Protein 2COV (pdb70)

Nearest PDB structures (foldseek):
  2cov-assembly1_I  TM=1.006E+00  e=1.781E-15  Alcaligenes sp. XY-234
  7m1b-assembly1_AAA  TM=5.038E-01  e=2.545E-01  Bacteroides thetaiotaomicron VPI-5482
  8cka-assembly1_A  TM=5.748E-01  e=7.001E-01  Deinococcus radiodurans R1 = ATCC 13939 = DSM 20539
  2w1n-assembly1_A  TM=5.435E-01  e=9.137E-01  Clostridium perfringens
  2cov-assembly1_I  TM=1.008E+00  e=4.386E-16  Alcaligenes sp. XY-234

Sequence (534 aa):
PPENCQDDFNFNYVSDQEIEVYHVDKGWSAGWNYVCLNDYCLPGNKSNGAFRKTFNAVLGQDYKLTFKVEDRYGQGQQILDRNITFTTQVCNPPENCQDDFNFNYVSDQEIEVYHVDKGWSAGWNYVCLNDYCLPGNKSNGAFRKTFNAVLGQDYKLTFKVEDRYGQGQQILDRNITFTTQVCNCQDDFNFNYVSDQEIEVYHVDKGWSAGWNYVCLNDYCLPGNKSNGAFRKTFNAVLGQDYKLTFKVEDRYGQGQQILDRNITFTTQVCNCQDDFNFNYVSDQEIEVYHVDKGWSAGWNYVCLNDYCLPGNKSNGAFRKTFNAVLGQDYKLTFKVEDRYGQGQQILDRNITFTTQVCCQDDFNFNYVSDQEIEVYHVDKGWSAGWNYVCLNDYCLPGNKSNGAFRKTFNAVLGQDYKLTFKVEDRYGQGQQILDRNITFTTQVCCQDDFNFNYVSDQEIEVYHVDKGWSAGWNYVCLNDYCLPGNKSNGAFRKTFNAVLGQDYKLTFKVEDRYGQGQQILDRNITFTTQVCN

Structure (mmCIF, N/CA/C/O backbone):
data_2COV
#
_entry.id   2COV
#
_cell.length_a   66.551
_cell.length_b   78.290
_cell.length_c   111.420
_cell.angle_alpha   90.00
_cell.angle_beta   90.00
_cell.angle_gamma   90.00
#
_symmetry.space_group_name_H-M   'P 21 21 21'
#
loop_
_entity.id
_entity.type
_entity.pdbx_description
1 polymer beta-1,3-xylanase
2 water water
#
loop_
_atom_site.group_PDB
_atom_site.id
_atom_site.type_symbol
_atom_site.label_atom_id
_atom_site.label_alt_id
_atom_site.label_comp_id
_atom_site.label_asym_id
_atom_site.label_entity_id
_atom_site.label_seq_id
_atom_site.pdbx_PDB_ins_code
_atom_site.Cartn_x
_atom_site.Cartn_y
_atom_site.Cartn_z
_atom_site.occupancy
_atom_site.B_iso_or_equiv
_atom_site.auth_seq_id
_atom_site.auth_comp_id
_atom_site.auth_asym_id
_atom_site.auth_atom_id
_atom_site.pdbx_PDB_model_num
ATOM 1 N N . PRO A 1 5 ? 14.928 43.805 0.612 1.00 37.64 378 PRO D N 1
ATOM 2 C CA . PRO A 1 5 ? 14.800 42.613 1.493 1.00 36.22 378 PRO D CA 1
ATOM 3 C C . PRO A 1 5 ? 16.152 41.957 1.829 1.00 34.74 378 PRO D C 1
ATOM 4 O O . PRO A 1 5 ? 16.861 41.477 0.930 1.00 36.28 378 PRO D O 1
ATOM 8 N N . PRO A 1 6 ? 16.544 41.989 3.100 1.00 31.83 379 PRO D N 1
ATOM 9 C CA . PRO A 1 6 ? 17.937 41.630 3.355 1.00 30.41 379 PRO D CA 1
ATOM 10 C C . PRO A 1 6 ? 18.168 40.120 3.349 1.00 27.85 379 PRO D C 1
ATOM 11 O O . PRO A 1 6 ? 17.247 39.339 3.446 1.00 27.59 379 PRO D O 1
ATOM 15 N N . GLU A 1 7 ? 19.423 39.727 3.252 1.00 26.34 380 GLU D N 1
ATOM 16 C CA . GLU A 1 7 ? 19.805 38.344 3.050 1.00 25.25 380 GLU D CA 1
ATOM 17 C C . GLU A 1 7 ? 19.107 37.376 3.984 1.00 24.40 380 GLU D C 1
ATOM 18 O O . GLU A 1 7 ? 18.590 36.350 3.558 1.00 22.21 380 GLU D O 1
ATOM 24 N N . ASN A 1 8 ? 19.057 37.705 5.245 1.00 23.78 381 ASN D N 1
ATOM 25 C CA . ASN A 1 8 ? 18.484 36.792 6.231 1.00 22.36 381 ASN D CA 1
ATOM 26 C C . ASN A 1 8 ? 16.971 36.591 6.071 1.00 22.26 381 ASN D C 1
ATOM 27 O O . ASN A 1 8 ? 16.478 35.631 6.654 1.00 23.47 381 ASN D O 1
ATOM 32 N N . CYS A 1 9 ? 16.300 37.470 5.309 1.00 22.13 382 CYS D N 1
ATOM 33 C CA . CYS A 1 9 ? 14.863 37.391 5.021 1.00 22.52 382 CYS D CA 1
ATOM 34 C C . CYS A 1 9 ? 14.507 36.851 3.665 1.00 21.65 382 CYS D C 1
ATOM 35 O O . CYS A 1 9 ? 13.349 36.756 3.324 1.00 22.00 382 CYS D O 1
ATOM 38 N N . GLN A 1 10 ? 15.466 36.489 2.826 1.00 21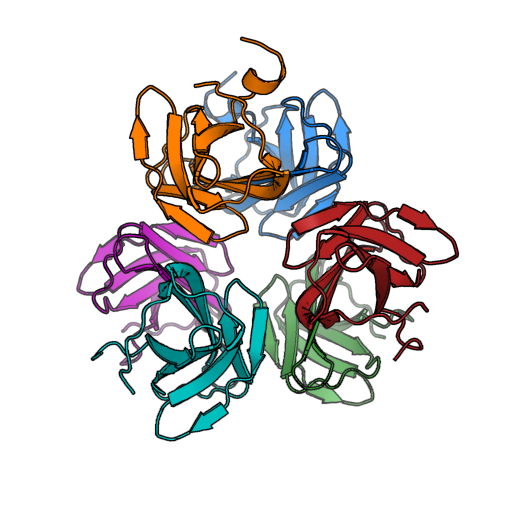.74 383 GLN D N 1
ATOM 39 C CA . GLN A 1 10 ? 15.187 36.048 1.478 1.00 22.66 383 GLN D CA 1
ATOM 40 C C . GLN A 1 10 ? 14.537 34.670 1.349 1.00 20.97 383 GLN D C 1
ATOM 41 O O . GLN A 1 10 ? 13.735 34.399 0.433 1.00 23.32 383 GLN D O 1
A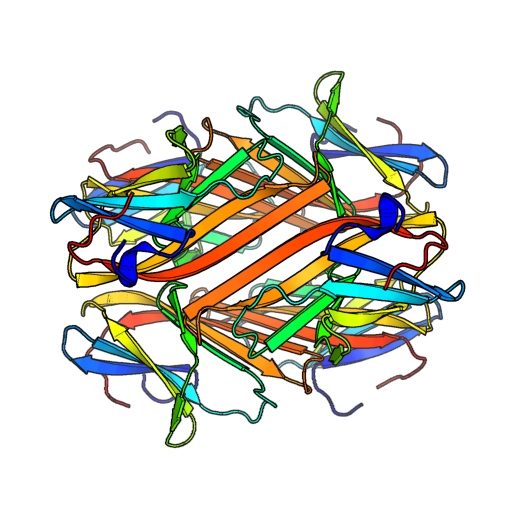TOM 47 N N . ASP A 1 11 ? 14.963 33.763 2.179 1.00 21.08 384 ASP D N 1
ATOM 48 C CA . ASP A 1 11 ? 14.561 32.389 2.043 1.00 19.02 384 ASP D CA 1
ATOM 49 C C . ASP A 1 11 ? 13.093 32.209 2.342 1.00 16.38 384 ASP D C 1
ATOM 50 O O . ASP A 1 11 ? 12.529 32.848 3.203 1.00 16.27 384 ASP D O 1
ATOM 55 N N . ASP A 1 12 ? 12.515 31.350 1.542 1.00 15.23 385 ASP D N 1
ATOM 56 C CA . ASP A 1 12 ? 11.105 30.983 1.688 1.00 14.83 385 ASP D CA 1
ATOM 57 C C . ASP A 1 12 ? 10.775 30.257 2.978 1.00 12.86 385 ASP D C 1
ATOM 58 O O . ASP A 1 12 ? 9.638 30.335 3.413 1.00 12.93 385 ASP D O 1
ATOM 63 N N . PHE A 1 13 ? 11.726 29.588 3.584 1.00 12.36 386 PHE D N 1
ATOM 64 C CA . PHE A 1 13 ? 11.588 28.870 4.838 1.00 11.89 386 PHE D CA 1
ATOM 65 C C . PHE A 1 13 ? 12.309 29.692 5.882 1.00 11.85 386 PHE D C 1
ATOM 66 O O . PHE A 1 13 ? 13.536 29.817 5.819 1.00 12.27 386 PHE D O 1
ATOM 74 N N . ASN A 1 14 ? 11.589 30.345 6.782 1.00 12.11 387 ASN D N 1
ATOM 75 C CA . ASN A 1 14 ? 12.246 31.336 7.619 1.00 12.60 387 ASN D CA 1
ATOM 76 C C . ASN A 1 14 ? 11.410 31.605 8.877 1.00 11.56 387 ASN D C 1
ATOM 77 O O . ASN A 1 14 ? 10.494 30.876 9.221 1.00 12.38 387 ASN D O 1
ATOM 82 N N . PHE A 1 15 ? 11.825 32.637 9.600 1.00 13.51 388 PHE D N 1
ATOM 83 C CA . PHE A 1 15 ? 11.131 33.057 10.823 1.00 13.64 388 PHE D CA 1
ATOM 84 C C . PHE A 1 15 ? 11.105 34.546 10.969 1.00 14.97 388 PHE D C 1
ATOM 85 O O . PHE A 1 15 ? 11.926 35.266 10.411 1.00 14.09 388 PHE D O 1
ATOM 93 N N . ASN A 1 16 ? 10.093 35.015 11.726 1.00 15.19 389 ASN D N 1
ATOM 94 C CA . ASN A 1 16 ? 9.996 36.355 12.201 1.00 15.45 389 ASN D CA 1
ATOM 95 C C . ASN A 1 16 ? 10.085 36.427 13.703 1.00 14.61 389 ASN D C 1
ATOM 96 O O . ASN A 1 16 ? 9.503 35.610 14.431 1.00 15.30 389 ASN D O 1
ATOM 101 N N . TYR A 1 17 ? 10.807 37.425 14.200 1.00 15.83 390 TYR D N 1
ATOM 102 C CA . TYR A 1 17 ? 10.656 37.841 15.572 1.00 16.28 390 TYR D CA 1
ATOM 103 C C . TYR A 1 17 ? 9.241 38.457 15.790 1.00 15.99 390 TYR D C 1
ATOM 104 O O . TYR A 1 17 ? 8.839 39.298 15.026 1.00 18.59 390 TYR D O 1
ATOM 113 N N . VAL A 1 18 ? 8.578 37.997 16.818 1.00 16.31 391 VAL D N 1
ATOM 114 C CA . VAL A 1 18 ? 7.249 38.547 17.212 1.00 16.26 391 VAL D CA 1
ATOM 115 C C . VAL A 1 18 ? 7.443 39.380 18.464 1.00 17.78 391 VAL D C 1
ATOM 116 O O . VAL A 1 18 ? 7.015 40.542 18.507 1.00 18.06 391 VAL D O 1
ATOM 120 N N . SER A 1 19 ? 8.062 38.765 19.473 1.00 17.79 392 SER D N 1
ATOM 121 C CA . SER A 1 19 ? 8.446 39.506 20.685 1.00 19.05 392 SER D CA 1
ATOM 122 C C . SER A 1 19 ? 9.599 38.758 21.278 1.00 19.55 392 SER D C 1
ATOM 123 O O . SER A 1 19 ? 9.992 37.721 20.768 1.00 19.35 392 SER D O 1
ATOM 126 N N . ASP A 1 20 ? 10.128 39.237 22.391 1.00 20.46 393 ASP D N 1
ATOM 127 C CA . ASP A 1 20 ? 11.277 38.602 22.969 1.00 21.62 393 ASP D CA 1
ATOM 128 C C . ASP A 1 20 ? 10.987 37.157 23.383 1.00 20.71 393 ASP D C 1
ATOM 129 O O . ASP A 1 20 ? 11.962 36.400 23.480 1.00 23.25 393 ASP D O 1
ATOM 134 N N . GLN A 1 21 ? 9.746 36.720 23.549 1.00 20.95 394 GLN D N 1
ATOM 135 C CA . GLN A 1 21 ? 9.575 35.305 23.877 1.00 21.43 394 GLN D CA 1
ATOM 136 C C . GLN A 1 21 ? 8.731 34.566 22.834 1.00 17.94 394 GLN D C 1
ATOM 137 O O . GLN A 1 21 ? 8.253 33.519 23.131 1.00 17.74 394 GLN D O 1
ATOM 143 N N . GLU A 1 22 ? 8.564 35.122 21.641 1.00 18.40 395 GLU D N 1
ATOM 144 C CA . GLU A 1 22 ? 7.759 34.464 20.599 1.00 16.28 395 GLU D CA 1
ATOM 145 C C . GLU A 1 22 ? 8.419 34.605 19.213 1.00 15.95 395 GLU D C 1
ATOM 146 O O . GLU A 1 22 ? 8.807 35.690 18.774 1.00 15.30 395 GLU D O 1
ATOM 152 N N . ILE A 1 23 ? 8.471 33.476 18.520 1.00 14.24 396 ILE D N 1
ATOM 153 C CA . ILE A 1 23 ? 8.993 33.348 17.155 1.00 13.66 396 ILE D CA 1
ATOM 154 C C . ILE A 1 23 ? 7.851 32.863 16.268 1.00 12.62 396 ILE D C 1
ATOM 155 O O . ILE A 1 23 ? 7.099 32.020 16.693 1.00 14.45 396 ILE D O 1
ATOM 160 N N . GLU A 1 24 ? 7.724 33.441 15.064 1.00 13.17 397 GLU D N 1
ATOM 161 C CA . GLU A 1 24 ? 6.790 32.905 14.073 1.00 13.94 397 GLU D CA 1
ATOM 162 C C . GLU A 1 24 ? 7.664 32.183 13.054 1.00 13.79 397 GLU D C 1
ATOM 163 O O . GLU A 1 24 ? 8.518 32.777 12.430 1.00 14.31 397 GLU D O 1
ATOM 169 N N . VAL A 1 25 ? 7.344 30.945 12.829 1.00 12.41 398 VAL D N 1
ATOM 170 C CA . VAL A 1 25 ? 8.016 30.100 11.826 1.00 11.53 398 VAL D CA 1
ATOM 171 C C . VAL A 1 25 ? 7.117 30.049 10.629 1.00 11.07 398 VAL D C 1
ATOM 172 O O . VAL A 1 25 ? 5.898 29.932 10.755 1.00 11.75 398 VAL D O 1
ATOM 176 N N . TYR A 1 26 ? 7.651 30.192 9.439 1.00 11.75 399 TYR D N 1
ATOM 177 C CA . TYR A 1 26 ? 6.826 30.151 8.242 1.00 11.47 399 TYR D CA 1
ATOM 178 C C . TYR A 1 26 ? 7.551 29.551 7.053 1.00 11.63 399 TYR D C 1
ATOM 179 O O . TYR A 1 26 ? 8.751 29.456 6.971 1.00 11.93 399 TYR D O 1
ATOM 188 N N . HIS A 1 27 ? 6.723 29.092 6.103 1.00 11.44 400 HIS D N 1
ATOM 189 C CA . HIS A 1 27 ? 7.173 28.696 4.804 1.00 11.76 400 HIS D CA 1
ATOM 190 C C . HIS A 1 27 ? 6.251 29.347 3.754 1.00 11.10 400 HIS D C 1
ATOM 191 O O . HIS A 1 27 ? 5.047 29.127 3.753 1.00 11.61 400 HIS D O 1
ATOM 198 N N . VAL A 1 28 ? 6.826 30.132 2.860 1.00 11.67 401 VAL D N 1
ATOM 199 C CA . VAL A 1 28 ? 6.104 30.695 1.734 1.00 12.32 401 VAL D CA 1
ATOM 200 C C . VAL A 1 28 ? 5.489 29.563 0.896 1.00 11.43 401 VAL D C 1
ATOM 201 O O . VAL A 1 28 ? 6.068 28.507 0.699 1.00 12.22 401 VAL D O 1
ATOM 205 N N . ASP A 1 29 ? 4.269 29.791 0.406 1.00 12.16 402 ASP D N 1
ATOM 206 C CA . ASP A 1 29 ? 3.580 28.785 -0.453 1.00 13.78 402 ASP D CA 1
ATOM 207 C C . ASP A 1 29 ? 4.372 28.517 -1.717 1.00 14.33 402 ASP D C 1
ATOM 208 O O . ASP A 1 29 ? 4.612 29.447 -2.487 1.00 17.25 402 ASP D O 1
ATOM 213 N N . LYS A 1 30 ? 4.705 27.270 -1.993 1.00 13.62 403 LYS D N 1
ATOM 214 C CA . LYS A 1 30 ? 5.397 26.840 -3.235 1.00 14.47 403 LYS D CA 1
ATOM 215 C C . LYS A 1 30 ? 4.506 25.956 -4.091 1.00 16.06 403 LYS D C 1
ATOM 216 O O . LYS A 1 30 ? 4.965 25.329 -5.050 1.00 19.34 403 LYS D O 1
ATOM 222 N N . GLY A 1 31 ? 3.219 25.893 -3.768 1.00 13.92 404 GLY D N 1
ATOM 223 C CA . GLY A 1 31 ? 2.268 25.300 -4.714 1.00 15.14 404 GLY D CA 1
ATOM 224 C C . GLY A 1 31 ? 1.751 23.943 -4.394 1.00 14.09 404 GLY D C 1
ATOM 225 O O . GLY A 1 31 ? 0.962 23.382 -5.143 1.00 16.37 404 GLY D O 1
ATOM 226 N N . TRP A 1 32 ? 2.137 23.381 -3.267 1.00 13.13 405 TRP D N 1
ATOM 227 C CA . TRP A 1 32 ? 1.704 22.037 -2.851 1.00 12.71 405 TRP D CA 1
ATOM 228 C C . TRP A 1 32 ? 0.198 21.947 -2.750 1.00 12.91 405 TRP D C 1
ATOM 229 O O . TRP A 1 32 ? -0.443 22.944 -2.408 1.00 13.38 405 TRP D O 1
ATOM 240 N N . SER A 1 33 ? -0.379 20.772 -2.895 1.00 12.36 406 SER D N 1
ATOM 241 C CA . SER A 1 33 ? -1.808 20.649 -2.648 1.00 12.15 406 SER D CA 1
ATOM 242 C C . SER A 1 33 ? -2.152 21.020 -1.200 1.00 12.18 406 SER D C 1
ATOM 243 O O . SER A 1 33 ? -3.162 21.623 -0.965 1.00 12.41 406 SER D O 1
ATOM 246 N N . ALA A 1 34 ? -1.328 20.649 -0.241 1.00 10.97 407 ALA D N 1
ATOM 247 C CA . ALA A 1 34 ? -1.390 21.203 1.083 1.00 11.93 407 ALA D CA 1
ATOM 248 C C . ALA A 1 34 ? -2.739 21.000 1.749 1.00 12.22 407 ALA D C 1
ATOM 249 O O . ALA A 1 34 ? -3.264 21.869 2.436 1.00 12.33 407 ALA D O 1
ATOM 251 N N . GLY A 1 35 ? -3.293 19.775 1.659 1.00 11.87 408 GLY D N 1
ATOM 252 C CA . GLY A 1 35 ? -4.495 19.450 2.438 1.00 12.35 408 GLY D CA 1
ATOM 253 C C . GLY A 1 35 ? -4.305 19.515 3.919 1.00 12.93 408 GLY D C 1
ATOM 254 O O . GLY A 1 35 ? -5.244 19.721 4.666 1.00 14.42 408 GLY D O 1
ATOM 255 N N . TRP A 1 36 ? -3.090 19.237 4.353 1.00 11.29 409 TRP D N 1
ATOM 256 C CA . TRP A 1 36 ? -2.632 19.468 5.729 1.00 11.39 409 TRP D CA 1
ATOM 257 C C . TRP A 1 36 ? -1.226 20.063 5.677 1.00 11.14 409 TRP D C 1
ATOM 258 O O . TRP A 1 36 ? -0.529 19.968 4.641 1.00 10.78 409 TRP D O 1
ATOM 269 N N . ASN A 1 37 ? -0.833 20.710 6.794 1.00 10.92 410 ASN D N 1
ATOM 270 C CA . ASN A 1 37 ? 0.536 21.219 6.956 1.00 10.77 410 ASN D CA 1
ATOM 271 C C . ASN A 1 37 ? 0.850 21.359 8.414 1.00 10.74 410 ASN D C 1
ATOM 272 O O . ASN A 1 37 ? -0.037 21.671 9.214 1.00 12.00 410 ASN D O 1
ATOM 277 N N . TYR A 1 38 ? 2.113 21.175 8.758 1.00 10.44 411 TYR D N 1
ATOM 278 C CA . TYR A 1 38 ? 2.599 21.424 10.114 1.00 10.94 411 TYR D CA 1
ATOM 279 C C . TYR A 1 38 ? 3.822 22.309 10.065 1.00 10.85 411 TYR D C 1
ATOM 280 O O . TYR A 1 38 ? 4.688 22.112 9.236 1.00 10.92 411 TYR D O 1
ATOM 289 N N . VAL A 1 39 ? 3.850 23.234 11.013 1.00 11.04 412 VAL D N 1
ATOM 290 C CA . VAL A 1 39 ? 5.015 24.034 11.292 1.00 11.82 412 VAL D CA 1
ATOM 291 C C . VAL A 1 39 ? 5.506 23.604 12.666 1.00 11.22 412 VAL D C 1
ATOM 292 O O . VAL A 1 39 ? 4.729 23.482 13.578 1.00 11.85 412 VAL D O 1
ATOM 296 N N . CYS A 1 40 ? 6.821 23.444 12.811 1.00 11.52 413 CYS D N 1
ATOM 297 C CA . CYS A 1 40 ? 7.379 22.920 14.069 1.00 11.62 413 CYS D CA 1
ATOM 298 C C . CYS A 1 40 ? 8.617 23.689 14.477 1.00 12.43 413 CYS D C 1
ATOM 299 O O . CYS A 1 40 ? 9.398 24.184 13.637 1.00 11.56 413 CYS D O 1
ATOM 302 N N . LEU A 1 41 ? 8.800 23.729 15.793 1.00 11.14 414 LEU D N 1
ATOM 303 C CA . LEU A 1 41 ? 10.019 24.291 16.399 1.00 11.67 414 LEU D CA 1
ATOM 304 C C . LEU A 1 41 ? 10.541 23.211 17.336 1.00 12.25 414 LEU D C 1
ATOM 305 O O . LEU A 1 41 ? 9.843 22.792 18.265 1.00 12.71 414 LEU D O 1
ATOM 310 N N . ASN A 1 42 ? 11.757 22.762 17.090 1.00 12.18 415 ASN D N 1
ATOM 311 C CA . ASN A 1 42 ? 12.313 21.679 17.855 1.00 12.65 415 ASN D CA 1
ATOM 312 C C . ASN A 1 42 ? 11.392 20.471 17.956 1.00 12.77 415 ASN D C 1
ATOM 313 O O . ASN A 1 42 ? 11.294 19.773 19.006 1.00 14.46 415 ASN D O 1
ATOM 318 N N . ASP A 1 43 ? 10.746 20.141 16.835 1.00 12.52 416 ASP D N 1
ATOM 319 C CA . ASP A 1 43 ? 9.884 18.972 16.725 1.00 13.45 416 ASP D CA 1
ATOM 320 C C . ASP A 1 43 ? 8.590 19.035 17.546 1.00 13.27 416 ASP D C 1
ATOM 321 O O . ASP A 1 43 ? 7.905 18.037 17.729 1.00 15.32 416 ASP D O 1
ATOM 326 N N . TYR A 1 44 ? 8.248 20.231 18.036 1.00 13.14 417 TYR D N 1
ATOM 327 C CA . TYR A 1 44 ? 6.916 20.529 18.601 1.00 12.03 417 TYR D CA 1
ATOM 328 C C . TYR A 1 44 ? 6.122 21.128 17.438 1.00 11.76 417 TYR D C 1
ATOM 329 O O . TYR A 1 44 ? 6.512 22.174 16.946 1.00 12.59 417 TYR D O 1
ATOM 338 N N . CYS A 1 45 ? 5.129 20.380 16.994 1.00 12.17 418 CYS D N 1
ATOM 339 C CA . CYS A 1 45 ? 4.443 20.688 15.717 1.00 12.34 418 CYS D CA 1
ATOM 340 C C . CYS A 1 45 ? 3.026 21.123 15.917 1.00 11.34 418 CYS D C 1
ATOM 341 O O . CYS A 1 45 ? 2.298 20.541 16.708 1.00 14.49 418 CYS D O 1
ATOM 344 N N . LEU A 1 46 ? 2.631 22.129 15.116 1.00 12.40 419 LEU D N 1
ATOM 345 C CA . LEU A 1 46 ? 1.261 22.662 15.069 1.00 14.16 419 LEU D CA 1
ATOM 346 C C . LEU A 1 46 ? 0.824 22.813 13.684 1.00 13.05 419 LEU D C 1
ATOM 347 O O . LEU A 1 46 ? 1.588 23.118 12.827 1.00 12.40 419 LEU D O 1
ATOM 352 N N . PRO A 1 47 ? -0.481 22.659 13.446 1.00 12.89 420 PRO D N 1
ATOM 353 C CA . PRO A 1 47 ? -0.981 22.927 12.076 1.00 13.48 420 PRO D CA 1
ATOM 354 C C . PRO A 1 47 ? -0.753 24.339 11.716 1.00 12.86 420 PRO D C 1
ATOM 355 O O . PRO A 1 47 ? -1.045 25.253 12.522 1.00 14.43 420 PRO D O 1
ATOM 359 N N . GLY A 1 48 ? -0.209 24.629 10.534 1.00 13.64 421 GLY D N 1
ATOM 360 C CA . GLY A 1 48 ? 0.057 25.980 10.146 1.00 13.51 421 GLY D CA 1
ATOM 361 C C . GLY A 1 48 ? -1.211 26.668 9.674 1.00 13.51 421 GLY D C 1
ATOM 362 O O . GLY A 1 48 ? -2.031 26.070 9.054 1.00 15.01 421 GLY D O 1
ATOM 363 N N . ASN A 1 49 ? -1.258 27.964 9.880 1.00 13.46 422 ASN D N 1
ATOM 364 C CA . ASN A 1 49 ? -2.273 28.789 9.282 1.00 15.30 422 ASN D CA 1
ATOM 365 C C . ASN A 1 49 ? -1.723 29.432 8.013 1.00 13.74 422 ASN D C 1
ATOM 366 O O . ASN A 1 49 ? -0.639 29.926 7.986 1.00 17.50 422 ASN D O 1
ATOM 371 N N . LYS A 1 50 ? -2.450 29.380 6.917 1.00 15.07 423 LYS D N 1
ATOM 372 C CA . LYS A 1 50 ? -2.050 29.980 5.676 1.00 15.33 423 LYS D CA 1
ATOM 373 C C . LYS A 1 50 ? -2.601 31.389 5.627 1.00 15.36 423 LYS D C 1
ATOM 374 O O . LYS A 1 50 ? -3.819 31.598 5.634 1.00 17.99 423 LYS D O 1
ATOM 380 N N . SER A 1 51 ? -1.700 32.377 5.553 1.00 14.81 424 SER D N 1
ATOM 381 C CA . SER A 1 51 ? -2.088 33.786 5.461 1.00 16.27 424 SER D CA 1
ATOM 382 C C . SER A 1 51 ? -1.094 34.563 4.740 1.00 15.77 424 SER D C 1
ATOM 383 O O . SER A 1 51 ? 0.112 34.387 4.961 1.00 14.56 424 SER D O 1
ATOM 386 N N . ASN A 1 52 ? -1.532 35.427 3.852 1.00 16.49 425 ASN D N 1
ATOM 387 C CA . ASN A 1 52 ? -0.624 36.286 3.118 1.00 16.80 425 ASN D CA 1
ATOM 388 C C . ASN A 1 52 ? 0.507 35.577 2.444 1.00 16.19 425 ASN D C 1
ATOM 389 O O . ASN A 1 52 ? 1.651 36.046 2.435 1.00 18.25 425 ASN D O 1
ATOM 394 N N . GLY A 1 53 ? 0.176 34.416 1.876 1.00 14.60 426 GLY D N 1
ATOM 395 C CA . GLY A 1 53 ? 1.124 33.751 1.027 1.00 14.29 426 GLY D CA 1
ATOM 396 C C . GLY A 1 53 ? 2.077 32.765 1.706 1.00 13.60 426 GLY D C 1
ATOM 397 O O . GLY A 1 53 ? 2.903 32.210 0.998 1.00 14.26 426 GLY D O 1
ATOM 398 N N . ALA A 1 54 ? 1.913 32.514 3.002 1.00 12.16 427 ALA D N 1
ATOM 399 C CA . ALA A 1 54 ? 2.800 31.635 3.726 1.00 11.76 427 ALA D CA 1
ATOM 400 C C . ALA A 1 54 ? 1.996 30.856 4.747 1.00 11.46 427 ALA D C 1
ATOM 401 O O . ALA A 1 54 ? 1.010 31.354 5.325 1.00 13.56 427 ALA D O 1
ATOM 403 N N . PHE A 1 55 ? 2.507 29.683 5.045 1.00 11.69 428 PHE D N 1
ATOM 404 C CA . PHE A 1 55 ? 2.049 28.853 6.134 1.00 11.45 428 PHE D CA 1
ATOM 405 C C . PHE A 1 55 ? 2.792 29.242 7.372 1.00 11.81 428 PHE D C 1
ATOM 406 O O . PHE A 1 55 ? 4.017 29.263 7.308 1.00 12.90 428 PHE D O 1
ATOM 414 N N . ARG A 1 56 ? 2.134 29.502 8.506 1.00 12.12 429 ARG D N 1
ATOM 415 C CA . ARG A 1 56 ? 2.797 30.153 9.601 1.00 12.95 429 ARG D CA 1
ATOM 416 C C . ARG A 1 56 ? 2.227 29.762 10.949 1.00 12.35 429 ARG D C 1
ATOM 417 O O . ARG A 1 56 ? 1.021 29.468 11.038 1.00 13.27 429 ARG D O 1
ATOM 425 N N . LYS A 1 57 ? 3.077 29.716 11.988 1.00 12.79 430 LYS D N 1
ATOM 426 C CA . LYS A 1 57 ? 2.633 29.493 13.331 1.00 12.92 430 LYS D CA 1
ATOM 427 C C . LYS A 1 57 ? 3.646 30.098 14.297 1.00 12.59 430 LYS D C 1
ATOM 428 O O . LYS A 1 57 ? 4.820 30.181 13.975 1.00 12.92 430 LYS D O 1
ATOM 434 N N . THR A 1 58 ? 3.176 30.523 15.470 1.00 13.43 431 THR D N 1
ATOM 435 C CA . THR A 1 58 ? 4.022 31.102 16.504 1.00 13.95 431 THR D CA 1
ATOM 436 C C . THR A 1 58 ? 4.232 30.151 17.676 1.00 13.26 431 THR D C 1
ATOM 437 O O . THR A 1 58 ? 3.368 29.328 18.036 1.00 15.14 431 THR D O 1
ATOM 441 N N . PHE A 1 59 ? 5.412 30.285 18.302 1.00 13.20 432 PHE D N 1
ATOM 442 C CA . PHE A 1 59 ? 5.888 29.420 19.371 1.00 13.16 432 PHE D CA 1
ATOM 443 C C . PHE A 1 59 ? 6.620 30.251 20.403 1.00 13.50 432 PHE D C 1
ATOM 444 O O . PHE A 1 59 ? 7.122 31.320 20.107 1.00 14.07 432 PHE D O 1
ATOM 452 N N . ASN A 1 60 ? 6.708 29.715 21.610 1.00 14.33 433 ASN D N 1
ATOM 453 C CA . ASN A 1 60 ? 7.597 30.282 22.622 1.00 15.14 433 ASN D CA 1
ATOM 454 C C . ASN A 1 60 ? 9.041 30.093 22.174 1.00 14.90 433 ASN D C 1
ATOM 455 O O . ASN A 1 60 ? 9.374 29.020 21.647 1.00 16.13 433 ASN D O 1
ATOM 460 N N . ALA A 1 61 ? 9.896 31.047 22.422 1.00 14.66 434 ALA D N 1
ATOM 461 C CA . ALA A 1 61 ? 11.325 30.925 22.119 1.00 15.71 434 ALA D CA 1
ATOM 462 C C . ALA A 1 61 ? 12.123 31.881 22.976 1.00 16.36 434 ALA D C 1
ATOM 463 O O . ALA A 1 61 ? 11.581 32.780 23.627 1.00 17.37 434 ALA D O 1
ATOM 465 N N . VAL A 1 62 ? 13.439 31.743 22.920 1.00 16.44 435 VAL D N 1
ATOM 466 C CA . VAL A 1 62 ? 14.361 32.588 23.704 1.00 17.56 435 VAL D CA 1
ATOM 467 C C . VAL A 1 62 ? 15.389 33.153 22.743 1.00 16.27 435 VAL D C 1
ATOM 468 O O . VAL A 1 62 ? 16.041 32.409 22.031 1.00 17.22 435 VAL D O 1
ATOM 472 N N . LEU A 1 63 ? 15.516 34.459 22.688 1.00 17.08 436 LEU D N 1
ATOM 473 C CA . LEU A 1 63 ? 16.499 35.102 21.838 1.00 17.93 436 LEU D CA 1
ATOM 474 C C . LEU A 1 63 ? 17.901 34.550 22.078 1.00 18.38 436 LEU D C 1
ATOM 475 O O . LEU A 1 63 ? 18.323 34.427 23.233 1.00 20.01 436 LEU D O 1
ATOM 480 N N . GLY A 1 64 ? 18.618 34.239 20.972 1.00 17.60 437 GLY D N 1
ATOM 481 C CA . GLY A 1 64 ? 19.971 33.723 21.023 1.00 18.16 437 GLY D CA 1
ATOM 482 C C . GLY A 1 64 ? 20.079 32.248 21.131 1.00 18.96 437 GLY D C 1
ATOM 483 O O . GLY A 1 64 ? 21.201 31.740 21.031 1.00 20.60 437 GLY D O 1
ATOM 484 N N . GLN A 1 65 ? 18.969 31.537 21.317 1.00 17.40 438 GLN D N 1
ATOM 485 C CA . GLN A 1 65 ? 18.982 30.096 21.317 1.00 17.33 438 GLN D CA 1
ATOM 486 C C . GLN A 1 65 ? 18.794 29.555 19.893 1.00 16.38 438 GLN D C 1
ATOM 487 O O . GLN A 1 65 ? 18.339 30.264 19.009 1.00 16.54 438 GLN D O 1
ATOM 493 N N . ASP A 1 66 ? 19.338 28.361 19.696 1.00 17.08 439 ASP D N 1
ATOM 494 C CA . ASP A 1 66 ? 19.311 27.690 18.400 1.00 15.93 439 ASP D CA 1
ATOM 495 C C . ASP A 1 66 ? 18.140 26.731 18.373 1.00 15.37 439 ASP D C 1
ATOM 496 O O . ASP A 1 66 ? 17.886 26.036 19.349 1.00 16.68 439 ASP D O 1
ATOM 501 N N . TYR A 1 67 ? 17.440 26.649 17.241 1.00 13.87 440 TYR D N 1
ATOM 502 C CA . TYR A 1 67 ? 16.255 25.845 17.079 1.00 13.82 440 TYR D CA 1
ATOM 503 C C . TYR A 1 67 ? 16.290 25.129 15.733 1.00 12.98 440 TYR D C 1
ATOM 504 O O . TYR A 1 67 ? 16.767 25.678 14.741 1.00 13.18 440 TYR D O 1
ATOM 513 N N . LYS A 1 68 ? 15.648 23.977 15.706 1.00 11.61 441 LYS D N 1
ATOM 514 C CA . LYS A 1 68 ? 15.351 23.300 14.432 1.00 11.60 441 LYS D CA 1
ATOM 515 C C . LYS A 1 68 ? 13.959 23.739 13.978 1.00 11.59 441 LYS D C 1
ATOM 516 O O . LYS A 1 68 ? 12.953 23.564 14.719 1.00 12.46 441 LYS D O 1
ATOM 522 N N . LEU A 1 69 ? 13.892 24.297 12.784 1.00 10.95 442 LEU D N 1
ATOM 523 C CA . LEU A 1 69 ? 12.570 24.543 12.156 1.00 10.50 442 LEU D CA 1
ATOM 524 C C . LEU A 1 69 ? 12.197 23.361 11.319 1.00 11.06 442 LEU D C 1
ATOM 525 O O . LEU A 1 69 ? 13.051 22.812 10.598 1.00 11.51 442 LEU D O 1
ATOM 530 N N . THR A 1 70 ? 10.921 23.007 11.292 1.00 11.61 443 THR D N 1
ATOM 531 C CA . THR A 1 70 ? 10.448 21.990 10.344 1.00 10.37 443 THR D CA 1
ATOM 532 C C . THR A 1 70 ? 9.128 22.458 9.754 1.00 10.75 443 THR D C 1
ATOM 533 O O . THR A 1 70 ? 8.294 23.062 10.401 1.00 11.15 443 THR D O 1
ATOM 537 N N . PHE A 1 71 ? 9.014 22.160 8.451 1.00 10.62 444 PHE D N 1
ATOM 538 C CA . PHE A 1 71 ? 7.761 22.352 7.744 1.00 9.81 444 PHE D CA 1
ATOM 539 C C . PHE A 1 71 ? 7.423 21.051 7.073 1.00 10.37 444 PHE D C 1
ATOM 540 O O . PHE A 1 71 ? 8.256 20.456 6.366 1.00 11.26 444 PHE D O 1
ATOM 548 N N . LYS A 1 72 ? 6.234 20.558 7.378 1.00 10.67 445 LYS D N 1
ATOM 549 C CA . LYS A 1 72 ? 5.690 19.344 6.797 1.00 10.02 445 LYS D CA 1
ATOM 550 C C . LYS A 1 72 ? 4.436 19.668 6.017 1.00 10.28 445 LYS D C 1
ATOM 551 O O . LYS A 1 72 ? 3.581 20.369 6.512 1.00 11.27 445 LYS D O 1
ATOM 557 N N . VAL A 1 73 ? 4.335 19.164 4.801 1.00 9.82 446 VAL D N 1
ATOM 558 C CA . VAL A 1 73 ? 3.218 19.528 3.977 1.00 9.85 446 VAL D CA 1
ATOM 559 C C . VAL A 1 73 ? 2.710 18.409 3.124 1.00 10.20 446 VAL D C 1
ATOM 560 O O . VAL A 1 73 ? 3.497 17.675 2.510 1.00 10.79 446 VAL D O 1
ATOM 564 N N . GLU A 1 74 ? 1.397 18.260 3.056 1.00 10.24 447 GLU D N 1
ATOM 565 C CA . GLU A 1 74 ? 0.712 17.319 2.145 1.00 10.26 447 GLU D CA 1
ATOM 566 C C . GLU A 1 74 ? 0.955 17.749 0.731 1.00 9.88 447 GLU D C 1
ATOM 567 O O . GLU A 1 74 ? 0.940 18.912 0.400 1.00 10.60 447 GLU D O 1
ATOM 573 N N . ASP A 1 75 ? 1.247 16.784 -0.177 1.00 10.39 448 ASP D N 1
ATOM 574 C CA . ASP A 1 75 ? 1.526 17.121 -1.562 1.00 12.09 448 ASP D CA 1
ATOM 575 C C . ASP A 1 75 ? 1.035 16.042 -2.475 1.00 12.35 448 ASP D C 1
ATOM 576 O O . ASP A 1 75 ? 0.773 14.925 -2.071 1.00 12.56 448 ASP D O 1
ATOM 581 N N . ARG A 1 76 ? 0.831 16.420 -3.724 1.00 12.79 449 ARG D N 1
ATOM 582 C CA . ARG A 1 76 ? 0.518 15.430 -4.796 1.00 14.18 449 ARG D CA 1
ATOM 583 C C . ARG A 1 76 ? -0.908 14.923 -4.637 1.00 13.63 449 ARG D C 1
ATOM 584 O O . ARG A 1 76 ? -1.227 13.818 -5.050 1.00 14.15 449 ARG D O 1
ATOM 592 N N . TYR A 1 77 ? -1.784 15.714 -4.023 1.00 13.39 450 TYR D N 1
ATOM 593 C CA . TYR A 1 77 ? -3.231 15.415 -4.031 1.00 13.98 450 TYR D CA 1
ATOM 594 C C . TYR A 1 77 ? -3.513 14.045 -3.422 1.00 14.18 450 TYR D C 1
ATOM 595 O O . TYR A 1 77 ? -4.184 13.188 -4.000 1.00 14.52 450 TYR D O 1
ATOM 604 N N . GLY A 1 78 ? -2.965 13.826 -2.234 1.00 13.43 451 GLY D N 1
ATOM 605 C CA . GLY A 1 78 ? -3.182 12.591 -1.507 1.00 13.56 451 GLY D CA 1
ATOM 606 C C . GLY A 1 78 ? -2.065 11.594 -1.708 1.00 13.59 451 GLY D C 1
ATOM 607 O O . GLY A 1 78 ? -2.026 10.557 -0.990 1.00 15.47 451 GLY D O 1
ATOM 608 N N . GLN A 1 79 ? -1.133 11.856 -2.624 1.00 12.51 452 GLN D N 1
ATOM 609 C CA . GLN A 1 79 ? -0.169 10.864 -3.030 1.00 13.67 452 GLN D CA 1
ATOM 610 C C . GLN A 1 79 ? 1.256 11.107 -2.509 1.00 12.76 452 GLN D C 1
ATOM 611 O O . GLN A 1 79 ? 2.169 10.343 -2.825 1.00 13.62 452 GLN D O 1
ATOM 617 N N . GLY A 1 80 ? 1.459 12.111 -1.662 1.00 13.05 453 GLY D N 1
ATOM 618 C CA . GLY A 1 80 ? 2.803 12.367 -1.132 1.00 13.58 453 GLY D CA 1
ATOM 619 C C . GLY A 1 80 ? 2.879 13.444 -0.121 1.00 11.83 453 GLY D C 1
ATOM 620 O O . GLY A 1 80 ? 1.849 13.807 0.496 1.00 12.40 453 GLY D O 1
ATOM 621 N N . GLN A 1 81 ? 4.089 13.850 0.158 1.00 10.92 454 GLN D N 1
ATOM 622 C CA . GLN A 1 81 ? 4.335 14.843 1.184 1.00 11.39 454 GLN D CA 1
ATOM 623 C C . GLN A 1 81 ? 5.776 15.323 1.001 1.00 10.44 454 GLN D C 1
ATOM 624 O O . GLN A 1 81 ? 6.574 14.729 0.323 1.00 11.44 454 GLN D O 1
ATOM 630 N N . GLN A 1 82 ? 6.082 16.412 1.693 1.00 10.50 455 GLN D N 1
ATOM 631 C CA . GLN A 1 82 ? 7.437 16.946 1.789 1.00 10.45 455 GLN D CA 1
ATOM 632 C C . GLN A 1 82 ? 7.681 17.405 3.212 1.00 11.05 455 GLN D C 1
ATOM 633 O O . GLN A 1 82 ? 6.798 17.941 3.848 1.00 11.74 455 GLN D O 1
ATOM 639 N N . ILE A 1 83 ? 8.877 17.123 3.699 1.00 10.68 456 ILE D N 1
ATOM 640 C CA . ILE A 1 83 ? 9.331 17.583 5.013 1.00 11.17 456 ILE D CA 1
ATOM 641 C C . ILE A 1 83 ? 10.648 18.282 4.880 1.00 11.01 456 ILE D C 1
ATOM 642 O O . ILE A 1 83 ? 11.571 17.747 4.346 1.00 13.00 456 ILE D O 1
ATOM 647 N N . LEU A 1 84 ? 10.704 19.499 5.358 1.00 10.73 457 LEU D N 1
ATOM 648 C CA . LEU A 1 84 ? 11.877 20.356 5.297 1.00 10.32 457 LEU D CA 1
ATOM 649 C C . LEU A 1 84 ? 12.359 20.716 6.686 1.00 11.60 457 LEU D C 1
ATOM 650 O O . LEU A 1 84 ? 11.521 21.098 7.488 1.00 11.60 457 LEU D O 1
ATOM 655 N N . ASP A 1 85 ? 13.671 20.604 6.933 1.00 11.19 458 ASP D N 1
ATOM 656 C CA . ASP A 1 85 ? 14.244 21.013 8.196 1.00 11.88 458 ASP D CA 1
ATOM 657 C C . ASP A 1 85 ? 15.318 22.031 7.972 1.00 10.86 458 ASP D C 1
ATOM 658 O O . ASP A 1 85 ? 16.126 21.863 7.063 1.00 11.34 458 ASP D O 1
ATOM 663 N N . ARG A 1 86 ? 15.427 23.015 8.863 1.00 11.35 459 ARG D N 1
ATOM 664 C CA . ARG A 1 86 ? 16.635 23.882 8.884 1.00 10.69 459 ARG D CA 1
ATOM 665 C C . ARG A 1 86 ? 16.894 24.354 10.289 1.00 10.36 459 ARG D C 1
ATOM 666 O O . ARG A 1 86 ? 15.956 24.679 11.012 1.00 11.37 459 ARG D O 1
ATOM 674 N N . ASN A 1 87 ? 18.150 24.529 10.638 1.00 11.40 460 ASN D N 1
ATOM 675 C CA . ASN A 1 87 ? 18.523 25.100 11.950 1.00 11.64 460 ASN D CA 1
ATOM 676 C C . ASN A 1 87 ? 18.749 26.571 11.855 1.00 12.00 460 ASN D C 1
ATOM 677 O O . ASN A 1 87 ? 19.364 27.073 10.892 1.00 12.70 460 ASN D O 1
ATOM 682 N N . ILE A 1 88 ? 18.274 27.290 12.873 1.00 12.03 461 ILE D N 1
ATOM 683 C CA . ILE A 1 88 ? 18.395 28.742 12.967 1.00 13.69 461 ILE D CA 1
ATOM 684 C C . ILE A 1 88 ? 18.766 29.154 14.402 1.00 14.14 461 ILE D C 1
ATOM 685 O O . ILE A 1 88 ? 18.635 28.379 15.342 1.00 14.52 461 ILE D O 1
ATOM 690 N N . THR A 1 89 ? 19.270 30.358 14.492 1.00 15.75 462 THR D N 1
ATOM 691 C CA . THR A 1 89 ? 19.376 31.070 15.772 1.00 16.55 462 THR D CA 1
ATOM 692 C C . THR A 1 89 ? 18.308 32.150 15.860 1.00 15.80 462 THR D C 1
ATOM 693 O O . THR A 1 89 ? 18.145 32.905 14.924 1.00 16.58 462 THR D O 1
ATOM 697 N N . PHE A 1 90 ? 17.577 32.176 16.945 1.00 16.11 463 PHE D N 1
ATOM 698 C CA . PHE A 1 90 ? 16.504 33.136 17.077 1.00 16.15 463 PHE D CA 1
ATOM 699 C C . PHE A 1 90 ? 17.030 34.540 17.361 1.00 15.82 463 PHE D C 1
ATOM 700 O O . PHE A 1 90 ? 17.767 34.732 18.340 1.00 17.17 463 PHE D O 1
ATOM 708 N N . THR A 1 91 ? 16.754 35.455 16.444 1.00 17.39 464 THR D N 1
ATOM 709 C CA . THR A 1 91 ? 17.178 36.841 16.509 1.00 17.96 464 THR D CA 1
ATOM 710 C C . THR A 1 91 ? 15.961 37.738 16.290 1.00 18.69 464 THR D C 1
ATOM 711 O O . THR A 1 91 ? 14.874 37.251 16.049 1.00 18.06 464 THR D O 1
ATOM 715 N N . THR A 1 92 ? 16.215 39.058 16.295 1.00 19.21 465 THR D N 1
ATOM 716 C CA . THR A 1 92 ? 15.176 40.043 16.149 1.00 18.88 465 THR D CA 1
ATOM 717 C C . THR A 1 92 ? 14.784 40.347 14.686 1.00 19.03 465 THR D C 1
ATOM 718 O O . THR A 1 92 ? 14.019 41.281 14.455 1.00 20.12 465 THR D O 1
ATOM 722 N N . GLN A 1 93 ? 15.178 39.497 13.701 1.00 17.79 466 GLN D N 1
ATOM 723 C CA . GLN A 1 93 ? 14.794 39.803 12.306 1.00 18.76 466 GLN D CA 1
ATOM 724 C C . GLN A 1 93 ? 13.288 39.742 12.100 1.00 17.41 466 GLN D C 1
ATOM 725 O O . GLN A 1 93 ? 12.652 38.890 12.665 1.00 18.15 466 GLN D O 1
ATOM 731 N N . VAL A 1 94 ? 12.768 40.640 11.276 1.00 18.94 467 VAL D N 1
ATOM 732 C CA . VAL A 1 94 ? 11.382 40.628 10.878 1.00 20.23 467 VAL D CA 1
ATOM 733 C C . VAL A 1 94 ? 11.422 40.670 9.352 1.00 21.09 467 VAL D C 1
ATOM 734 O O . VAL A 1 94 ? 11.900 41.654 8.734 1.00 23.26 467 VAL D O 1
ATOM 738 N N . CYS A 1 95 ? 10.867 39.636 8.742 1.00 20.35 468 CYS D N 1
ATOM 739 C CA . CYS A 1 95 ? 10.990 39.424 7.324 1.00 24.10 468 CYS D CA 1
ATOM 740 C C . CYS A 1 95 ? 9.687 39.453 6.520 1.00 26.64 468 CYS D C 1
ATOM 741 O O . CYS A 1 95 ? 9.649 40.025 5.427 1.00 29.26 468 CYS D O 1
ATOM 744 N N . ASN A 1 96 ? 8.678 38.727 6.973 1.00 27.64 469 ASN D N 1
ATOM 745 C CA . ASN A 1 96 ? 7.432 38.506 6.202 1.00 28.91 469 ASN D CA 1
ATOM 746 C C . ASN A 1 96 ? 6.382 38.640 7.244 1.00 30.99 469 ASN D C 1
ATOM 747 O O . ASN A 1 96 ? 5.970 37.602 7.808 1.00 31.83 469 ASN D O 1
ATOM 752 N N . PRO B 1 5 ? 7.592 18.830 -23.131 1.00 36.03 378 PRO E N 1
ATOM 753 C CA . PRO B 1 5 ? 7.409 17.493 -22.540 1.00 34.17 378 PRO E CA 1
ATOM 754 C C . PRO B 1 5 ? 5.940 17.215 -22.314 1.00 32.99 378 PRO E C 1
ATOM 755 O O . PRO B 1 5 ? 5.189 18.174 -21.958 1.00 34.53 378 PRO E O 1
ATOM 759 N N . PRO B 1 6 ? 5.511 15.948 -22.465 1.00 30.35 379 PRO E N 1
ATOM 760 C CA . PRO B 1 6 ? 4.131 15.590 -22.139 1.00 29.17 379 PRO E CA 1
ATOM 761 C C . PRO B 1 6 ? 3.876 15.732 -20.649 1.00 26.35 379 PRO E C 1
ATOM 762 O O . PRO B 1 6 ? 4.799 15.760 -19.867 1.00 25.80 379 PRO E O 1
ATOM 766 N N . GLU B 1 7 ? 2.624 15.797 -20.252 1.00 24.94 380 GLU E N 1
ATOM 767 C CA . GLU B 1 7 ? 2.261 16.146 -18.882 1.00 24.72 380 GLU E CA 1
ATOM 768 C C . GLU B 1 7 ? 2.935 15.246 -17.863 1.00 24.05 380 GLU E C 1
ATOM 769 O O . GLU B 1 7 ? 3.380 15.710 -16.828 1.00 24.00 380 GLU E O 1
ATOM 775 N N . ASN B 1 8 ? 2.984 13.961 -18.136 1.00 23.89 381 ASN E N 1
ATOM 776 C CA . ASN B 1 8 ? 3.533 13.004 -17.175 1.00 22.97 381 ASN E CA 1
ATOM 777 C C . ASN B 1 8 ? 5.029 13.158 -16.992 1.00 22.07 381 ASN E C 1
ATOM 778 O O . ASN B 1 8 ? 5.542 12.541 -16.064 1.00 24.16 381 ASN E O 1
ATOM 783 N N . CYS B 1 9 ? 5.662 14.004 -17.797 1.00 21.64 382 CYS E N 1
ATOM 784 C CA . CYS B 1 9 ? 7.120 14.252 -17.723 1.00 22.74 382 CYS E CA 1
ATOM 785 C C . CYS B 1 9 ? 7.494 15.618 -17.253 1.00 23.22 382 CYS E C 1
ATOM 786 O O . CYS B 1 9 ? 8.685 15.934 -17.172 1.00 24.56 382 CYS E O 1
ATOM 789 N N . GLN B 1 10 ? 6.516 16.436 -16.889 1.00 21.47 383 GLN E N 1
ATOM 790 C CA . GLN B 1 10 ? 6.815 17.787 -16.489 1.00 22.74 383 GLN E CA 1
ATOM 791 C C . GLN B 1 10 ? 7.509 17.905 -15.129 1.00 21.86 383 GLN E C 1
ATOM 792 O O . GLN B 1 10 ? 8.351 18.726 -14.885 1.00 24.78 383 GLN E O 1
ATOM 798 N N . ASP B 1 11 ? 7.145 17.026 -14.290 1.00 20.96 384 ASP E N 1
ATOM 799 C CA . ASP B 1 11 ? 7.474 17.128 -12.925 1.00 19.24 384 ASP E CA 1
ATOM 800 C C . ASP B 1 11 ? 8.948 16.919 -12.679 1.00 17.16 384 ASP E C 1
ATOM 801 O O . ASP B 1 11 ? 9.534 15.981 -13.228 1.00 16.99 384 ASP E O 1
ATOM 806 N N . ASP B 1 12 ? 9.498 17.713 -11.772 1.00 14.73 385 ASP E N 1
ATOM 807 C CA . ASP B 1 12 ? 10.892 17.552 -11.414 1.00 14.77 385 ASP E CA 1
ATOM 808 C C . ASP B 1 12 ? 11.240 16.237 -10.642 1.00 14.04 385 ASP E C 1
ATOM 809 O O . ASP B 1 12 ? 12.371 15.811 -10.672 1.00 13.90 385 ASP E O 1
ATOM 814 N N . PHE B 1 13 ? 10.266 15.651 -9.966 1.00 13.07 386 PHE E N 1
ATOM 815 C CA . PHE B 1 13 ? 10.378 14.432 -9.227 1.00 12.11 386 PHE E CA 1
ATOM 816 C C . PHE B 1 13 ? 9.658 13.369 -10.037 1.00 12.89 386 PHE E C 1
ATOM 817 O O . PHE B 1 13 ? 8.441 13.441 -10.157 1.00 13.54 386 PHE E O 1
ATOM 825 N N . ASN B 1 14 ? 10.372 12.413 -10.624 1.00 12.69 387 ASN E N 1
ATOM 826 C CA . ASN B 1 14 ? 9.735 11.559 -11.591 1.00 13.70 387 ASN E CA 1
ATOM 827 C C . ASN B 1 14 ? 10.513 10.279 -11.812 1.00 12.97 387 ASN E C 1
ATOM 828 O O . ASN B 1 14 ? 11.408 9.968 -11.055 1.00 13.01 387 ASN E O 1
ATOM 833 N N . PHE B 1 15 ? 10.125 9.541 -12.832 1.00 13.96 388 PHE E N 1
ATOM 834 C CA . PHE B 1 15 ? 10.785 8.297 -13.163 1.00 13.87 388 PHE E CA 1
ATOM 835 C C . PHE B 1 15 ? 10.811 8.080 -14.666 1.00 14.89 388 PHE E C 1
ATOM 836 O O . PHE B 1 15 ? 9.982 8.605 -15.392 1.00 14.84 388 PHE E O 1
ATOM 844 N N . ASN B 1 16 ? 11.789 7.277 -15.076 1.00 14.43 389 ASN E N 1
ATOM 845 C CA . ASN B 1 16 ? 11.839 6.745 -16.425 1.00 15.64 389 ASN E CA 1
ATOM 846 C C . ASN B 1 16 ? 11.731 5.240 -16.405 1.00 16.27 389 ASN E C 1
ATOM 847 O O . ASN B 1 16 ? 12.397 4.556 -15.600 1.00 15.45 389 ASN E O 1
ATOM 852 N N . TYR B 1 17 ? 11.010 4.698 -17.370 1.00 17.08 390 TYR E N 1
ATOM 853 C CA . TYR B 1 17 ? 11.091 3.317 -17.737 1.00 16.75 390 TYR E CA 1
ATOM 854 C C . TYR B 1 17 ? 12.490 3.034 -18.287 1.00 15.96 390 TYR E C 1
ATOM 855 O O . TYR B 1 17 ? 12.994 3.786 -19.150 1.00 17.54 390 TYR E O 1
ATOM 864 N N . VAL B 1 18 ? 13.119 1.976 -17.786 1.00 16.29 391 VAL E N 1
ATOM 865 C CA . VAL B 1 18 ? 14.407 1.449 -18.285 1.00 17.20 391 VAL E CA 1
ATOM 866 C C . VAL B 1 18 ? 14.164 0.130 -19.030 1.00 18.29 391 VAL E C 1
ATOM 867 O O . VAL B 1 18 ? 14.623 -0.061 -20.201 1.00 21.22 391 VAL E O 1
ATOM 871 N N . SER B 1 19 ? 13.456 -0.777 -18.387 1.00 19.22 392 SER E N 1
ATOM 872 C CA . SER B 1 19 ? 12.948 -2.008 -19.012 1.00 19.45 392 SER E CA 1
ATOM 873 C C . SER B 1 19 ? 11.703 -2.482 -18.293 1.00 19.89 392 SER E C 1
ATOM 874 O O . SER B 1 19 ? 11.352 -1.834 -17.287 1.00 19.14 392 SER E O 1
ATOM 877 N N . ASP B 1 20 ? 11.091 -3.611 -18.704 1.00 20.63 393 ASP E N 1
ATOM 878 C CA . ASP B 1 20 ? 9.909 -4.037 -18.020 1.00 20.94 393 ASP E CA 1
ATOM 879 C C . ASP B 1 20 ? 10.185 -4.345 -16.521 1.00 19.11 393 ASP E C 1
ATOM 880 O O . ASP B 1 20 ? 9.226 -4.492 -15.732 1.00 20.71 393 ASP E O 1
ATOM 885 N N . GLN B 1 21 ? 11.460 -4.548 -16.207 1.00 18.47 394 GLN E N 1
ATOM 886 C CA . GLN B 1 21 ? 11.883 -4.911 -14.843 1.00 18.25 394 GLN E CA 1
ATOM 887 C C . GLN B 1 21 ? 12.778 -3.901 -14.179 1.00 17.56 394 GLN E C 1
ATOM 888 O O . GLN B 1 21 ? 13.345 -4.152 -13.115 1.00 16.91 394 GLN E O 1
ATOM 894 N N . GLU B 1 22 ? 12.882 -2.714 -14.749 1.00 16.43 395 GLU E N 1
ATOM 895 C CA . GLU B 1 22 ? 13.781 -1.671 -14.182 1.00 16.25 395 GLU E CA 1
ATOM 896 C C . GLU B 1 22 ? 13.212 -0.272 -14.345 1.00 14.72 395 GLU E C 1
ATOM 897 O O . GLU B 1 22 ? 12.790 0.117 -15.455 1.00 16.09 395 GLU E O 1
ATOM 903 N N . ILE B 1 23 ? 13.260 0.495 -13.247 1.00 14.09 396 ILE E N 1
ATOM 904 C CA . ILE B 1 23 ? 12.786 1.873 -13.175 1.00 14.54 396 ILE E CA 1
ATOM 905 C C . ILE B 1 23 ? 13.925 2.782 -12.753 1.00 13.38 396 ILE E C 1
ATOM 906 O O . ILE B 1 23 ? 14.668 2.403 -11.852 1.00 14.78 396 ILE E O 1
ATOM 911 N N . GLU B 1 24 ? 14.071 3.946 -13.388 1.00 13.03 397 GLU E N 1
ATOM 912 C CA . GLU B 1 24 ? 14.990 4.984 -12.942 1.00 13.72 397 GLU E CA 1
ATOM 913 C C . GLU B 1 24 ? 14.192 6.059 -12.246 1.00 13.70 397 GLU E C 1
ATOM 914 O O . GLU B 1 24 ? 13.296 6.637 -12.839 1.00 14.75 397 GLU E O 1
ATOM 920 N N . VAL B 1 25 ? 14.528 6.313 -10.977 1.00 13.30 398 VAL E N 1
ATOM 921 C CA . VAL B 1 25 ? 13.874 7.365 -10.182 1.00 12.04 398 VAL E CA 1
ATOM 922 C C . VAL B 1 25 ? 14.806 8.530 -10.160 1.00 12.20 398 VAL E C 1
ATOM 923 O O . VAL B 1 25 ? 15.998 8.389 -10.037 1.00 12.82 398 VAL E O 1
ATOM 927 N N . TYR B 1 26 ? 14.292 9.727 -10.333 1.00 12.29 399 TYR E N 1
ATOM 928 C CA . TYR B 1 26 ? 15.097 10.900 -10.346 1.00 12.31 399 TYR E CA 1
ATOM 929 C C . TYR B 1 26 ? 14.427 12.128 -9.740 1.00 11.30 399 TYR E C 1
ATOM 930 O O . TYR B 1 26 ? 13.210 12.244 -9.687 1.00 12.09 399 TYR E O 1
ATOM 939 N N . HIS B 1 27 ? 15.274 13.080 -9.336 1.00 11.50 400 HIS E N 1
ATOM 940 C CA . HIS B 1 27 ? 14.807 14.423 -8.982 1.00 11.82 400 HIS E CA 1
ATOM 941 C C . HIS B 1 27 ? 15.692 15.432 -9.654 1.00 12.31 400 HIS E C 1
ATOM 942 O O . HIS B 1 27 ? 16.926 15.428 -9.426 1.00 11.86 400 HIS E O 1
ATOM 949 N N . VAL B 1 28 ? 15.126 16.297 -10.448 1.00 12.27 401 VAL E N 1
ATOM 950 C CA . VAL B 1 28 ? 15.863 17.403 -11.033 1.00 13.04 401 VAL E CA 1
ATOM 951 C C . VAL B 1 28 ? 16.490 18.248 -9.940 1.00 12.98 401 VAL E C 1
ATOM 952 O O . VAL B 1 28 ? 15.884 18.499 -8.905 1.00 13.48 401 VAL E O 1
ATOM 956 N N . ASP B 1 29 ? 17.736 18.744 -10.152 1.00 13.50 402 ASP E N 1
ATOM 957 C CA . ASP B 1 29 ? 18.376 19.614 -9.153 1.00 13.53 402 ASP E CA 1
ATOM 958 C C . ASP B 1 29 ? 17.616 20.922 -8.942 1.00 14.74 402 ASP E C 1
ATOM 959 O O . ASP B 1 29 ? 17.373 21.658 -9.904 1.00 18.53 402 ASP E O 1
ATOM 964 N N . LYS B 1 30 ? 17.296 21.230 -7.690 1.00 14.52 403 LYS E N 1
ATOM 965 C CA . LYS B 1 30 ? 16.599 22.460 -7.295 1.00 14.80 403 LYS E CA 1
ATOM 966 C C . LYS B 1 30 ? 17.496 23.370 -6.480 1.00 16.82 403 LYS E C 1
ATOM 967 O O . LYS B 1 30 ? 16.997 24.354 -5.934 1.00 19.81 403 LYS E O 1
ATOM 973 N N . GLY B 1 31 ? 18.798 23.063 -6.374 1.00 15.41 404 GLY E N 1
ATOM 974 C CA . GLY B 1 31 ? 19.701 24.005 -5.772 1.00 15.44 404 GLY E CA 1
ATOM 975 C C . GLY B 1 31 ? 20.203 23.723 -4.396 1.00 15.13 404 GLY E C 1
ATOM 976 O O . GLY B 1 31 ? 20.987 24.503 -3.843 1.00 17.95 404 GLY E O 1
ATOM 977 N N . TRP B 1 32 ? 19.856 22.598 -3.855 1.00 13.87 405 TRP E N 1
ATOM 978 C CA . TRP B 1 32 ? 20.285 22.247 -2.487 1.00 13.06 405 TRP E CA 1
ATOM 979 C C . TRP B 1 32 ? 21.790 22.130 -2.414 1.00 13.09 405 TRP E C 1
ATOM 980 O O . TRP B 1 32 ? 22.483 21.767 -3.384 1.00 12.81 405 TRP E O 1
ATOM 991 N N . SER B 1 33 ? 22.337 22.314 -1.207 1.00 12.64 406 SER E N 1
ATOM 992 C CA . SER B 1 33 ? 23.780 22.088 -1.065 1.00 12.12 406 SER E CA 1
ATOM 993 C C . SER B 1 33 ? 24.120 20.632 -1.405 1.00 12.87 406 SER E C 1
ATOM 994 O O . SER B 1 33 ? 25.164 20.337 -1.991 1.00 13.22 406 SER E O 1
ATOM 997 N N . ALA B 1 34 ? 23.301 19.665 -0.994 1.00 11.68 407 ALA E N 1
ATOM 998 C CA . ALA B 1 34 ? 23.402 18.318 -1.499 1.00 11.03 407 ALA E CA 1
ATOM 999 C C . ALA B 1 34 ? 24.749 17.672 -1.265 1.00 12.25 407 ALA E C 1
ATOM 1000 O O . ALA B 1 34 ? 25.230 16.934 -2.119 1.00 12.21 407 ALA E O 1
ATOM 1002 N N . GLY B 1 35 ? 25.267 17.778 -0.052 1.00 11.84 408 GLY E N 1
ATOM 1003 C CA . GLY B 1 35 ? 26.428 16.999 0.305 1.00 12.27 408 GLY E CA 1
ATOM 1004 C C . GLY B 1 35 ? 26.241 15.510 0.301 1.00 12.00 408 GLY E C 1
ATOM 1005 O O . GLY B 1 35 ? 27.165 14.738 0.137 1.00 14.44 408 GLY E O 1
ATOM 1006 N N . TRP B 1 36 ? 25.023 15.077 0.540 1.00 11.19 409 TRP E N 1
ATOM 1007 C CA . TRP B 1 36 ? 24.597 13.709 0.366 1.00 11.06 409 TRP E CA 1
ATOM 1008 C C . TRP B 1 36 ? 23.172 13.737 -0.222 1.00 10.64 409 TRP E C 1
ATOM 1009 O O . TRP B 1 36 ? 22.462 14.770 -0.151 1.00 10.55 409 TRP E O 1
ATOM 1020 N N . ASN B 1 37 ? 22.774 12.622 -0.829 1.00 10.93 410 ASN E N 1
ATOM 1021 C CA . ASN B 1 37 ? 21.425 12.479 -1.366 1.00 10.49 410 ASN E CA 1
ATOM 1022 C C . ASN B 1 37 ? 21.120 11.011 -1.443 1.00 11.30 410 ASN E C 1
ATOM 1023 O O . ASN B 1 37 ? 21.962 10.184 -1.776 1.00 11.83 410 ASN E O 1
ATOM 1028 N N . TYR B 1 38 ? 19.842 10.675 -1.262 1.00 10.37 411 TYR E N 1
ATOM 1029 C CA . TYR B 1 38 ? 19.377 9.319 -1.532 1.00 10.21 411 TYR E CA 1
ATOM 1030 C C . TYR B 1 38 ? 18.117 9.340 -2.405 1.00 10.68 411 TYR E C 1
ATOM 1031 O O . TYR B 1 38 ? 17.258 10.190 -2.260 1.00 11.55 411 TYR E O 1
ATOM 1040 N N . VAL B 1 39 ? 18.064 8.398 -3.356 1.00 11.24 412 VAL E N 1
ATOM 1041 C CA . VAL B 1 39 ? 16.907 8.119 -4.152 1.00 10.81 412 VAL E CA 1
ATOM 1042 C C . VAL B 1 39 ? 16.411 6.754 -3.679 1.00 11.01 412 VAL E C 1
ATOM 1043 O O . VAL B 1 39 ? 17.183 5.822 -3.485 1.00 11.17 412 VAL E O 1
ATOM 1047 N N . CYS B 1 40 ? 15.084 6.635 -3.521 1.00 11.40 413 CYS E N 1
ATOM 1048 C CA . CYS B 1 40 ? 14.500 5.419 -2.974 1.00 11.98 413 CYS E CA 1
ATOM 1049 C C . CYS B 1 40 ? 13.252 4.953 -3.712 1.00 12.82 413 CYS E C 1
ATOM 1050 O O . CYS B 1 40 ? 12.526 5.769 -4.244 1.00 11.70 413 CYS E O 1
ATOM 1053 N N . LEU B 1 41 ? 13.082 3.645 -3.704 1.00 12.46 414 LEU E N 1
ATOM 1054 C CA . LEU B 1 41 ? 11.895 2.986 -4.247 1.00 12.13 414 LEU E CA 1
ATOM 1055 C C . LEU B 1 41 ? 11.368 2.107 -3.142 1.00 12.04 414 LEU E C 1
ATOM 1056 O O . LEU B 1 41 ? 12.067 1.201 -2.652 1.00 12.58 414 LEU E O 1
ATOM 1061 N N . ASN B 1 42 ? 10.124 2.384 -2.697 1.00 12.42 415 ASN E N 1
ATOM 1062 C CA . ASN B 1 42 ? 9.544 1.653 -1.556 1.00 13.29 415 ASN E CA 1
ATOM 1063 C C . ASN B 1 42 ? 10.500 1.587 -0.363 1.00 12.89 415 ASN E C 1
ATOM 1064 O O . ASN B 1 42 ? 10.595 0.561 0.336 1.00 14.57 415 ASN E O 1
ATOM 1069 N N . ASP B 1 43 ? 11.115 2.721 -0.064 1.00 12.24 416 ASP E N 1
ATOM 1070 C CA . ASP B 1 43 ? 11.992 2.855 1.097 1.00 13.75 416 ASP E CA 1
ATOM 1071 C C . ASP B 1 43 ? 13.271 2.037 1.014 1.00 13.88 416 ASP E C 1
ATOM 1072 O O . ASP B 1 43 ? 13.974 1.878 2.036 1.00 14.54 416 ASP E O 1
ATOM 1077 N N . TYR B 1 44 ? 13.616 1.512 -0.165 1.00 12.86 417 TYR E N 1
ATOM 1078 C CA . TYR B 1 44 ? 14.945 0.955 -0.431 1.00 13.32 417 TYR E CA 1
ATOM 1079 C C . TYR B 1 44 ? 15.744 2.079 -1.055 1.00 12.45 417 TYR E C 1
ATOM 1080 O O . TYR B 1 44 ? 15.404 2.558 -2.132 1.00 13.09 417 TYR E O 1
ATOM 1089 N N . CYS B 1 45 ? 16.730 2.556 -0.330 1.00 12.57 418 CYS E N 1
ATOM 1090 C CA . CYS B 1 45 ? 17.422 3.787 -0.627 1.00 12.82 418 CYS E CA 1
ATOM 1091 C C . CYS B 1 45 ? 18.852 3.590 -1.028 1.00 12.55 418 CYS E C 1
ATOM 1092 O O . CYS B 1 45 ? 19.602 2.836 -0.382 1.00 14.38 418 CYS E O 1
ATOM 1095 N N . LEU B 1 46 ? 19.244 4.338 -2.058 1.00 12.63 419 LEU E N 1
ATOM 1096 C CA . LEU B 1 46 ? 20.607 4.311 -2.593 1.00 13.39 419 LEU E CA 1
ATOM 1097 C C . LEU B 1 46 ? 21.075 5.711 -2.790 1.00 13.29 419 LEU E C 1
ATOM 1098 O O . LEU B 1 46 ? 20.317 6.614 -3.157 1.00 12.85 419 LEU E O 1
ATOM 1103 N N . PRO B 1 47 ? 22.385 5.972 -2.653 1.00 13.39 420 PRO E N 1
ATOM 1104 C CA . PRO B 1 47 ? 22.916 7.266 -2.967 1.00 15.24 420 PRO E CA 1
ATOM 1105 C C . PRO B 1 47 ? 22.722 7.591 -4.403 1.00 13.69 420 PRO E C 1
ATOM 1106 O O . PRO B 1 47 ? 23.021 6.763 -5.289 1.00 15.84 420 PRO E O 1
ATOM 1110 N N . GLY B 1 48 ? 22.187 8.767 -4.705 1.00 14.27 421 GLY E N 1
ATOM 1111 C CA . GLY B 1 48 ? 21.881 9.168 -6.074 1.00 14.86 421 GLY E CA 1
ATOM 1112 C C . GLY B 1 48 ? 23.133 9.596 -6.768 1.00 14.42 421 GLY E C 1
ATOM 1113 O O . GLY B 1 48 ? 23.951 10.252 -6.186 1.00 15.85 421 GLY E O 1
ATOM 1114 N N . ASN B 1 49 ? 23.187 9.301 -8.059 1.00 15.51 422 ASN E N 1
ATOM 1115 C CA . ASN B 1 49 ? 24.168 9.852 -8.926 1.00 15.88 422 ASN E CA 1
ATOM 1116 C C . ASN B 1 49 ? 23.640 11.091 -9.606 1.00 14.77 422 ASN E C 1
ATOM 1117 O O . ASN B 1 49 ? 22.558 11.080 -10.127 1.00 18.25 422 ASN E O 1
ATOM 1122 N N . LYS B 1 50 ? 24.373 12.189 -9.592 1.00 15.63 423 LYS E N 1
ATOM 1123 C CA . LYS B 1 50 ? 23.987 13.399 -10.256 1.00 15.92 423 LYS E CA 1
ATOM 1124 C C . LYS B 1 50 ? 24.527 13.451 -11.661 1.00 17.38 423 LYS E C 1
ATOM 1125 O O . LYS B 1 50 ? 25.753 13.441 -11.850 1.00 19.86 423 LYS E O 1
ATOM 1131 N N . SER B 1 51 ? 23.628 13.496 -12.640 1.00 16.78 424 SER E N 1
ATOM 1132 C CA . SER B 1 51 ? 24.041 13.502 -14.037 1.00 18.57 424 SER E CA 1
ATOM 1133 C C . SER B 1 51 ? 23.006 14.197 -14.848 1.00 17.66 424 SER E C 1
ATOM 1134 O O . SER B 1 51 ? 21.817 14.000 -14.662 1.00 16.98 424 SER E O 1
ATOM 1137 N N . ASN B 1 52 ? 23.462 15.085 -15.728 1.00 19.16 425 ASN E N 1
ATOM 1138 C CA . ASN B 1 52 ? 22.590 15.803 -16.630 1.00 19.77 425 ASN E CA 1
ATOM 1139 C C . ASN B 1 52 ? 21.430 16.480 -15.891 1.00 16.96 425 ASN E C 1
ATOM 1140 O O . ASN B 1 52 ? 20.288 16.509 -16.344 1.00 19.40 425 ASN E O 1
ATOM 1145 N N . GLY B 1 53 ? 21.744 17.115 -14.766 1.00 15.30 426 GLY E N 1
ATOM 1146 C CA . GLY B 1 53 ? 20.830 18.015 -14.065 1.00 15.34 426 GLY E CA 1
ATOM 1147 C C . GLY B 1 53 ? 19.930 17.358 -13.082 1.00 14.68 426 GLY E C 1
ATOM 1148 O O . GLY B 1 53 ? 19.091 18.048 -12.550 1.00 15.39 426 GLY E O 1
ATOM 1149 N N . ALA B 1 54 ? 20.041 16.051 -12.862 1.00 13.70 427 ALA E N 1
ATOM 1150 C CA . ALA B 1 54 ? 19.182 15.347 -11.942 1.00 13.00 427 ALA E CA 1
ATOM 1151 C C . ALA B 1 54 ? 19.936 14.322 -11.125 1.00 13.57 427 ALA E C 1
ATOM 1152 O O . ALA B 1 54 ? 20.905 13.716 -11.581 1.00 13.92 427 ALA E O 1
ATOM 1154 N N . PHE B 1 55 ? 19.459 14.071 -9.918 1.00 11.91 428 PHE E N 1
ATOM 1155 C CA . PHE B 1 55 ? 19.889 12.990 -9.071 1.00 12.65 428 PHE E CA 1
ATOM 1156 C C . PHE B 1 55 ? 19.103 11.755 -9.414 1.00 11.96 428 PHE E C 1
ATOM 1157 O O . PHE B 1 55 ? 17.899 11.806 -9.476 1.00 13.16 428 PHE E O 1
ATOM 1165 N N . ARG B 1 56 ? 19.760 10.643 -9.668 1.00 12.81 429 ARG E N 1
ATOM 1166 C CA . ARG B 1 56 ? 19.111 9.507 -10.277 1.00 14.07 429 ARG E CA 1
ATOM 1167 C C . ARG B 1 56 ? 19.644 8.179 -9.843 1.00 12.51 429 ARG E C 1
ATOM 1168 O O . ARG B 1 56 ? 20.859 8.098 -9.572 1.00 14.23 429 ARG E O 1
ATOM 1176 N N . LYS B 1 57 ? 18.803 7.128 -9.836 1.00 13.87 430 LYS E N 1
ATOM 1177 C CA . LYS B 1 57 ? 19.270 5.788 -9.588 1.00 14.22 430 LYS E CA 1
ATOM 1178 C C . LYS B 1 57 ? 18.264 4.828 -10.152 1.00 14.93 430 LYS E C 1
ATOM 1179 O O . LYS B 1 57 ? 17.040 5.114 -10.208 1.00 14.00 430 LYS E O 1
ATOM 1185 N N . THR B 1 58 ? 18.722 3.643 -10.544 1.00 14.62 431 THR E N 1
ATOM 1186 C CA . THR B 1 58 ? 17.845 2.618 -11.134 1.00 14.34 431 THR E CA 1
ATOM 1187 C C . THR B 1 58 ? 17.617 1.473 -10.147 1.00 13.44 431 THR E C 1
ATOM 1188 O O . THR B 1 58 ? 18.525 1.089 -9.370 1.00 15.77 431 THR E O 1
ATOM 1192 N N . PHE B 1 59 ? 16.422 0.908 -10.189 1.00 12.83 432 PHE E N 1
ATOM 1193 C CA . PHE B 1 59 ? 15.958 -0.133 -9.271 1.00 14.11 432 PHE E CA 1
ATOM 1194 C C . PHE B 1 59 ? 15.250 -1.216 -10.052 1.00 14.20 432 PHE E C 1
ATOM 1195 O O . PHE B 1 59 ? 14.695 -0.962 -11.108 1.00 14.92 432 PHE E O 1
ATOM 1203 N N . ASN B 1 60 ? 15.185 -2.400 -9.455 1.00 15.30 433 ASN E N 1
ATOM 1204 C CA . ASN B 1 60 ? 14.257 -3.404 -9.944 1.00 15.79 433 ASN E CA 1
ATOM 1205 C C . ASN B 1 60 ? 12.807 -2.999 -9.691 1.00 15.96 433 ASN E C 1
ATOM 1206 O O . ASN B 1 60 ? 12.455 -2.432 -8.633 1.00 16.63 433 ASN E O 1
ATOM 1211 N N . ALA B 1 61 ? 11.923 -3.285 -10.624 1.00 15.22 434 ALA E N 1
ATOM 1212 C CA . ALA B 1 61 ? 10.524 -2.980 -10.471 1.00 16.22 434 ALA E CA 1
ATOM 1213 C C . ALA B 1 61 ? 9.705 -3.820 -11.446 1.00 16.78 434 ALA E C 1
ATOM 1214 O O . ALA B 1 61 ? 10.269 -4.560 -12.250 1.00 18.55 434 ALA E O 1
ATOM 1216 N N . VAL B 1 62 ? 8.381 -3.774 -11.302 1.00 16.87 435 VAL E N 1
ATOM 1217 C CA . VAL B 1 62 ? 7.472 -4.579 -12.127 1.00 18.15 435 VAL E CA 1
ATOM 1218 C C . VAL B 1 62 ? 6.498 -3.618 -12.764 1.00 18.18 435 VAL E C 1
ATOM 1219 O O . VAL B 1 62 ? 5.783 -2.899 -12.068 1.00 18.64 435 VAL E O 1
ATOM 1223 N N . LEU B 1 63 ? 6.469 -3.584 -14.100 1.00 19.81 436 LEU E N 1
ATOM 1224 C CA . LEU B 1 63 ? 5.595 -2.716 -14.815 1.00 20.41 436 LEU E CA 1
ATOM 1225 C C . LEU B 1 63 ? 4.148 -2.907 -14.340 1.00 20.57 436 LEU E C 1
ATOM 1226 O O . LEU B 1 63 ? 3.666 -4.063 -14.176 1.00 21.94 436 LEU E O 1
ATOM 1231 N N . GLY B 1 64 ? 3.433 -1.803 -14.121 1.00 18.75 437 GLY E N 1
ATOM 1232 C CA . GLY B 1 64 ? 2.087 -1.872 -13.648 1.00 19.65 437 GLY E CA 1
ATOM 1233 C C . GLY B 1 64 ? 1.868 -1.868 -12.145 1.00 19.71 437 GLY E C 1
ATOM 1234 O O . GLY B 1 64 ? 0.763 -1.680 -11.716 1.00 21.30 437 GLY E O 1
ATOM 1235 N N . GLN B 1 65 ? 2.929 -2.067 -11.362 1.00 18.55 438 GLN E N 1
ATOM 1236 C CA . GLN B 1 65 ? 2.823 -2.010 -9.905 1.00 18.03 438 GLN E CA 1
ATOM 1237 C C . GLN B 1 65 ? 2.951 -0.571 -9.413 1.00 17.20 438 GLN E C 1
ATOM 1238 O O . GLN B 1 65 ? 3.410 0.300 -10.142 1.00 16.46 438 GLN E O 1
ATOM 1244 N N . ASP B 1 66 ? 2.499 -0.343 -8.204 1.00 17.47 439 ASP E N 1
ATOM 1245 C CA . ASP B 1 66 ? 2.564 0.983 -7.547 1.00 16.06 439 ASP E CA 1
ATOM 1246 C C . ASP B 1 66 ? 3.761 1.046 -6.617 1.00 15.65 439 ASP E C 1
ATOM 1247 O O . ASP B 1 66 ? 4.052 0.101 -5.898 1.00 17.67 439 ASP E O 1
ATOM 1252 N N . TYR B 1 67 ? 4.403 2.207 -6.570 1.00 13.93 440 TYR E N 1
ATOM 1253 C CA . TYR B 1 67 ? 5.638 2.383 -5.783 1.00 13.46 440 TYR E CA 1
ATOM 1254 C C . TYR B 1 67 ? 5.619 3.751 -5.092 1.00 13.25 440 TYR E C 1
ATOM 1255 O O . TYR B 1 67 ? 5.121 4.707 -5.663 1.00 13.30 440 TYR E O 1
ATOM 1264 N N . LYS B 1 68 ? 6.229 3.824 -3.924 1.00 12.43 441 LYS E N 1
ATOM 1265 C CA . LYS B 1 68 ? 6.586 5.090 -3.310 1.00 12.10 441 LYS E CA 1
ATOM 1266 C C . LYS B 1 68 ? 7.973 5.508 -3.791 1.00 11.63 441 LYS E C 1
ATOM 1267 O O . LYS B 1 68 ? 8.950 4.754 -3.619 1.00 13.09 441 LYS E O 1
ATOM 1273 N N . LEU B 1 69 ? 8.034 6.685 -4.391 1.00 11.40 442 LEU E N 1
ATOM 1274 C CA . LEU B 1 69 ? 9.322 7.287 -4.668 1.00 10.94 442 LEU E CA 1
ATOM 1275 C C . LEU B 1 69 ? 9.730 8.173 -3.487 1.00 11.04 442 LEU E C 1
ATOM 1276 O O . LEU B 1 69 ? 8.871 8.918 -2.995 1.00 11.87 442 LEU E O 1
ATOM 1281 N N . THR B 1 70 ? 11.007 8.189 -3.119 1.00 10.57 443 THR E N 1
ATOM 1282 C CA . THR B 1 70 ? 11.471 9.144 -2.118 1.00 10.83 443 THR E CA 1
ATOM 1283 C C . THR B 1 70 ? 12.773 9.733 -2.616 1.00 10.43 443 THR E C 1
ATOM 1284 O O . THR B 1 70 ? 13.623 9.063 -3.222 1.00 11.34 443 THR E O 1
ATOM 1288 N N . PHE B 1 71 ? 12.937 11.023 -2.389 1.00 10.81 444 PHE E N 1
ATOM 1289 C CA . PHE B 1 71 ? 14.189 11.726 -2.579 1.00 10.23 444 PHE E CA 1
ATOM 1290 C C . PHE B 1 71 ? 14.542 12.424 -1.255 1.00 10.36 444 PHE E C 1
ATOM 1291 O O . PHE B 1 71 ? 13.713 13.145 -0.712 1.00 10.77 444 PHE E O 1
ATOM 1299 N N . LYS B 1 72 ? 15.739 12.117 -0.740 1.00 9.77 445 LYS E N 1
ATOM 1300 C CA . LYS B 1 72 ? 16.255 12.711 0.496 1.00 10.49 445 LYS E CA 1
ATOM 1301 C 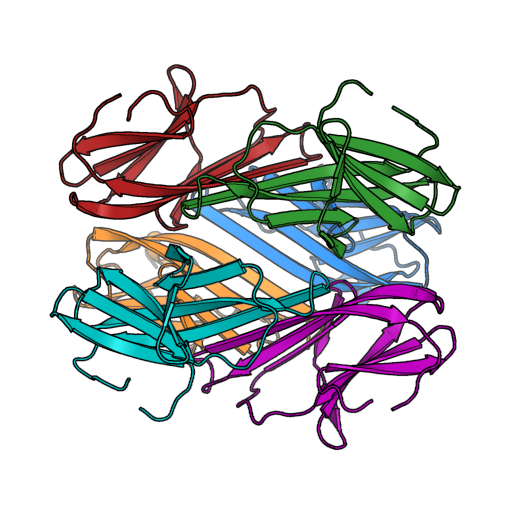C . LYS B 1 72 ? 17.487 13.490 0.102 1.00 9.49 445 LYS E C 1
ATOM 1302 O O . LYS B 1 72 ? 18.362 12.941 -0.577 1.00 11.15 445 LYS E O 1
ATOM 1308 N N . VAL B 1 73 ? 17.616 14.716 0.588 1.00 9.56 446 VAL E N 1
ATOM 1309 C CA . VAL B 1 73 ? 18.748 15.506 0.216 1.00 10.17 446 VAL E CA 1
ATOM 1310 C C . VAL B 1 73 ? 19.224 16.402 1.354 1.00 10.30 446 VAL E C 1
ATOM 1311 O O . VAL B 1 73 ? 18.457 17.066 2.036 1.00 11.09 446 VAL E O 1
ATOM 1315 N N . GLU B 1 74 ? 20.552 16.486 1.494 1.00 9.65 447 GLU E N 1
ATOM 1316 C CA . GLU B 1 74 ? 21.194 17.398 2.383 1.00 10.08 447 GLU E CA 1
ATOM 1317 C C . GLU B 1 74 ? 20.961 18.826 1.902 1.00 10.16 447 GLU E C 1
ATOM 1318 O O . GLU B 1 74 ? 21.010 19.117 0.702 1.00 10.84 447 GLU E O 1
ATOM 1324 N N . ASP B 1 75 ? 20.710 19.761 2.820 1.00 10.05 448 ASP E N 1
ATOM 1325 C CA . ASP B 1 75 ? 20.418 21.110 2.467 1.00 10.84 448 ASP E CA 1
ATOM 1326 C C . ASP B 1 75 ? 20.964 22.071 3.540 1.00 11.54 448 ASP E C 1
ATOM 1327 O O . ASP B 1 75 ? 21.199 21.688 4.663 1.00 12.26 448 ASP E O 1
ATOM 1332 N N . ARG B 1 76 ? 21.114 23.313 3.158 1.00 13.17 449 ARG E N 1
ATOM 1333 C CA . ARG B 1 76 ? 21.431 24.413 4.135 1.00 13.45 449 ARG E CA 1
ATOM 1334 C C . ARG B 1 76 ? 22.865 24.245 4.623 1.00 14.14 449 ARG E C 1
ATOM 1335 O O . ARG B 1 76 ? 23.191 24.666 5.707 1.00 14.47 449 ARG E O 1
ATOM 1343 N N . TYR B 1 77 ? 23.746 23.632 3.837 1.00 13.10 450 TYR E N 1
ATOM 1344 C CA . TYR B 1 77 ? 25.170 23.632 4.140 1.00 13.02 450 TYR E CA 1
ATOM 1345 C C . TYR B 1 77 ? 25.451 23.063 5.507 1.00 12.28 450 TYR E C 1
ATOM 1346 O O . TYR B 1 77 ? 26.152 23.685 6.333 1.00 13.89 450 TYR E O 1
ATOM 1355 N N . GLY B 1 78 ? 24.900 21.885 5.797 1.00 12.23 451 GLY E N 1
ATOM 1356 C CA . GLY B 1 78 ? 25.079 21.189 7.052 1.00 12.04 451 GLY E CA 1
ATOM 1357 C C . GLY B 1 78 ? 23.983 21.428 8.066 1.00 12.27 451 GLY E C 1
ATOM 1358 O O . GLY B 1 78 ? 23.974 20.774 9.076 1.00 14.04 451 GLY E O 1
ATOM 1359 N N . GLN B 1 79 ? 23.040 22.305 7.737 1.00 12.09 452 GLN E N 1
ATOM 1360 C CA . GLN B 1 79 ? 22.069 22.755 8.736 1.00 12.86 452 GLN E CA 1
ATOM 1361 C C . GLN B 1 79 ? 20.666 22.236 8.501 1.00 12.02 452 GLN E C 1
ATOM 1362 O O . GLN B 1 79 ? 19.755 22.620 9.226 1.00 13.04 452 GLN E O 1
ATOM 1368 N N . GLY B 1 80 ? 20.495 21.374 7.520 1.00 11.43 453 GLY E N 1
ATOM 1369 C CA . GLY B 1 80 ? 19.139 20.846 7.271 1.00 12.49 453 GLY E CA 1
ATOM 1370 C C . GLY B 1 80 ? 19.044 19.816 6.216 1.00 11.02 453 GLY E C 1
ATOM 1371 O O . GLY B 1 80 ? 20.050 19.146 5.865 1.00 11.70 453 GLY E O 1
ATOM 1372 N N . GLN B 1 81 ? 17.839 19.497 5.779 1.00 10.52 454 GLN E N 1
ATOM 1373 C CA . GLN B 1 81 ? 17.587 18.464 4.839 1.00 9.84 454 GLN E CA 1
ATOM 1374 C C . GLN B 1 81 ? 16.158 18.681 4.295 1.00 10.04 454 GLN E C 1
ATOM 1375 O O . GLN B 1 81 ? 15.371 19.357 4.890 1.00 10.90 454 GLN E O 1
ATOM 1381 N N . GLN B 1 82 ? 15.897 17.948 3.210 1.00 10.25 455 GLN E N 1
ATOM 1382 C CA . GLN B 1 82 ? 14.550 17.845 2.693 1.00 9.95 455 GLN E CA 1
ATOM 1383 C C . GLN B 1 82 ? 14.282 16.405 2.308 1.00 10.57 455 GLN E C 1
ATOM 1384 O O . GLN B 1 82 ? 15.156 15.746 1.762 1.00 11.32 455 GLN E O 1
ATOM 1390 N N . ILE B 1 83 ? 13.062 15.926 2.566 1.00 10.32 456 ILE E N 1
ATOM 1391 C CA . ILE B 1 83 ? 12.637 14.618 2.134 1.00 9.89 456 ILE E CA 1
ATOM 1392 C C . ILE B 1 83 ? 11.320 14.754 1.420 1.00 10.06 456 ILE E C 1
ATOM 1393 O O . ILE B 1 83 ? 10.371 15.314 1.949 1.00 12.59 456 ILE E O 1
ATOM 1398 N N . LEU B 1 84 ? 11.278 14.264 0.205 1.00 10.22 457 LEU E N 1
ATOM 1399 C CA . LEU B 1 84 ? 10.095 14.302 -0.654 1.00 10.47 457 LEU E CA 1
ATOM 1400 C C . LEU B 1 84 ? 9.624 12.890 -0.963 1.00 11.26 457 LEU E C 1
ATOM 1401 O O . LEU B 1 84 ? 10.433 12.072 -1.349 1.00 11.32 457 LEU E O 1
ATOM 1406 N N . ASP B 1 85 ? 8.306 12.642 -0.875 1.00 11.37 458 ASP E N 1
ATOM 1407 C CA . ASP B 1 85 ? 7.726 11.350 -1.254 1.00 11.33 458 ASP E CA 1
ATOM 1408 C C . ASP B 1 85 ? 6.621 11.543 -2.265 1.00 10.66 458 ASP E C 1
ATOM 1409 O O . ASP B 1 85 ? 5.838 12.477 -2.152 1.00 11.81 458 ASP E O 1
ATOM 1414 N N . ARG B 1 86 ? 6.513 10.633 -3.219 1.00 11.16 459 ARG E N 1
ATOM 1415 C CA . ARG B 1 86 ? 5.314 10.625 -4.088 1.00 11.68 459 ARG E CA 1
ATOM 1416 C C . ARG B 1 86 ? 5.065 9.214 -4.580 1.00 11.68 459 ARG E C 1
ATOM 1417 O O . ARG B 1 86 ? 6.017 8.482 -4.845 1.00 11.92 459 ARG E O 1
ATOM 1425 N N . ASN B 1 87 ? 3.791 8.853 -4.667 1.00 11.78 460 ASN E N 1
ATOM 1426 C CA . ASN B 1 87 ? 3.400 7.516 -5.146 1.00 11.78 460 ASN E CA 1
ATOM 1427 C C . ASN B 1 87 ? 3.160 7.535 -6.644 1.00 12.97 460 ASN E C 1
ATOM 1428 O O . ASN B 1 87 ? 2.536 8.480 -7.132 1.00 13.79 460 ASN E O 1
ATOM 1433 N N . ILE B 1 88 ? 3.636 6.513 -7.352 1.00 12.69 461 ILE E N 1
ATOM 1434 C CA . ILE B 1 88 ? 3.446 6.419 -8.791 1.00 13.81 461 ILE E CA 1
ATOM 1435 C C . ILE B 1 88 ? 3.028 4.986 -9.140 1.00 13.92 461 ILE E C 1
ATOM 1436 O O . ILE B 1 88 ? 3.157 4.064 -8.372 1.00 14.17 461 ILE E O 1
ATOM 1441 N N . THR B 1 89 ? 2.470 4.824 -10.348 1.00 14.65 462 THR E N 1
ATOM 1442 C CA . THR B 1 89 ? 2.313 3.508 -10.975 1.00 15.80 462 THR E CA 1
ATOM 1443 C C . THR B 1 89 ? 3.403 3.428 -12.061 1.00 15.57 462 THR E C 1
ATOM 1444 O O . THR B 1 89 ? 3.587 4.381 -12.857 1.00 16.97 462 THR E O 1
ATOM 1448 N N . PHE B 1 90 ? 4.177 2.328 -12.041 1.00 15.80 463 PHE E N 1
ATOM 1449 C CA . PHE B 1 90 ? 5.302 2.185 -12.990 1.00 15.94 463 PHE E CA 1
ATOM 1450 C C . PHE B 1 90 ? 4.709 1.882 -14.407 1.00 17.20 463 PHE E C 1
ATOM 1451 O O . PHE B 1 90 ? 4.085 0.860 -14.629 1.00 18.17 463 PHE E O 1
ATOM 1459 N N . THR B 1 91 ? 4.905 2.819 -15.313 1.00 17.59 464 THR E N 1
ATOM 1460 C CA . THR B 1 91 ? 4.480 2.720 -16.693 1.00 18.67 464 THR E CA 1
ATOM 1461 C C . THR B 1 91 ? 5.677 2.887 -17.618 1.00 19.09 464 THR E C 1
ATOM 1462 O O . THR B 1 91 ? 6.798 3.127 -17.195 1.00 19.85 464 THR E O 1
ATOM 1466 N N . THR B 1 92 ? 5.402 2.815 -18.915 1.00 19.22 465 THR E N 1
ATOM 1467 C CA . THR B 1 92 ? 6.446 2.938 -19.917 1.00 20.06 465 THR E CA 1
ATOM 1468 C C . THR B 1 92 ? 6.831 4.371 -20.240 1.00 19.38 465 THR E C 1
ATOM 1469 O O . THR B 1 92 ? 7.573 4.585 -21.183 1.00 21.15 465 THR E O 1
ATOM 1473 N N . GLN B 1 93 ? 6.447 5.381 -19.454 1.00 19.63 466 GLN E N 1
ATOM 1474 C CA . GLN B 1 93 ? 6.919 6.728 -19.755 1.00 20.20 466 GLN E CA 1
ATOM 1475 C C . GLN B 1 93 ? 8.434 6.812 -19.707 1.00 18.18 466 GLN E C 1
ATOM 1476 O O . GLN B 1 93 ? 9.084 6.258 -18.796 1.00 18.62 466 GLN E O 1
ATOM 1482 N N . VAL B 1 94 ? 8.980 7.631 -20.568 1.00 20.53 467 VAL E N 1
ATOM 1483 C CA . VAL B 1 94 ? 10.356 8.049 -20.574 1.00 20.14 467 VAL E CA 1
ATOM 1484 C C . VAL B 1 94 ? 10.426 9.564 -20.716 1.00 21.60 467 VAL E C 1
ATOM 1485 O O . VAL B 1 94 ? 9.929 10.102 -21.694 1.00 22.53 467 VAL E O 1
ATOM 1489 N N . CYS B 1 95 ? 11.021 10.255 -19.737 1.00 21.17 468 CYS E N 1
ATOM 1490 C CA . CYS B 1 95 ? 10.946 11.681 -19.590 1.00 24.63 468 CYS E CA 1
ATOM 1491 C C . CYS B 1 95 ? 12.205 12.536 -19.565 1.00 28.10 468 CYS E C 1
ATOM 1492 O O . CYS B 1 95 ? 12.177 13.716 -19.955 1.00 31.06 468 CYS E O 1
ATOM 1495 N N . ASN B 1 96 ? 13.217 12.045 -18.883 1.00 27.38 469 ASN E N 1
ATOM 1496 C CA . ASN B 1 96 ? 14.466 12.805 -18.719 1.00 28.98 469 ASN E CA 1
ATOM 1497 C C . ASN B 1 96 ? 15.628 11.900 -18.997 1.00 29.30 469 ASN E C 1
ATOM 1498 O O . ASN B 1 96 ? 16.087 11.875 -20.174 1.00 32.72 469 ASN E O 1
ATOM 1503 N N . CYS C 1 9 ? -8.833 16.886 33.008 1.00 35.39 382 CYS F N 1
ATOM 1504 C CA . CYS C 1 9 ? -8.420 15.574 33.601 1.00 35.75 382 CYS F CA 1
ATOM 1505 C C . CYS C 1 9 ? -9.156 14.360 33.039 1.00 36.45 382 CYS F C 1
ATOM 1506 O O . CYS C 1 9 ? -8.806 13.203 33.382 1.00 38.07 382 CYS F O 1
ATOM 1509 N N . GLN C 1 10 ? -10.120 14.022 32.355 0.00 37.11 383 GLN F N 1
ATOM 1510 C CA . GLN C 1 10 ? -10.625 12.617 32.131 0.00 36.12 383 GLN F CA 1
ATOM 1511 C C . GLN C 1 10 ? -9.901 11.914 30.954 0.00 35.35 383 GLN F C 1
ATOM 1512 O O . GLN C 1 10 ? -10.133 10.702 30.685 0.00 36.15 383 GLN F O 1
ATOM 1518 N N . ASP C 1 11 ? -9.099 12.666 30.295 1.00 28.34 384 ASP F N 1
ATOM 1519 C CA . ASP C 1 11 ? -8.296 12.129 29.155 1.00 27.03 384 ASP F CA 1
ATOM 1520 C C . ASP C 1 11 ? -7.319 11.061 29.590 1.00 26.43 384 ASP F C 1
ATOM 1521 O O . ASP C 1 11 ? -6.584 11.244 30.562 1.00 27.27 384 ASP F O 1
ATOM 1526 N N . ASP C 1 12 ? -7.280 9.949 28.856 1.00 24.90 385 ASP F N 1
ATOM 1527 C CA . ASP C 1 12 ? -6.365 8.868 29.152 1.00 24.98 385 ASP F CA 1
ATOM 1528 C C . ASP C 1 12 ? -4.883 9.249 28.964 1.00 21.10 385 ASP F C 1
ATOM 1529 O O . ASP C 1 12 ? -4.053 8.612 29.511 1.00 22.75 385 ASP F O 1
ATOM 1534 N N . PHE C 1 13 ? -4.588 10.265 28.181 1.00 18.95 386 PHE F N 1
ATOM 1535 C CA . PHE C 1 13 ? -3.205 10.690 27.878 1.00 17.98 386 PHE F CA 1
ATOM 1536 C C . PHE C 1 13 ? -3.038 12.073 28.470 1.00 17.71 386 PHE F C 1
ATOM 1537 O O . PHE C 1 13 ? -3.688 13.005 28.027 1.00 18.81 386 PHE F O 1
ATOM 1545 N N . ASN C 1 14 ? -2.243 12.210 29.535 1.00 16.45 387 ASN F N 1
ATOM 1546 C CA . ASN C 1 14 ? -2.289 13.450 30.292 1.00 16.69 387 ASN F CA 1
ATOM 1547 C C . ASN C 1 14 ? -1.035 13.596 31.133 1.00 16.51 387 ASN F C 1
ATOM 1548 O O . ASN C 1 14 ? -0.080 12.864 30.989 1.00 16.73 387 ASN F O 1
ATOM 1553 N N . PHE C 1 15 ? -1.020 14.615 31.961 1.00 17.00 388 PHE F N 1
ATOM 1554 C CA . PHE C 1 15 ? 0.063 14.834 32.874 1.00 17.24 388 PHE F CA 1
ATOM 1555 C C . PHE C 1 15 ? -0.430 15.354 34.234 1.00 17.98 388 PHE F C 1
ATOM 1556 O O . PHE C 1 15 ? -1.566 15.861 34.401 1.00 18.21 388 PHE F O 1
ATOM 1564 N N . ASN C 1 16 ? 0.460 15.206 35.198 1.00 16.87 389 ASN F N 1
ATOM 1565 C CA . ASN C 1 16 ? 0.308 15.774 36.535 1.00 17.77 389 ASN F CA 1
ATOM 1566 C C . ASN C 1 16 ? 1.482 16.701 36.828 1.00 17.61 389 ASN F C 1
ATOM 1567 O O . ASN C 1 16 ? 2.661 16.354 36.625 1.00 18.99 389 ASN F O 1
ATOM 1572 N N . TYR C 1 17 ? 1.172 17.833 37.429 1.00 18.75 390 TYR F N 1
ATOM 1573 C CA . TYR C 1 17 ? 2.195 18.645 38.030 1.00 19.74 390 TYR F CA 1
ATOM 1574 C C . TYR C 1 17 ? 2.825 17.929 39.218 1.00 20.22 390 TYR F C 1
ATOM 1575 O O . TYR C 1 17 ? 2.115 17.419 40.074 1.00 22.09 390 TYR F O 1
ATOM 1584 N N . VAL C 1 18 ? 4.155 17.971 39.285 1.00 19.33 391 VAL F N 1
ATOM 1585 C CA . VAL C 1 18 ? 4.952 17.483 40.442 1.00 20.79 391 VAL F CA 1
ATOM 1586 C C . VAL C 1 18 ? 5.614 18.691 41.144 1.00 21.25 391 VAL F C 1
ATOM 1587 O O . VAL C 1 18 ? 5.499 18.848 42.399 1.00 24.81 391 VAL F O 1
ATOM 1591 N N . SER C 1 19 ? 6.278 19.555 40.400 1.00 21.69 392 SER F N 1
ATOM 1592 C CA . SER C 1 19 ? 6.835 20.813 40.913 1.00 20.89 392 SER F CA 1
ATOM 1593 C C . SER C 1 19 ? 6.952 21.754 39.726 1.00 20.96 392 SER F C 1
ATOM 1594 O O . SER C 1 19 ? 6.745 21.343 38.592 1.00 20.32 392 SER F O 1
ATOM 1597 N N . ASP C 1 20 ? 7.379 22.981 39.950 1.00 20.73 393 ASP F N 1
ATOM 1598 C CA . ASP C 1 20 ? 7.630 23.918 38.877 1.00 21.48 393 ASP F CA 1
ATOM 1599 C C . ASP C 1 20 ? 8.625 23.406 37.893 1.00 20.95 393 ASP F C 1
ATOM 1600 O O . ASP C 1 20 ? 8.692 23.947 36.776 1.00 22.05 393 ASP F O 1
ATOM 1605 N N . GLN C 1 21 ? 9.475 22.425 38.306 1.00 19.93 394 GLN F N 1
ATOM 1606 C CA . GLN C 1 21 ? 10.451 21.884 37.415 1.00 20.71 394 GLN F CA 1
ATOM 1607 C C . GLN C 1 21 ? 10.299 20.403 37.105 1.00 18.94 394 GLN F C 1
ATOM 1608 O O . GLN C 1 21 ? 11.187 19.824 36.517 1.00 19.79 394 GLN F O 1
ATOM 1614 N N . GLU C 1 22 ? 9.163 19.824 37.428 1.00 18.63 395 GLU F N 1
ATOM 1615 C CA . GLU C 1 22 ? 8.885 18.411 37.233 1.00 18.62 395 GLU F CA 1
ATOM 1616 C C . GLU C 1 22 ? 7.454 18.109 36.809 1.00 17.99 395 GLU F C 1
ATOM 1617 O O . GLU C 1 22 ? 6.493 18.489 37.493 1.00 18.11 395 GLU F O 1
ATOM 1623 N N . ILE C 1 23 ? 7.293 17.310 35.752 1.00 16.50 396 ILE F N 1
ATOM 1624 C CA . ILE C 1 23 ? 6.033 16.912 35.202 1.00 16.28 396 ILE F CA 1
ATOM 1625 C C . ILE C 1 23 ? 5.992 15.393 35.191 1.00 16.78 396 ILE F C 1
ATOM 1626 O O . ILE C 1 23 ? 6.937 14.748 34.742 1.00 16.81 396 ILE F O 1
ATOM 1631 N N . GLU C 1 24 ? 4.837 14.827 35.550 1.00 16.24 397 GLU F N 1
ATOM 1632 C CA . GLU C 1 24 ? 4.604 13.395 35.358 1.00 15.86 397 GLU F CA 1
ATOM 1633 C C . GLU C 1 24 ? 3.729 13.235 34.143 1.00 17.65 397 GLU F C 1
ATOM 1634 O O . GLU C 1 24 ? 2.627 13.740 34.128 1.00 17.79 397 GLU F O 1
ATOM 1640 N N . VAL C 1 25 ? 4.183 12.507 33.168 1.00 15.98 398 VAL F N 1
ATOM 1641 C CA . VAL C 1 25 ? 3.453 12.191 31.949 1.00 15.54 398 VAL F CA 1
ATOM 1642 C C . VAL C 1 25 ? 2.913 10.781 32.106 1.00 15.62 398 VAL F C 1
ATOM 1643 O O . VAL C 1 25 ? 3.615 9.871 32.558 1.00 15.72 398 VAL F O 1
ATOM 1647 N N . TYR C 1 26 ? 1.655 10.584 31.738 1.00 15.66 399 TYR F N 1
ATOM 1648 C CA . TYR C 1 26 ? 1.073 9.253 31.815 1.00 16.09 399 TYR F CA 1
ATOM 1649 C C . TYR C 1 26 ? 0.094 8.950 30.711 1.00 15.83 399 TYR F C 1
ATOM 1650 O O . TYR C 1 26 ? -0.509 9.843 30.103 1.00 16.46 399 TYR F O 1
ATOM 1659 N N . HIS C 1 27 ? -0.055 7.679 30.446 1.00 14.81 400 HIS F N 1
ATOM 1660 C CA . HIS C 1 27 ? -1.125 7.195 29.570 1.00 17.53 400 HIS F CA 1
ATOM 1661 C C . HIS C 1 27 ? -1.817 6.042 30.307 1.00 18.27 400 HIS F C 1
ATOM 1662 O O . HIS C 1 27 ? -1.182 5.063 30.665 1.00 18.05 400 HIS F O 1
ATOM 1669 N N . VAL C 1 28 ? -3.137 6.164 30.450 1.00 18.81 401 VAL F N 1
ATOM 1670 C CA . VAL C 1 28 ? -3.930 5.136 31.084 1.00 20.98 401 VAL F CA 1
ATOM 1671 C C . VAL C 1 28 ? -3.759 3.886 30.240 1.00 20.54 401 VAL F C 1
ATOM 1672 O O . VAL C 1 28 ? -3.679 3.922 28.992 1.00 20.87 401 VAL F O 1
ATOM 1676 N N . ASP C 1 29 ? -3.793 2.761 30.896 1.00 22.06 402 ASP F N 1
ATOM 1677 C CA . ASP C 1 29 ? -3.627 1.507 30.257 1.00 21.45 402 ASP F CA 1
ATOM 1678 C C . ASP C 1 29 ? -4.878 1.224 29.417 1.00 21.24 402 ASP F C 1
ATOM 1679 O O . ASP C 1 29 ? -5.971 1.135 29.938 1.00 23.64 402 ASP F O 1
ATOM 1684 N N . LYS C 1 30 ? -4.691 0.983 28.134 1.00 20.44 403 LYS F N 1
ATOM 1685 C CA . LYS C 1 30 ? -5.759 0.612 27.197 1.00 20.74 403 LYS F CA 1
ATOM 1686 C C . LYS C 1 30 ? -5.691 -0.855 26.787 1.00 20.69 403 LYS F C 1
ATOM 1687 O O . LYS C 1 30 ? -6.453 -1.290 25.907 1.00 22.52 403 LYS F O 1
ATOM 1693 N N . GLY C 1 31 ? -4.792 -1.630 27.405 1.00 20.88 404 GLY F N 1
ATOM 1694 C CA . GLY C 1 31 ? -4.765 -3.054 27.219 1.00 21.45 404 GLY F CA 1
ATOM 1695 C C . GLY C 1 31 ? -3.731 -3.676 26.303 1.00 22.14 404 GLY F C 1
ATOM 1696 O O . GLY C 1 31 ? -3.785 -4.841 26.005 1.00 24.20 404 GLY F O 1
ATOM 1697 N N . TRP C 1 32 ? -2.761 -2.889 25.823 1.00 20.41 405 TRP F N 1
ATOM 1698 C CA . TRP C 1 32 ? -1.719 -3.373 24.930 1.00 19.53 405 TRP F CA 1
ATOM 1699 C C . TRP C 1 32 ? -0.919 -4.472 25.609 1.00 18.62 405 TRP F C 1
ATOM 1700 O O . TRP C 1 32 ? -0.714 -4.453 26.855 1.00 19.99 405 TRP F O 1
ATOM 1711 N N . SER C 1 33 ? -0.354 -5.355 24.798 1.00 18.73 406 SER F N 1
ATOM 1712 C CA . SER C 1 33 ? 0.588 -6.338 25.343 1.00 18.15 406 SER F CA 1
ATOM 1713 C C . SER C 1 33 ? 1.734 -5.662 26.124 1.00 17.63 406 SER F C 1
ATOM 1714 O O . SER C 1 33 ? 2.170 -6.136 27.173 1.00 18.44 406 SER F O 1
ATOM 1717 N N . ALA C 1 34 ? 2.290 -4.588 25.577 1.00 16.80 407 ALA F N 1
ATOM 1718 C CA . ALA C 1 34 ? 3.185 -3.732 26.319 1.00 16.22 407 ALA F CA 1
ATOM 1719 C C . ALA C 1 34 ? 4.423 -4.484 26.837 1.00 17.04 407 ALA F C 1
ATOM 1720 O O . ALA C 1 34 ? 4.860 -4.238 27.953 1.00 18.44 407 ALA F O 1
ATOM 1722 N N . GLY C 1 35 ? 5.030 -5.319 25.987 1.00 15.28 408 GLY F N 1
ATOM 1723 C CA . GLY C 1 35 ? 6.327 -5.916 26.313 1.00 16.99 408 GLY F CA 1
ATOM 1724 C C . GLY C 1 35 ? 7.428 -4.892 26.597 1.00 16.29 408 GLY F C 1
ATOM 1725 O O . GLY C 1 35 ? 8.329 -5.120 27.380 1.00 19.84 408 GLY F O 1
ATOM 1726 N N . TRP C 1 36 ? 7.335 -3.778 25.920 1.00 15.51 409 TRP F N 1
ATOM 1727 C CA . TRP C 1 36 ? 8.092 -2.584 26.140 1.00 13.86 409 TRP F CA 1
ATOM 1728 C C . TRP C 1 36 ? 7.172 -1.373 25.984 1.00 13.77 409 TRP F C 1
ATOM 1729 O O . TRP C 1 36 ? 6.079 -1.477 25.413 1.00 13.82 409 TRP F O 1
ATOM 1740 N N . ASN C 1 37 ? 7.549 -0.272 26.614 1.00 14.04 410 ASN F N 1
ATOM 1741 C CA . ASN C 1 37 ? 6.862 0.982 26.470 1.00 13.65 410 ASN F CA 1
ATOM 1742 C C . ASN C 1 37 ? 7.801 2.118 26.785 1.00 13.86 410 ASN F C 1
ATOM 1743 O O . ASN C 1 37 ? 8.708 1.992 27.598 1.00 15.47 410 ASN F O 1
ATOM 1748 N N . TYR C 1 38 ? 7.599 3.252 26.094 1.00 13.45 411 TYR F N 1
ATOM 1749 C CA . TYR C 1 38 ? 8.294 4.472 26.424 1.00 13.69 411 TYR F CA 1
ATOM 1750 C C . TYR C 1 38 ? 7.311 5.614 26.567 1.00 13.22 411 TYR F C 1
ATOM 1751 O O . TYR C 1 38 ? 6.398 5.764 25.761 1.00 13.31 411 TYR F O 1
ATOM 1760 N N . VAL C 1 39 ? 7.559 6.417 27.596 1.00 12.96 412 VAL F N 1
ATOM 1761 C CA . VAL C 1 39 ? 6.906 7.662 27.803 1.00 13.44 412 VAL F CA 1
ATOM 1762 C C . VAL C 1 39 ? 7.942 8.752 27.452 1.00 11.94 412 VAL F C 1
ATOM 1763 O O . VAL C 1 39 ? 9.097 8.665 27.889 1.00 12.59 412 VAL F O 1
ATOM 1767 N N . CYS C 1 40 ? 7.549 9.759 26.687 1.00 12.72 413 CYS F N 1
ATOM 1768 C CA . CYS C 1 40 ? 8.448 10.789 26.213 1.00 13.06 413 CYS F CA 1
ATOM 1769 C C . CYS C 1 40 ? 7.941 12.208 26.407 1.00 12.87 413 CYS F C 1
ATOM 1770 O O . CYS C 1 40 ? 6.738 12.449 26.303 1.00 13.20 413 CYS F O 1
ATOM 1773 N N . LEU C 1 41 ? 8.893 13.131 26.612 1.00 13.43 414 LEU F N 1
ATOM 1774 C CA . LEU C 1 41 ? 8.622 14.540 26.718 1.00 13.44 414 LEU F CA 1
ATOM 1775 C C . LEU C 1 41 ? 9.559 15.187 25.680 1.00 13.07 414 LEU F C 1
ATOM 1776 O O . LEU C 1 41 ? 10.781 15.071 25.813 1.00 13.52 414 LEU F O 1
ATOM 1781 N N . ASN C 1 42 ? 9.025 15.794 24.650 1.00 13.87 415 ASN F N 1
ATOM 1782 C CA . ASN C 1 42 ? 9.844 16.382 23.582 1.00 13.84 415 ASN F CA 1
ATOM 1783 C C . ASN C 1 42 ? 10.788 15.393 22.997 1.00 13.10 415 ASN F C 1
ATOM 1784 O O . ASN C 1 42 ? 11.925 15.730 22.728 1.00 13.80 415 ASN F O 1
ATOM 1789 N N . ASP C 1 43 ? 10.350 14.156 22.835 1.00 12.72 416 ASP F N 1
ATOM 1790 C CA . ASP C 1 43 ? 11.130 13.048 22.219 1.00 13.15 416 ASP F CA 1
ATOM 1791 C C . ASP C 1 43 ? 12.335 12.647 23.083 1.00 13.26 416 ASP F C 1
ATOM 1792 O O . ASP C 1 43 ? 13.172 11.918 22.574 1.00 15.00 416 ASP F O 1
ATOM 1797 N N . TYR C 1 44 ? 12.331 13.007 24.345 1.00 13.23 417 TYR F N 1
ATOM 1798 C CA . TYR C 1 44 ? 13.251 12.455 25.327 1.00 13.70 417 TYR F CA 1
ATOM 1799 C C . TYR C 1 44 ? 12.471 11.341 26.009 1.00 13.34 417 TYR F C 1
ATOM 1800 O O . TYR C 1 44 ? 11.452 11.615 26.640 1.00 13.15 417 TYR F O 1
ATOM 1809 N N . CYS C 1 45 ? 12.914 10.093 25.820 1.00 13.05 418 CYS F N 1
ATOM 1810 C CA . CYS C 1 45 ? 12.070 8.921 26.113 1.00 13.05 418 CYS F CA 1
ATOM 1811 C C . CYS C 1 45 ? 12.668 8.081 27.214 1.00 13.13 418 CYS F C 1
ATOM 1812 O O . CYS C 1 45 ? 13.886 7.850 27.244 1.00 14.84 418 CYS F O 1
ATOM 1815 N N . LEU C 1 46 ? 11.799 7.580 28.074 1.00 13.62 419 LEU F N 1
ATOM 1816 C CA . LEU C 1 46 ? 12.182 6.676 29.165 1.00 14.80 419 LEU F CA 1
ATOM 1817 C C . LEU C 1 46 ? 11.150 5.569 29.267 1.00 14.23 419 LEU F C 1
ATOM 1818 O O . LEU C 1 46 ? 9.981 5.807 29.016 1.00 14.46 419 LEU F O 1
ATOM 1823 N N . PRO C 1 47 ? 11.558 4.401 29.768 1.00 15.11 420 PRO F N 1
ATOM 1824 C CA . PRO C 1 47 ? 10.563 3.355 29.974 1.00 15.79 420 PRO F CA 1
ATOM 1825 C C . PRO C 1 47 ? 9.566 3.794 31.000 1.00 16.78 420 PRO F C 1
ATOM 1826 O O . PRO C 1 47 ? 9.905 4.286 32.055 1.00 16.93 420 PRO F O 1
ATOM 1830 N N . GLY C 1 48 ? 8.294 3.638 30.693 1.00 16.28 421 GLY F N 1
ATOM 1831 C CA . GLY C 1 48 ? 7.216 3.951 31.585 1.00 16.88 421 GLY F CA 1
ATOM 1832 C C . GLY C 1 48 ? 7.089 2.858 32.661 1.00 16.84 421 GLY F C 1
ATOM 1833 O O . GLY C 1 48 ? 7.254 1.690 32.380 1.00 18.11 421 GLY F O 1
ATOM 1834 N N . ASN C 1 49 ? 6.710 3.303 33.850 1.00 18.52 422 ASN F N 1
ATOM 1835 C CA . ASN C 1 49 ? 6.361 2.409 34.935 1.00 20.58 422 ASN F CA 1
ATOM 1836 C C . ASN C 1 49 ? 4.846 2.261 34.984 1.00 20.10 422 ASN F C 1
ATOM 1837 O O . ASN C 1 49 ? 4.122 3.220 35.000 1.00 20.24 422 ASN F O 1
ATOM 1842 N N . LYS C 1 50 ? 4.389 1.040 34.948 1.00 22.06 423 LYS F N 1
ATOM 1843 C CA . LYS C 1 50 ? 2.982 0.793 35.016 1.00 22.85 423 LYS F CA 1
ATOM 1844 C C . LYS C 1 50 ? 2.550 0.728 36.477 1.00 23.04 423 LYS F C 1
ATOM 1845 O O . LYS C 1 50 ? 3.010 -0.159 37.202 1.00 25.88 423 LYS F O 1
ATOM 1851 N N . SER C 1 51 ? 1.762 1.707 36.911 1.00 23.60 424 SER F N 1
ATOM 1852 C CA . SER C 1 51 ? 1.293 1.778 38.292 1.00 24.90 424 SER F CA 1
ATOM 1853 C C . SER C 1 51 ? -0.071 2.408 38.331 1.00 24.28 424 SER F C 1
ATOM 1854 O O . SER C 1 51 ? -0.371 3.386 37.709 1.00 21.26 424 SER F O 1
ATOM 1857 N N . ASN C 1 52 ? -0.943 1.817 39.147 1.00 24.10 425 ASN F N 1
ATOM 1858 C CA . ASN C 1 52 ? -2.262 2.371 39.379 1.00 25.09 425 ASN F CA 1
ATOM 1859 C C . ASN C 1 52 ? -2.960 2.612 38.037 1.00 24.01 425 ASN F C 1
ATOM 1860 O O . ASN C 1 52 ? -3.582 3.636 37.835 1.00 25.40 425 ASN F O 1
ATOM 1865 N N . GLY C 1 53 ? -2.842 1.653 37.132 1.00 22.80 426 GLY F N 1
ATOM 1866 C CA . GLY C 1 53 ? -3.656 1.672 35.929 1.00 21.89 426 GLY F CA 1
ATOM 1867 C C . GLY C 1 53 ? -3.146 2.591 34.782 1.00 21.29 426 GLY F C 1
ATOM 1868 O O . GLY C 1 53 ? -3.872 2.835 33.791 1.00 23.48 426 GLY F O 1
ATOM 1869 N N . ALA C 1 54 ? -1.923 3.117 34.907 1.00 19.85 427 ALA F N 1
ATOM 1870 C CA . ALA C 1 54 ? -1.341 3.999 33.857 1.00 17.25 427 ALA F CA 1
ATOM 1871 C C . ALA C 1 54 ? 0.150 3.746 33.760 1.00 17.49 427 ALA F C 1
ATOM 1872 O O . ALA C 1 54 ? 0.830 3.389 34.718 1.00 21.07 427 ALA F O 1
ATOM 1874 N N . PHE C 1 55 ? 0.674 4.008 32.554 1.00 17.58 428 PHE F N 1
ATOM 1875 C CA . PHE C 1 55 ? 2.108 4.033 32.338 1.00 16.31 428 PHE F CA 1
ATOM 1876 C C . PHE C 1 55 ? 2.561 5.451 32.570 1.00 15.36 428 PHE F C 1
ATOM 1877 O O . PHE C 1 55 ? 1.995 6.352 31.995 1.00 17.86 428 PHE F O 1
ATOM 1885 N N . ARG C 1 56 ? 3.580 5.631 33.421 1.00 16.04 429 ARG F N 1
ATOM 1886 C CA . ARG C 1 56 ? 3.907 6.957 33.891 1.00 17.99 429 ARG F CA 1
ATOM 1887 C C . ARG C 1 56 ? 5.417 7.131 34.019 1.00 17.16 429 ARG F C 1
ATOM 1888 O O . ARG C 1 56 ? 6.146 6.170 34.344 1.00 16.43 429 ARG F O 1
ATOM 1896 N N . LYS C 1 57 ? 5.854 8.370 33.891 1.00 16.07 430 LYS F N 1
ATOM 1897 C CA . LYS C 1 57 ? 7.250 8.722 34.144 1.00 15.61 430 LYS F CA 1
ATOM 1898 C C . LYS C 1 57 ? 7.323 10.200 34.413 1.00 15.19 430 LYS F C 1
ATOM 1899 O O . LYS C 1 57 ? 6.570 10.961 33.844 1.00 15.64 430 LYS F O 1
ATOM 1905 N N . THR C 1 58 ? 8.274 10.618 35.260 1.00 15.82 431 THR F N 1
ATOM 1906 C CA . THR C 1 58 ? 8.496 11.998 35.634 1.00 16.92 431 THR F CA 1
ATOM 1907 C C . THR C 1 58 ? 9.740 12.545 34.899 1.00 15.98 431 THR F C 1
ATOM 1908 O O . THR C 1 58 ? 10.733 11.834 34.700 1.00 17.39 431 THR F O 1
ATOM 1912 N N . PHE C 1 59 ? 9.628 13.772 34.437 1.00 15.38 432 PHE F N 1
ATOM 1913 C CA . PHE C 1 59 ? 10.664 14.472 33.683 1.00 15.43 432 PHE F CA 1
ATOM 1914 C C . PHE C 1 59 ? 10.895 15.887 34.236 1.00 16.01 432 PHE F C 1
ATOM 1915 O O . PHE C 1 59 ? 9.999 16.480 34.823 1.00 16.33 432 PHE F O 1
ATOM 1923 N N . ASN C 1 60 ? 12.079 16.418 34.007 1.00 16.57 433 ASN F N 1
ATOM 1924 C CA . ASN C 1 60 ? 12.322 17.834 34.210 1.00 18.62 433 ASN F CA 1
ATOM 1925 C C . ASN C 1 60 ? 11.533 18.614 33.183 1.00 18.31 433 ASN F C 1
ATOM 1926 O O . ASN C 1 60 ? 11.487 18.233 32.000 1.00 19.64 433 ASN F O 1
ATOM 1931 N N . ALA C 1 61 ? 10.966 19.711 33.601 1.00 18.41 434 ALA F N 1
ATOM 1932 C CA . ALA C 1 61 ? 10.201 20.571 32.698 1.00 18.35 434 ALA F CA 1
ATOM 1933 C C . ALA C 1 61 ? 10.143 21.975 33.281 1.00 18.95 434 ALA F C 1
ATOM 1934 O O . ALA C 1 61 ? 10.699 22.212 34.348 1.00 21.20 434 ALA F O 1
ATOM 1936 N N . VAL C 1 62 ? 9.485 22.893 32.571 1.00 18.91 435 VAL F N 1
ATOM 1937 C CA . VAL C 1 62 ? 9.408 24.361 32.935 1.00 19.47 435 VAL F CA 1
ATOM 1938 C C . VAL C 1 62 ? 7.952 24.766 32.842 1.00 19.43 435 VAL F C 1
ATOM 1939 O O . VAL C 1 62 ? 7.327 24.677 31.805 1.00 18.50 435 VAL F O 1
ATOM 1943 N N . LEU C 1 63 ? 7.397 25.160 33.975 1.00 20.60 436 LEU F N 1
ATOM 1944 C CA . LEU C 1 63 ? 5.990 25.532 34.073 1.00 20.59 436 LEU F CA 1
ATOM 1945 C C . LEU C 1 63 ? 5.727 26.642 33.031 1.00 20.63 436 LEU F C 1
ATOM 1946 O O . LEU C 1 63 ? 6.519 27.588 32.875 1.00 21.39 436 LEU F O 1
ATOM 1951 N N . GLY C 1 64 ? 4.634 26.476 32.276 1.00 19.56 437 GLY F N 1
ATOM 1952 C CA . GLY C 1 64 ? 4.282 27.406 31.253 1.00 18.88 437 GLY F CA 1
ATOM 1953 C C . GLY C 1 64 ? 4.809 27.149 29.854 1.00 19.24 437 GLY F C 1
ATOM 1954 O O . GLY C 1 64 ? 4.439 27.865 28.913 1.00 19.64 437 GLY F O 1
ATOM 1955 N N . GLN C 1 65 ? 5.723 26.203 29.690 1.00 17.24 438 GLN F N 1
ATOM 1956 C CA . GLN C 1 65 ? 6.196 25.847 28.348 1.00 17.17 438 GLN F CA 1
ATOM 1957 C C . GLN C 1 65 ? 5.245 24.806 27.758 1.00 16.71 438 GLN F C 1
ATOM 1958 O O . GLN C 1 65 ? 4.496 24.129 28.441 1.00 16.70 438 GLN F O 1
ATOM 1964 N N . ASP C 1 66 ? 5.348 24.687 26.436 1.00 16.00 439 ASP F N 1
ATOM 1965 C CA . ASP C 1 66 ? 4.543 23.731 25.644 1.00 15.54 439 ASP F CA 1
ATOM 1966 C C . ASP C 1 66 ? 5.441 22.540 25.323 1.00 15.90 439 ASP F C 1
ATOM 1967 O O . ASP C 1 66 ? 6.557 22.715 24.821 1.00 18.13 439 ASP F O 1
ATOM 1972 N N . TYR C 1 67 ? 4.853 21.355 25.465 1.00 14.88 440 TYR F N 1
ATOM 1973 C CA . TYR C 1 67 ? 5.585 20.101 25.276 1.00 14.60 440 TYR F CA 1
ATOM 1974 C C . TYR C 1 67 ? 4.783 19.161 24.391 1.00 12.86 440 TYR F C 1
ATOM 1975 O O . TYR C 1 67 ? 3.550 19.098 24.455 1.00 14.14 440 TYR F O 1
ATOM 1984 N N . LYS C 1 68 ? 5.534 18.344 23.657 1.00 13.29 441 LYS F N 1
ATOM 1985 C CA . LYS C 1 68 ? 4.972 17.188 22.978 1.00 12.84 441 LYS F CA 1
ATOM 1986 C C . LYS C 1 68 ? 5.084 15.960 23.923 1.00 12.39 441 LYS F C 1
ATOM 1987 O O . LYS C 1 68 ? 6.192 15.573 24.330 1.00 13.96 441 LYS F O 1
ATOM 1993 N N . LEU C 1 69 ? 3.960 15.376 24.272 1.00 12.58 442 LEU F N 1
ATOM 1994 C CA . LEU C 1 69 ? 3.931 14.103 24.966 1.00 11.58 442 LEU F CA 1
ATOM 1995 C C . LEU C 1 69 ? 3.883 12.962 23.944 1.00 12.49 442 LEU F C 1
ATOM 1996 O O . LEU C 1 69 ? 3.129 13.078 22.982 1.00 12.65 442 LEU F O 1
ATOM 2001 N N . THR C 1 70 ? 4.655 11.903 24.170 1.00 12.27 443 THR F N 1
ATOM 2002 C CA . THR C 1 70 ? 4.573 10.731 23.335 1.00 11.68 443 THR F CA 1
ATOM 2003 C C . THR C 1 70 ? 4.484 9.518 24.211 1.00 12.69 443 THR F C 1
ATOM 2004 O O . THR C 1 70 ? 5.157 9.401 25.218 1.00 13.91 443 THR F O 1
ATOM 2008 N N . PHE C 1 71 ? 3.668 8.559 23.780 1.00 12.47 444 PHE F N 1
ATOM 2009 C CA . PHE C 1 71 ? 3.588 7.237 24.366 1.00 11.93 444 PHE F CA 1
ATOM 2010 C C . PHE C 1 71 ? 3.806 6.243 23.241 1.00 12.54 444 PHE F C 1
ATOM 2011 O O . PHE C 1 71 ? 3.055 6.262 22.249 1.00 13.42 444 PHE F O 1
ATOM 2019 N N . LYS C 1 72 ? 4.858 5.442 23.350 1.00 12.57 445 LYS F N 1
ATOM 2020 C CA . LYS C 1 72 ? 5.203 4.386 22.381 1.00 13.01 445 LYS F CA 1
ATOM 2021 C C . LYS C 1 72 ? 4.999 3.051 23.107 1.00 12.94 445 LYS F C 1
ATOM 2022 O O . LYS C 1 72 ? 5.532 2.856 24.189 1.00 13.97 445 LYS F O 1
ATOM 2028 N N . VAL C 1 73 ? 4.285 2.112 22.483 1.00 12.85 446 VAL F N 1
ATOM 2029 C CA . VAL C 1 73 ? 4.000 0.875 23.205 1.00 13.46 446 VAL F CA 1
ATOM 2030 C C . VAL C 1 73 ? 4.007 -0.328 22.215 1.00 13.61 446 VAL F C 1
ATOM 2031 O O . VAL C 1 73 ? 3.453 -0.266 21.110 1.00 13.71 446 VAL F O 1
ATOM 2035 N N . GLU C 1 74 ? 4.619 -1.402 22.703 1.00 13.85 447 GLU F N 1
ATOM 2036 C CA . GLU C 1 74 ? 4.608 -2.689 22.034 1.00 14.22 447 GLU F CA 1
ATOM 2037 C C . GLU C 1 74 ? 3.155 -3.217 22.056 1.00 14.83 447 GLU F C 1
ATOM 2038 O O . GLU C 1 74 ? 2.453 -3.060 23.074 1.00 15.08 447 GLU F O 1
ATOM 2044 N N . ASP C 1 75 ? 2.713 -3.819 20.945 1.00 15.07 448 ASP F N 1
ATOM 2045 C CA . ASP C 1 75 ? 1.367 -4.376 20.876 1.00 17.00 448 ASP F CA 1
ATOM 2046 C C . ASP C 1 75 ? 1.364 -5.651 20.116 1.00 17.21 448 ASP F C 1
ATOM 2047 O O . ASP C 1 75 ? 2.201 -5.900 19.273 1.00 17.34 448 ASP F O 1
ATOM 2052 N N . ARG C 1 76 ? 0.339 -6.469 20.389 1.00 18.61 449 ARG F N 1
ATOM 2053 C CA . ARG C 1 76 ? 0.124 -7.695 19.642 1.00 18.88 449 ARG F CA 1
ATOM 2054 C C . ARG C 1 76 ? 1.271 -8.682 19.752 1.00 20.39 449 ARG F C 1
ATOM 2055 O O . ARG C 1 76 ? 1.599 -9.402 18.822 1.00 22.12 449 ARG F O 1
ATOM 2063 N N . TYR C 1 77 ? 1.875 -8.717 20.949 1.00 20.63 450 TYR F N 1
ATOM 2064 C CA . TYR C 1 77 ? 2.850 -9.783 21.263 1.00 22.32 450 TYR F CA 1
ATOM 2065 C C . TYR C 1 77 ? 3.853 -10.025 20.232 1.00 22.87 450 TYR F C 1
ATOM 2066 O O . TYR C 1 77 ? 3.983 -11.156 19.778 1.00 24.65 450 TYR F O 1
ATOM 2075 N N . GLY C 1 78 ? 4.529 -8.948 19.817 1.00 19.90 451 GLY F N 1
ATOM 2076 C CA . GLY C 1 78 ? 5.587 -8.973 18.807 1.00 20.78 451 GLY F CA 1
ATOM 2077 C C . GLY C 1 78 ? 5.241 -8.471 17.417 1.00 20.91 451 GLY F C 1
ATOM 2078 O O . GLY C 1 78 ? 6.130 -8.248 16.614 1.00 21.58 451 GLY F O 1
ATOM 2079 N N . GLN C 1 79 ? 3.940 -8.339 17.168 1.00 18.05 452 GLN F N 1
ATOM 2080 C CA . GLN C 1 79 ? 3.433 -8.133 15.815 1.00 18.78 452 GLN F CA 1
ATOM 2081 C C . GLN C 1 79 ? 2.975 -6.724 15.538 1.00 16.79 452 GLN F C 1
ATOM 2082 O O . GLN C 1 79 ? 2.556 -6.450 14.420 1.00 19.35 452 GLN F O 1
ATOM 2088 N N . GLY C 1 80 ? 3.142 -5.804 16.475 1.00 16.87 453 GLY F N 1
ATOM 2089 C CA . GLY C 1 80 ? 2.730 -4.431 16.206 1.00 16.92 453 GLY F CA 1
ATOM 2090 C C . GLY C 1 80 ? 3.226 -3.433 17.217 1.00 14.97 453 GLY F C 1
ATOM 2091 O O . GLY C 1 80 ? 4.015 -3.738 18.101 1.00 15.80 453 GLY F O 1
ATOM 2092 N N . GLN C 1 81 ? 2.759 -2.222 17.054 1.00 14.56 454 GLN F N 1
ATOM 2093 C CA . GLN C 1 81 ? 3.113 -1.151 17.983 1.00 14.23 454 GLN F CA 1
ATOM 2094 C C . GLN C 1 81 ? 2.157 -0.018 17.779 1.00 13.00 454 GLN F C 1
ATOM 2095 O O . GLN C 1 81 ? 1.463 0.064 16.752 1.00 14.44 454 GLN F O 1
ATOM 2101 N N . GLN C 1 82 ? 2.127 0.866 18.748 1.00 12.75 455 GLN F N 1
ATOM 2102 C CA . GLN C 1 82 ? 1.340 2.073 18.605 1.00 13.08 455 GLN F CA 1
ATOM 2103 C C . GLN C 1 82 ? 2.157 3.242 19.137 1.00 12.69 455 GLN F C 1
ATOM 2104 O O . GLN C 1 82 ? 2.874 3.111 20.152 1.00 13.78 455 GLN F O 1
ATOM 2110 N N . ILE C 1 83 ? 2.084 4.384 18.444 1.00 13.14 456 ILE F N 1
ATOM 2111 C CA . ILE C 1 83 ? 2.726 5.612 18.937 1.00 12.99 456 ILE F CA 1
ATOM 2112 C C . ILE C 1 83 ? 1.655 6.696 18.959 1.00 13.79 456 ILE F C 1
ATOM 2113 O O . ILE C 1 83 ? 0.989 6.974 17.961 1.00 15.65 456 ILE F O 1
ATOM 2118 N N . LEU C 1 84 ? 1.513 7.325 20.126 1.00 12.95 457 LEU F N 1
ATOM 2119 C CA . LEU C 1 84 ? 0.491 8.357 20.368 1.00 13.51 457 LEU F CA 1
ATOM 2120 C C . LEU C 1 84 ? 1.192 9.639 20.797 1.00 12.42 457 LEU F C 1
ATOM 2121 O O . LEU C 1 84 ? 2.042 9.624 21.664 1.00 12.91 457 LEU F O 1
ATOM 2126 N N . ASP C 1 85 ? 0.852 10.750 20.158 1.00 12.97 458 ASP F N 1
ATOM 2127 C CA . ASP C 1 85 ? 1.403 12.057 20.514 1.00 13.08 458 ASP F CA 1
ATOM 2128 C C . ASP C 1 85 ? 0.300 13.023 20.910 1.00 12.22 458 ASP F C 1
ATOM 2129 O O . ASP C 1 85 ? -0.755 13.010 20.285 1.00 12.72 458 ASP F O 1
ATOM 2134 N N . ARG C 1 86 ? 0.589 13.892 21.853 1.00 13.05 459 ARG F N 1
ATOM 2135 C CA . ARG C 1 86 ? -0.316 15.047 22.148 1.00 13.24 459 ARG F CA 1
ATOM 2136 C C . ARG C 1 86 ? 0.468 16.212 22.666 1.00 12.27 459 ARG F C 1
ATOM 2137 O O . ARG C 1 86 ? 1.415 16.045 23.418 1.00 13.06 459 ARG F O 1
ATOM 2145 N N . ASN C 1 87 ? 0.077 17.399 22.261 1.00 12.83 460 ASN F N 1
ATOM 2146 C CA . ASN C 1 87 ? 0.709 18.616 22.727 1.00 12.60 460 ASN F CA 1
ATOM 2147 C C . ASN C 1 87 ? -0.029 19.184 23.938 1.00 13.43 460 ASN F C 1
ATOM 2148 O O . ASN C 1 87 ? -1.251 19.196 23.965 1.00 15.42 460 ASN F O 1
ATOM 2153 N N . ILE C 1 88 ? 0.750 19.597 24.946 1.00 13.75 461 ILE F N 1
ATOM 2154 C CA . ILE C 1 88 ? 0.204 20.206 26.177 1.00 13.92 461 ILE F CA 1
ATOM 2155 C C . ILE C 1 88 ? 0.970 21.436 26.561 1.00 14.52 461 ILE F C 1
ATOM 2156 O O . ILE C 1 88 ? 2.074 21.652 26.098 1.00 15.70 461 ILE F O 1
ATOM 2161 N N . THR C 1 89 ? 0.372 22.240 27.404 1.00 15.44 462 THR F N 1
ATOM 2162 C CA . THR C 1 89 ? 1.090 23.267 28.126 1.00 15.63 462 THR F CA 1
ATOM 2163 C C . THR C 1 89 ? 1.213 22.803 29.552 1.00 15.40 462 THR F C 1
ATOM 2164 O O . THR C 1 89 ? 0.224 22.398 30.166 1.00 16.65 462 THR F O 1
ATOM 2168 N N . PHE C 1 90 ? 2.426 22.902 30.090 1.00 15.65 463 PHE F N 1
ATOM 2169 C CA . PHE C 1 90 ? 2.677 22.439 31.468 1.00 16.87 463 PHE F CA 1
ATOM 2170 C C . PHE C 1 90 ? 2.150 23.449 32.460 1.00 17.55 463 PHE F C 1
ATOM 2171 O O . PHE C 1 90 ? 2.652 24.565 32.570 1.00 17.50 463 PHE F O 1
ATOM 2179 N N . THR C 1 91 ? 1.089 23.058 33.158 1.00 17.88 464 THR F N 1
ATOM 2180 C CA . THR C 1 91 ? 0.440 23.858 34.207 1.00 18.57 464 THR F CA 1
ATOM 2181 C C . THR C 1 91 ? 0.445 23.078 35.505 1.00 20.26 464 THR F C 1
ATOM 2182 O O . THR C 1 91 ? 1.050 22.010 35.629 1.00 19.94 464 THR F O 1
ATOM 2186 N N . THR C 1 92 ? -0.153 23.685 36.539 1.00 20.43 465 THR F N 1
ATOM 2187 C CA . THR C 1 92 ? -0.256 23.104 37.855 1.00 20.97 465 THR F CA 1
ATOM 2188 C C . THR C 1 92 ? -1.349 22.047 37.997 1.00 21.17 465 THR F C 1
ATOM 2189 O O . THR C 1 92 ? -1.598 21.571 39.120 1.00 23.04 465 THR F O 1
ATOM 2193 N N . GLN C 1 93 ? -1.991 21.653 36.900 1.00 21.31 466 GLN F N 1
ATOM 2194 C CA . GLN C 1 93 ? -3.036 20.627 36.996 1.00 22.32 466 GLN F CA 1
ATOM 2195 C C . GLN C 1 93 ? -2.526 19.322 37.632 1.00 22.75 466 GLN F C 1
ATOM 2196 O O . GLN C 1 93 ? -1.402 18.838 37.348 1.00 21.49 466 GLN F O 1
ATOM 2202 N N . VAL C 1 94 ? -3.370 18.716 38.467 1.00 23.28 467 VAL F N 1
ATOM 2203 C CA . VAL C 1 94 ? -3.161 17.388 39.036 1.00 25.18 467 VAL F CA 1
ATOM 2204 C C . VAL C 1 94 ? -4.404 16.557 38.818 1.00 26.56 467 VAL F C 1
ATOM 2205 O O . VAL C 1 94 ? -5.517 16.958 39.246 1.00 28.00 467 VAL F O 1
ATOM 2209 N N . CYS C 1 95 ? -4.245 15.423 38.144 1.00 27.02 468 CYS F N 1
ATOM 2210 C CA . CYS C 1 95 ? -5.399 14.628 37.780 1.00 30.10 468 CYS F CA 1
ATOM 2211 C C . CYS C 1 95 ? -5.413 13.356 38.609 1.00 33.73 468 CYS F C 1
ATOM 2212 O O . CYS C 1 95 ? -6.459 12.889 39.091 1.00 37.04 468 CYS F O 1
ATOM 2215 N N . ASN D 1 8 ? -10.870 -14.200 12.383 1.00 26.30 381 ASN G N 1
ATOM 2216 C CA . ASN D 1 8 ? -9.929 -13.110 12.669 1.00 25.00 381 ASN G CA 1
ATOM 2217 C C . ASN D 1 8 ? -10.541 -11.767 12.321 1.00 25.25 381 ASN G C 1
ATOM 2218 O O . ASN D 1 8 ? -9.818 -10.740 12.341 1.00 26.57 381 ASN G O 1
ATOM 2223 N N . CYS D 1 9 ? -11.857 -11.734 12.122 1.00 24.54 382 CYS G N 1
ATOM 2224 C CA . CYS D 1 9 ? -12.553 -10.480 11.689 1.00 25.61 382 CYS G CA 1
ATOM 2225 C C . CYS D 1 9 ? -12.991 -9.524 12.793 1.00 24.91 382 CYS G C 1
ATOM 2226 O O . CYS D 1 9 ? -13.471 -8.420 12.505 1.00 27.00 382 CYS G O 1
ATOM 2229 N N . GLN D 1 10 ? -12.856 -9.893 14.066 1.00 24.57 383 GLN G N 1
ATOM 2230 C CA . GLN D 1 10 ? -13.271 -9.016 15.203 1.00 25.33 383 GLN G CA 1
ATOM 2231 C C . GLN D 1 10 ? -12.390 -7.753 15.363 1.00 25.76 383 GLN G C 1
ATOM 2232 O O . GLN D 1 10 ? -12.830 -6.699 15.816 1.00 27.39 383 GLN G O 1
ATOM 2238 N N . ASP D 1 11 ? -11.127 -7.860 15.010 1.00 24.37 384 ASP G N 1
ATOM 2239 C CA . ASP D 1 11 ? -10.209 -6.746 15.320 1.00 21.94 384 ASP G CA 1
ATOM 2240 C C . ASP D 1 11 ? -10.610 -5.491 14.561 1.00 21.61 384 ASP G C 1
ATOM 2241 O O . ASP D 1 11 ? -10.879 -5.560 13.335 1.00 21.78 384 ASP G O 1
ATOM 2246 N N . ASP D 1 12 ? -10.621 -4.370 15.278 1.00 20.37 385 ASP G N 1
ATOM 2247 C CA . ASP D 1 12 ? -10.854 -3.049 14.658 1.00 20.70 385 ASP G CA 1
ATOM 2248 C C . ASP D 1 12 ? -9.822 -2.638 13.606 1.00 18.50 385 ASP G C 1
ATOM 2249 O O . ASP D 1 12 ? -10.131 -1.741 12.805 1.00 20.39 385 ASP G O 1
ATOM 2254 N N . PHE D 1 13 ? -8.612 -3.163 13.677 1.00 17.59 386 PHE G N 1
ATOM 2255 C CA . PHE D 1 13 ? -7.581 -2.860 12.696 1.00 17.01 386 PHE G CA 1
ATOM 2256 C C . PHE D 1 13 ? -7.370 -4.113 11.889 1.00 15.90 386 PHE G C 1
ATOM 2257 O O . PHE D 1 13 ? -6.945 -5.130 12.458 1.00 18.55 386 PHE G O 1
ATOM 2265 N N . ASN D 1 14 ? -7.703 -4.121 10.603 1.00 17.72 387 ASN G N 1
ATOM 2266 C CA . ASN D 1 14 ? -7.809 -5.394 9.873 1.00 18.13 387 ASN G CA 1
ATOM 2267 C C . ASN D 1 14 ? -7.762 -5.230 8.370 1.00 18.66 387 ASN G C 1
ATOM 2268 O O . ASN D 1 14 ? -7.447 -4.140 7.881 1.00 17.41 387 ASN G O 1
ATOM 2273 N N . PHE D 1 15 ? -8.092 -6.318 7.633 1.00 18.40 388 PHE G N 1
ATOM 2274 C CA . PHE D 1 15 ? -8.084 -6.263 6.199 1.00 19.06 388 PHE G CA 1
ATOM 2275 C C . PHE D 1 15 ? -9.186 -7.169 5.679 1.00 19.70 388 PHE G C 1
ATOM 2276 O O . PHE D 1 15 ? -9.629 -8.084 6.395 1.00 20.61 388 PHE G O 1
ATOM 2284 N N . ASN D 1 16 ? -9.640 -6.841 4.468 1.00 20.23 389 ASN G N 1
ATOM 2285 C CA . ASN D 1 16 ? -10.524 -7.715 3.644 1.00 19.96 389 ASN G CA 1
ATOM 2286 C C . ASN D 1 16 ? -9.833 -8.127 2.404 1.00 20.84 389 ASN G C 1
ATOM 2287 O O . ASN D 1 16 ? -9.241 -7.331 1.722 1.00 21.04 389 ASN G O 1
ATOM 2292 N N . TYR D 1 17 ? -10.049 -9.395 2.010 1.00 22.04 390 TYR G N 1
ATOM 2293 C CA . TYR D 1 17 ? -9.789 -9.837 0.665 1.00 23.28 390 TYR G CA 1
ATOM 2294 C C . TYR D 1 17 ? -10.735 -9.149 -0.294 1.00 22.99 390 TYR G C 1
ATOM 2295 O O . TYR D 1 17 ? -11.980 -9.161 -0.116 1.00 26.86 390 TYR G O 1
ATOM 2304 N N . VAL D 1 18 ? -10.157 -8.592 -1.331 1.00 23.74 391 VAL G N 1
ATOM 2305 C CA . VAL D 1 18 ? -10.942 -8.074 -2.435 1.00 24.74 391 VAL G CA 1
ATOM 2306 C C . VAL D 1 18 ? -10.857 -9.027 -3.624 1.00 24.92 391 VAL G C 1
ATOM 2307 O O . VAL D 1 18 ? -11.890 -9.389 -4.243 1.00 28.86 391 VAL G O 1
ATOM 2311 N N . SER D 1 19 ? -9.631 -9.382 -3.987 1.00 25.84 392 SER G N 1
ATOM 2312 C CA . SER D 1 19 ? -9.358 -10.430 -4.965 1.00 26.67 392 SER G CA 1
ATOM 2313 C C . SER D 1 19 ? -8.029 -11.072 -4.597 1.00 26.74 392 SER G C 1
ATOM 2314 O O . SER D 1 19 ? -7.360 -10.645 -3.632 1.00 26.19 392 SER G O 1
ATOM 2317 N N . ASP D 1 20 ? -7.596 -12.079 -5.335 1.00 26.49 393 ASP G N 1
ATOM 2318 C CA . ASP D 1 20 ? -6.312 -12.729 -5.099 1.00 26.96 393 ASP G CA 1
ATOM 2319 C C . ASP D 1 20 ? -5.135 -11.763 -5.292 1.00 26.82 393 ASP G C 1
ATOM 2320 O O . ASP D 1 20 ? -3.992 -12.070 -4.875 1.00 28.30 393 ASP G O 1
ATOM 2325 N N . GLN D 1 21 ? -5.412 -10.606 -5.916 1.00 24.87 394 GLN G N 1
ATOM 2326 C CA . GLN D 1 21 ? -4.394 -9.578 -6.115 1.00 24.22 394 GLN G CA 1
ATOM 2327 C C . GLN D 1 21 ? -4.685 -8.227 -5.416 1.00 23.14 394 GLN G C 1
ATOM 2328 O O . GLN D 1 21 ? -3.980 -7.277 -5.677 1.00 23.16 394 GLN G O 1
ATOM 2334 N N . GLU D 1 22 ? -5.695 -8.168 -4.569 1.00 21.47 395 GLU G N 1
ATOM 2335 C CA . GLU D 1 22 ? -6.118 -6.877 -3.986 1.00 21.26 395 GLU G CA 1
ATOM 2336 C C . GLU D 1 22 ? -6.551 -7.096 -2.558 1.00 19.76 395 GLU G C 1
ATOM 2337 O O . GLU D 1 22 ? -7.318 -7.974 -2.274 1.00 21.12 395 GLU G O 1
ATOM 2343 N N . ILE D 1 23 ? -6.058 -6.227 -1.652 1.00 18.43 396 ILE G N 1
ATOM 2344 C CA . ILE D 1 23 ? -6.361 -6.259 -0.229 1.00 17.77 396 ILE G CA 1
ATOM 2345 C C . ILE D 1 23 ? -6.920 -4.901 0.172 1.00 17.51 396 ILE G C 1
ATOM 2346 O O . ILE D 1 23 ? -6.424 -3.880 -0.268 1.00 18.05 396 ILE G O 1
ATOM 2351 N N . GLU D 1 24 ? -7.995 -4.883 0.949 1.00 16.35 397 GLU G N 1
ATOM 2352 C CA . GLU D 1 24 ? -8.519 -3.662 1.553 1.00 17.47 397 GLU G CA 1
ATOM 2353 C C . GLU D 1 24 ? -8.007 -3.632 2.994 1.00 17.14 397 GLU G C 1
ATOM 2354 O O . GLU D 1 24 ? -8.284 -4.502 3.797 1.00 19.02 397 GLU G O 1
ATOM 2360 N N . VAL D 1 25 ? -7.343 -2.564 3.374 1.00 16.58 398 VAL G N 1
ATOM 2361 C CA . VAL D 1 25 ? -6.854 -2.370 4.754 1.00 17.12 398 VAL G CA 1
ATOM 2362 C C . VAL D 1 25 ? -7.802 -1.370 5.398 1.00 16.33 398 VAL G C 1
ATOM 2363 O O . VAL D 1 25 ? -8.158 -0.389 4.764 1.00 15.80 398 VAL G O 1
ATOM 2367 N N . TYR D 1 26 ? -8.216 -1.589 6.636 1.00 15.74 399 TYR G N 1
ATOM 2368 C CA . TYR D 1 26 ? -9.107 -0.691 7.310 1.00 16.86 399 TYR G CA 1
ATOM 2369 C C . TYR D 1 26 ? -8.882 -0.556 8.807 1.00 15.69 399 TYR G C 1
ATOM 2370 O O . TYR D 1 26 ? -8.299 -1.427 9.458 1.00 16.48 399 TYR G O 1
ATOM 2379 N N . HIS D 1 27 ? -9.340 0.563 9.343 1.00 16.15 400 HIS G N 1
ATOM 2380 C CA . HIS D 1 27 ? -9.428 0.768 10.800 1.00 15.81 400 HIS G CA 1
ATOM 2381 C C . HIS D 1 27 ? -10.811 1.313 11.099 1.00 16.59 400 HIS G C 1
ATOM 2382 O O . HIS D 1 27 ? -11.200 2.332 10.586 1.00 16.00 400 HIS G O 1
ATOM 2389 N N . VAL D 1 28 ? -11.534 0.614 11.972 1.00 16.98 401 VAL G N 1
ATOM 2390 C CA . VAL D 1 28 ? -12.801 1.115 12.467 1.00 17.83 401 VAL G CA 1
ATOM 2391 C C . VAL D 1 28 ? -12.637 2.505 13.049 1.00 17.94 401 VAL G C 1
ATOM 2392 O O . VAL D 1 28 ? -11.625 2.831 13.708 1.00 18.37 401 VAL G O 1
ATOM 2396 N N . ASP D 1 29 ? -13.601 3.378 12.756 1.00 17.20 402 ASP G N 1
ATOM 2397 C CA . ASP D 1 29 ? -13.551 4.760 13.261 1.00 19.70 402 ASP G CA 1
ATOM 2398 C C . ASP D 1 29 ? -13.795 4.796 14.759 1.00 19.53 402 ASP G C 1
ATOM 2399 O O . ASP D 1 29 ? -14.910 4.463 15.203 1.00 23.89 402 ASP G O 1
ATOM 2404 N N . LYS D 1 30 ? -12.791 5.234 15.524 1.00 19.25 403 LYS G N 1
ATOM 2405 C CA . LYS D 1 30 ? -12.841 5.375 16.967 1.00 19.66 403 LYS G CA 1
ATOM 2406 C C . LYS D 1 30 ? -13.079 6.784 17.436 1.00 20.79 403 LYS G C 1
ATOM 2407 O O . LYS D 1 30 ? -13.063 7.035 18.603 1.00 23.76 403 LYS G O 1
ATOM 2413 N N . GLY D 1 31 ? -13.361 7.711 16.516 1.00 19.22 404 GLY G N 1
ATOM 2414 C CA . GLY D 1 31 ? -13.808 9.051 16.894 1.00 19.70 404 GLY G CA 1
ATOM 2415 C C 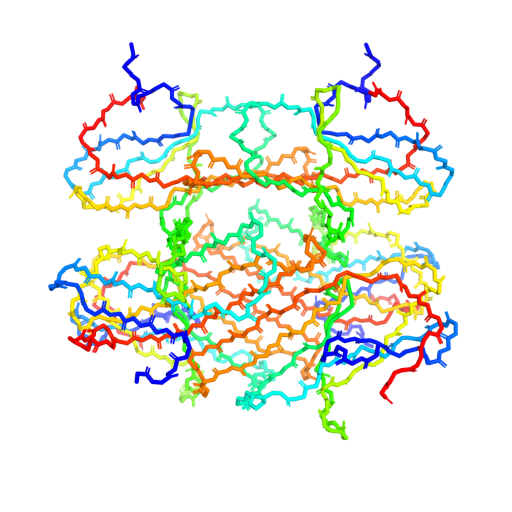. GLY D 1 31 ? -12.786 10.172 16.871 1.00 19.47 404 GLY G C 1
ATOM 2416 O O . GLY D 1 31 ? -13.067 11.280 17.300 1.00 21.03 404 GLY G O 1
ATOM 2417 N N . TRP D 1 32 ? -11.647 9.903 16.309 1.00 18.35 405 TRP G N 1
ATOM 2418 C CA . TRP D 1 32 ? -10.626 10.924 16.249 1.00 17.16 405 TRP G CA 1
ATOM 2419 C C . TRP D 1 32 ? -11.094 12.104 15.422 1.00 16.98 405 TRP G C 1
ATOM 2420 O O . TRP D 1 32 ? -11.933 11.923 14.511 1.00 16.68 405 TRP G O 1
ATOM 2431 N N . SER D 1 33 ? -10.505 13.261 15.671 1.00 15.42 406 SER G N 1
ATOM 2432 C CA . SER D 1 33 ? -10.811 14.400 14.782 1.00 14.44 406 SER G CA 1
ATOM 2433 C C . SER D 1 33 ? -10.589 14.073 13.301 1.00 14.52 406 SER G C 1
ATOM 2434 O O . SER D 1 33 ? -11.369 14.517 12.461 1.00 14.87 406 SER G O 1
ATOM 2437 N N . ALA D 1 34 ? -9.499 13.388 12.986 1.00 13.47 407 ALA G N 1
ATOM 2438 C CA . ALA D 1 34 ? -9.251 12.878 11.683 1.00 13.69 407 ALA G CA 1
ATOM 2439 C C . ALA D 1 34 ? -9.334 13.933 10.611 1.00 14.51 407 ALA G C 1
ATOM 2440 O O . ALA D 1 34 ? -9.869 13.669 9.519 1.00 14.67 407 ALA G O 1
ATOM 2442 N N . GLY D 1 35 ? -8.693 15.073 10.847 1.00 13.42 408 GLY G N 1
ATOM 2443 C CA . GLY D 1 35 ? -8.539 16.077 9.825 1.00 13.86 408 GLY G CA 1
ATOM 2444 C C . GLY D 1 35 ? -7.773 15.533 8.626 1.00 14.24 408 GLY G C 1
ATOM 2445 O O . GLY D 1 35 ? -7.946 16.061 7.526 1.00 16.07 408 GLY G O 1
ATOM 2446 N N . TRP D 1 36 ? -6.930 14.542 8.866 1.00 13.64 409 TRP G N 1
ATOM 2447 C CA . TRP D 1 36 ? -6.292 13.737 7.839 1.00 13.58 409 TRP G CA 1
ATOM 2448 C C . TRP D 1 36 ? -6.158 12.319 8.386 1.00 12.83 409 TRP G C 1
ATOM 2449 O O . TRP D 1 36 ? -6.230 12.123 9.592 1.00 12.71 409 TRP G O 1
ATOM 2460 N N . ASN D 1 37 ? -5.966 11.356 7.479 1.00 12.38 410 ASN G N 1
ATOM 2461 C CA . ASN D 1 37 ? -5.725 9.998 7.850 1.00 11.86 410 ASN G CA 1
ATOM 2462 C C . ASN D 1 37 ? -5.079 9.295 6.665 1.00 13.59 410 ASN G C 1
ATOM 2463 O O . ASN D 1 37 ? -5.345 9.637 5.521 1.00 15.01 410 ASN G O 1
ATOM 2468 N N . TYR D 1 38 ? -4.235 8.340 6.947 1.00 12.95 411 TYR G N 1
ATOM 2469 C CA . TYR D 1 38 ? -3.614 7.485 5.927 1.00 13.32 411 TYR G CA 1
ATOM 2470 C C . TYR D 1 38 ? -3.744 6.049 6.351 1.00 12.79 411 TYR G C 1
ATOM 2471 O O . TYR D 1 38 ? -3.491 5.698 7.521 1.00 13.34 411 TYR G O 1
ATOM 2480 N N . VAL D 1 39 ? -3.993 5.203 5.357 1.00 12.75 412 VAL G N 1
ATOM 2481 C CA . VAL D 1 39 ? -3.954 3.788 5.458 1.00 13.62 412 VAL G CA 1
ATOM 2482 C C . VAL D 1 39 ? -2.767 3.297 4.627 1.00 13.09 412 VAL G C 1
ATOM 2483 O O . VAL D 1 39 ? -2.570 3.811 3.503 1.00 12.90 412 VAL G O 1
ATOM 2487 N N . CYS D 1 40 ? -1.967 2.378 5.163 1.00 13.63 413 CYS G N 1
ATOM 2488 C CA . CYS D 1 40 ? -0.782 1.981 4.422 1.00 13.22 413 CYS G CA 1
ATOM 2489 C C . CYS D 1 40 ? -0.578 0.498 4.452 1.00 13.28 413 CYS G C 1
ATOM 2490 O O . CYS D 1 40 ? -0.984 -0.210 5.381 1.00 13.70 413 CYS G O 1
ATOM 2493 N N . LEU D 1 41 ? 0.060 0.016 3.392 1.00 13.89 414 LEU G N 1
ATOM 2494 C CA . LEU D 1 41 ? 0.494 -1.356 3.233 1.00 14.42 414 LEU G CA 1
ATOM 2495 C C . LEU D 1 41 ? 1.975 -1.342 2.966 1.00 14.51 414 LEU G C 1
ATOM 2496 O O . LEU D 1 41 ? 2.405 -0.744 1.968 1.00 15.24 414 LEU G O 1
ATOM 2501 N N . ASN D 1 42 ? 2.773 -1.962 3.843 1.00 14.50 415 ASN G N 1
ATOM 2502 C CA . ASN D 1 42 ? 4.209 -1.928 3.722 1.00 14.13 415 ASN G CA 1
ATOM 2503 C C . ASN D 1 42 ? 4.761 -0.496 3.487 1.00 14.98 415 ASN G C 1
ATOM 2504 O O . ASN D 1 42 ? 5.674 -0.241 2.702 1.00 15.65 415 ASN G O 1
ATOM 2509 N N . ASP D 1 43 ? 4.205 0.457 4.256 1.00 14.22 416 ASP G N 1
ATOM 2510 C CA . ASP D 1 43 ? 4.577 1.892 4.281 1.00 15.00 416 ASP G CA 1
ATOM 2511 C C . ASP D 1 43 ? 4.301 2.583 2.937 1.00 15.50 416 ASP G C 1
ATOM 2512 O O . ASP D 1 43 ? 4.800 3.655 2.722 1.00 17.86 416 ASP G O 1
ATOM 2517 N N . TYR D 1 44 ? 3.495 1.988 2.087 1.00 14.67 417 TYR G N 1
ATOM 2518 C CA . TYR D 1 44 ? 2.929 2.665 0.925 1.00 14.36 417 TYR G CA 1
ATOM 2519 C C . TYR D 1 44 ? 1.563 3.195 1.392 1.00 13.88 417 TYR G C 1
ATOM 2520 O O . TYR D 1 44 ? 0.707 2.409 1.709 1.00 14.70 417 TYR G O 1
ATOM 2529 N N . CYS D 1 45 ? 1.430 4.502 1.454 1.00 13.22 418 CYS G N 1
ATOM 2530 C CA . CYS D 1 45 ? 0.332 5.161 2.128 1.00 13.37 418 CYS G CA 1
ATOM 2531 C C . CYS D 1 45 ? -0.607 5.916 1.210 1.00 13.08 418 CYS G C 1
ATOM 2532 O O . CYS D 1 45 ? -0.176 6.605 0.310 1.00 14.51 418 CYS G O 1
ATOM 2535 N N . LEU D 1 46 ? -1.915 5.822 1.486 1.00 13.12 419 LEU G N 1
ATOM 2536 C CA . LEU D 1 46 ? -2.936 6.579 0.773 1.00 13.88 419 LEU G CA 1
ATOM 2537 C C . LEU D 1 46 ? -3.997 7.061 1.726 1.00 13.04 419 LEU G C 1
ATOM 2538 O O . LEU D 1 46 ? -4.192 6.485 2.749 1.00 13.20 419 LEU G O 1
ATOM 2543 N N . PRO D 1 47 ? -4.645 8.180 1.407 1.00 13.82 420 PRO G N 1
ATOM 2544 C CA . PRO D 1 47 ? -5.658 8.697 2.340 1.00 15.23 420 PRO G CA 1
ATOM 2545 C C . PRO D 1 47 ? -6.795 7.692 2.457 1.00 15.08 420 PRO G C 1
ATOM 2546 O O . PRO D 1 47 ? -7.301 7.169 1.456 1.00 16.73 420 PRO G O 1
ATOM 2550 N N . GLY D 1 48 ? -7.217 7.399 3.659 1.00 15.10 421 GLY G N 1
ATOM 2551 C CA . GLY D 1 48 ? -8.305 6.501 3.875 1.00 15.02 421 GLY G CA 1
ATOM 2552 C C . GLY D 1 48 ? -9.632 7.148 3.525 1.00 16.53 421 GLY G C 1
ATOM 2553 O O . GLY D 1 48 ? -9.871 8.297 3.822 1.00 16.41 421 GLY G O 1
ATOM 2554 N N . ASN D 1 49 ? -10.532 6.352 2.942 1.00 17.53 422 ASN G N 1
ATOM 2555 C CA . ASN D 1 49 ? -11.941 6.754 2.745 1.00 18.90 422 ASN G CA 1
ATOM 2556 C C . ASN D 1 49 ? -12.803 6.252 3.861 1.00 17.81 422 ASN G C 1
ATOM 2557 O O . ASN D 1 49 ? -12.694 5.079 4.261 1.00 20.14 422 ASN G O 1
ATOM 2562 N N . LYS D 1 50 ? -13.590 7.128 4.464 1.00 19.56 423 LYS G N 1
ATOM 2563 C CA . LYS D 1 50 ? -14.480 6.664 5.537 1.00 21.83 423 LYS G CA 1
ATOM 2564 C C . LYS D 1 50 ? -15.767 6.127 4.953 1.00 22.97 423 LYS G C 1
ATOM 2565 O O . LYS D 1 50 ? -16.483 6.869 4.301 1.00 23.92 423 LYS G O 1
ATOM 2571 N N . SER D 1 51 ? -16.022 4.861 5.205 1.00 23.82 424 SER G N 1
ATOM 2572 C CA . SER D 1 51 ? -17.152 4.116 4.609 1.00 25.27 424 SER G CA 1
ATOM 2573 C C . SER D 1 51 ? -17.612 3.077 5.615 1.00 25.60 424 SER G C 1
ATOM 2574 O O . SER D 1 51 ? -16.793 2.330 6.115 1.00 24.63 424 SER G O 1
ATOM 2577 N N . ASN D 1 52 ? -18.916 2.971 5.876 1.00 25.51 425 ASN G N 1
ATOM 2578 C CA . ASN D 1 52 ? -19.431 1.903 6.728 1.00 25.12 425 ASN G CA 1
ATOM 2579 C C . ASN D 1 52 ? -18.654 1.747 8.008 1.00 24.13 425 ASN G C 1
ATOM 2580 O O . ASN D 1 52 ? -18.278 0.617 8.381 1.00 25.71 425 ASN G O 1
ATOM 2585 N N . GLY D 1 53 ? -18.427 2.887 8.660 1.00 22.44 426 GLY G N 1
ATOM 2586 C CA . GLY D 1 53 ? -17.804 2.942 9.976 1.00 21.70 426 GLY G CA 1
ATOM 2587 C C . GLY D 1 53 ? -16.336 2.765 10.094 1.00 20.26 426 GLY G C 1
ATOM 2588 O O . GLY D 1 53 ? -15.883 2.558 11.218 1.00 22.07 426 GLY G O 1
ATOM 2589 N N . ALA D 1 54 ? -15.614 2.744 8.975 1.00 18.14 427 ALA G N 1
ATOM 2590 C CA . ALA D 1 54 ? -14.192 2.532 9.007 1.00 16.86 427 ALA G CA 1
ATOM 2591 C C . ALA D 1 54 ? -13.497 3.361 7.974 1.00 17.55 427 ALA G C 1
ATOM 2592 O O . ALA D 1 54 ? -14.069 3.749 6.990 1.00 19.34 427 ALA G O 1
ATOM 2594 N N . PHE D 1 55 ? -12.190 3.611 8.206 1.00 16.03 428 PHE G N 1
ATOM 2595 C CA . PHE D 1 55 ? -11.309 4.235 7.242 1.00 15.82 428 PHE G CA 1
ATOM 2596 C C . PHE D 1 55 ? -10.730 3.099 6.456 1.00 15.33 428 PHE G C 1
ATOM 2597 O O . PHE D 1 55 ? -10.141 2.160 7.044 1.00 17.78 428 PHE G O 1
ATOM 2605 N N . ARG D 1 56 ? -10.781 3.157 5.131 1.00 16.97 429 ARG G N 1
ATOM 2606 C CA . ARG D 1 56 ? -10.396 2.023 4.281 1.00 17.81 429 ARG G CA 1
ATOM 2607 C C . ARG D 1 56 ? -9.710 2.438 3.031 1.00 16.24 429 ARG G C 1
ATOM 2608 O O . ARG D 1 56 ? -10.003 3.504 2.471 1.00 17.70 429 ARG G O 1
ATOM 2616 N N . LYS D 1 57 ? -8.852 1.561 2.507 1.00 15.02 430 LYS G N 1
ATOM 2617 C CA . LYS D 1 57 ? -8.247 1.764 1.211 1.00 16.87 430 LYS G CA 1
ATOM 2618 C C . LYS D 1 57 ? -7.808 0.408 0.674 1.00 16.06 430 LYS G C 1
ATOM 2619 O O . LYS D 1 57 ? -7.436 -0.475 1.445 1.00 16.64 430 LYS G O 1
ATOM 2625 N N . THR D 1 58 ? -7.846 0.245 -0.651 1.00 16.59 431 THR G N 1
ATOM 2626 C CA . THR D 1 58 ? -7.391 -0.961 -1.323 1.00 17.00 431 THR G CA 1
ATOM 2627 C C . THR D 1 58 ? -6.054 -0.814 -1.997 1.00 15.58 431 THR G C 1
ATOM 2628 O O . THR D 1 58 ? -5.713 0.237 -2.528 1.00 17.80 431 THR G O 1
ATOM 2632 N N . PHE D 1 59 ? -5.294 -1.903 -1.976 1.00 16.93 432 PHE G N 1
ATOM 2633 C CA . PHE D 1 59 ? -3.934 -1.993 -2.452 1.00 16.07 432 PHE G CA 1
ATOM 2634 C C . PHE D 1 59 ? -3.708 -3.263 -3.246 1.00 15.81 432 PHE G C 1
ATOM 2635 O O . PHE D 1 59 ? -4.365 -4.276 -2.998 1.00 17.93 432 PHE G O 1
ATOM 2643 N N . ASN D 1 60 ? -2.742 -3.261 -4.114 1.00 18.11 433 ASN G N 1
ATOM 2644 C CA . ASN D 1 60 ? -2.260 -4.507 -4.765 1.00 18.32 433 ASN G CA 1
ATOM 2645 C C . ASN D 1 60 ? -1.559 -5.368 -3.703 1.00 18.77 433 ASN G C 1
ATOM 2646 O O . ASN D 1 60 ? -0.803 -4.833 -2.888 1.00 19.58 433 ASN G O 1
ATOM 2651 N N . ALA D 1 61 ? -1.756 -6.688 -3.716 1.00 19.48 434 ALA G N 1
ATOM 2652 C CA . ALA D 1 61 ? -1.133 -7.588 -2.785 1.00 19.99 434 ALA G CA 1
ATOM 2653 C C . ALA D 1 61 ? -1.158 -8.974 -3.376 1.00 20.51 434 ALA G C 1
ATOM 2654 O O . ALA D 1 61 ? -1.791 -9.217 -4.422 1.00 22.74 434 ALA G O 1
ATOM 2656 N N . VAL D 1 62 ? -0.452 -9.875 -2.722 1.00 21.88 435 VAL G N 1
ATOM 2657 C CA . VAL D 1 62 ? -0.291 -11.235 -3.186 1.00 22.77 435 VAL G CA 1
ATOM 2658 C C . VAL D 1 62 ? -0.747 -12.153 -2.056 1.00 23.07 435 VAL G C 1
ATOM 2659 O O . VAL D 1 62 ? -0.238 -12.128 -0.915 1.00 22.95 435 VAL G O 1
ATOM 2663 N N . LEU D 1 63 ? -1.729 -13.008 -2.344 1.00 24.07 436 LEU G N 1
ATOM 2664 C CA . LEU D 1 63 ? -2.255 -13.946 -1.361 1.00 24.36 436 LEU G CA 1
ATOM 2665 C C . LEU D 1 63 ? -1.136 -14.794 -0.814 1.00 25.71 436 LEU G C 1
ATOM 2666 O O . LEU D 1 63 ? -0.250 -15.270 -1.563 1.00 26.27 436 LEU G O 1
ATOM 2671 N N . GLY D 1 64 ? -1.100 -14.900 0.513 1.00 24.39 437 GLY G N 1
ATOM 2672 C CA . GLY D 1 64 ? -0.120 -15.707 1.203 1.00 25.52 437 GLY G CA 1
ATOM 2673 C C . GLY D 1 64 ? 1.121 -14.981 1.635 1.00 26.06 437 GLY G C 1
ATOM 2674 O O . GLY D 1 64 ? 1.896 -15.539 2.406 1.00 27.01 437 GLY G O 1
ATOM 2675 N N . GLN D 1 65 ? 1.289 -13.730 1.178 1.00 24.80 438 GLN G N 1
ATOM 2676 C CA . GLN D 1 65 ? 2.413 -12.912 1.630 1.00 23.26 438 GLN G CA 1
ATOM 2677 C C . GLN D 1 65 ? 2.096 -12.226 2.966 1.00 22.78 438 GLN G C 1
ATOM 2678 O O . GLN D 1 65 ? 0.944 -12.068 3.323 1.00 22.89 438 GLN G O 1
ATOM 2684 N N . ASP D 1 66 ? 3.143 -11.818 3.670 1.00 22.22 439 ASP G N 1
ATOM 2685 C CA . ASP D 1 66 ? 3.029 -11.073 4.929 1.00 21.12 439 ASP G CA 1
ATOM 2686 C C . ASP D 1 66 ? 3.209 -9.590 4.656 1.00 19.33 439 ASP G C 1
ATOM 2687 O O . ASP D 1 66 ? 4.027 -9.182 3.868 1.00 20.87 439 ASP G O 1
ATOM 2692 N N . TYR D 1 67 ? 2.418 -8.788 5.349 1.00 18.29 440 TYR G N 1
ATOM 2693 C CA . TYR D 1 67 ? 2.419 -7.311 5.148 1.00 16.83 440 TYR G CA 1
ATOM 2694 C C . TYR D 1 67 ? 2.342 -6.613 6.503 1.00 16.27 440 TYR G C 1
ATOM 2695 O O . TYR D 1 67 ? 1.712 -7.078 7.434 1.00 17.62 440 TYR G O 1
ATOM 2704 N N . LYS D 1 68 ? 2.915 -5.416 6.541 1.00 15.03 441 LYS G N 1
ATOM 2705 C CA . LYS D 1 68 ? 2.746 -4.486 7.645 1.00 14.99 441 LYS G CA 1
ATOM 2706 C C . LYS D 1 68 ? 1.567 -3.572 7.275 1.00 14.43 441 LYS G C 1
ATOM 2707 O O . LYS D 1 68 ? 1.590 -2.876 6.254 1.00 15.40 441 LYS G O 1
ATOM 2713 N N . LEU D 1 69 ? 0.556 -3.551 8.114 1.00 14.54 442 LEU G N 1
ATOM 2714 C CA . LEU D 1 69 ? -0.510 -2.571 8.015 1.00 13.65 442 LEU G CA 1
ATOM 2715 C C . LEU D 1 69 ? -0.215 -1.365 8.866 1.00 13.94 442 LEU G C 1
ATOM 2716 O O . LEU D 1 69 ? 0.280 -1.541 9.975 1.00 14.08 442 LEU G O 1
ATOM 2721 N N . THR D 1 70 ? -0.477 -0.161 8.378 1.00 13.75 443 THR G N 1
ATOM 2722 C CA . THR D 1 70 ? -0.365 1.029 9.191 1.00 12.75 443 THR G CA 1
ATOM 2723 C C . THR D 1 70 ? -1.615 1.880 9.052 1.00 12.74 443 THR G C 1
ATOM 2724 O O . THR D 1 70 ? -2.163 2.037 7.943 1.00 14.04 443 THR G O 1
ATOM 2728 N N . PHE D 1 71 ? -2.086 2.473 10.164 1.00 12.73 444 PHE G N 1
ATOM 2729 C CA . PHE D 1 71 ? -3.104 3.515 10.165 1.00 12.82 444 PHE G CA 1
ATOM 2730 C C . PHE D 1 71 ? -2.513 4.718 10.894 1.00 12.82 444 PHE G C 1
ATOM 2731 O O . PHE D 1 71 ? -2.027 4.595 12.017 1.00 13.75 444 PHE G O 1
ATOM 2739 N N . LYS D 1 72 ? -2.550 5.880 10.223 1.00 12.81 445 LYS G N 1
ATOM 2740 C CA . LYS D 1 72 ? -2.032 7.126 10.792 1.00 12.89 445 LYS G CA 1
ATOM 2741 C C . LYS D 1 72 ? -3.222 8.048 10.809 1.00 11.81 445 LYS G C 1
ATOM 2742 O O . LYS D 1 72 ? -3.905 8.250 9.800 1.00 13.31 445 LYS G O 1
ATOM 2748 N N . VAL D 1 73 ? -3.451 8.755 11.909 1.00 12.54 446 VAL G N 1
ATOM 2749 C CA . VAL D 1 73 ? -4.602 9.651 11.968 1.00 12.67 446 VAL G CA 1
ATOM 2750 C C . VAL D 1 73 ? -4.348 10.872 12.832 1.00 12.07 446 VAL G C 1
ATOM 2751 O O . VAL D 1 73 ? -3.735 10.810 13.925 1.00 13.30 446 VAL G O 1
ATOM 2755 N N . GLU D 1 74 ? -4.839 11.993 12.368 1.00 12.63 447 GLU G N 1
ATOM 2756 C CA . GLU D 1 74 ? -4.887 13.203 13.190 1.00 12.84 447 GLU G CA 1
ATOM 2757 C C . GLU D 1 74 ? -5.848 13.097 14.363 1.00 13.67 447 GLU G C 1
ATOM 2758 O O . GLU D 1 74 ? -6.944 12.580 14.178 1.00 14.20 447 GLU G O 1
ATOM 2764 N N . ASP D 1 75 ? -5.497 13.634 15.523 1.00 14.80 448 ASP G N 1
ATOM 2765 C CA . ASP D 1 75 ? -6.464 13.754 16.583 1.00 15.10 448 ASP G CA 1
ATOM 2766 C C . ASP D 1 75 ? -6.276 15.057 17.313 1.00 14.67 448 ASP G C 1
ATOM 2767 O O . ASP D 1 75 ? -5.362 15.846 17.049 1.00 14.04 448 ASP G O 1
ATOM 2772 N N . ARG D 1 76 ? -7.240 15.339 18.171 1.00 14.58 449 ARG G N 1
ATOM 2773 C CA . ARG D 1 76 ? -7.235 16.579 18.970 1.00 15.32 449 ARG G CA 1
ATOM 2774 C C . ARG D 1 76 ? -7.087 17.837 18.113 1.00 15.70 449 ARG G C 1
ATOM 2775 O O . ARG D 1 76 ? -6.459 18.836 18.507 1.00 16.43 449 ARG G O 1
ATOM 2783 N N . TYR D 1 77 ? -7.702 17.791 16.937 1.00 15.51 450 TYR G N 1
ATOM 2784 C CA . TYR D 1 77 ? -7.708 18.955 16.015 1.00 18.30 450 TYR G CA 1
ATOM 2785 C C . TYR D 1 77 ? -6.290 19.413 15.553 1.00 19.00 450 TYR G C 1
ATOM 2786 O O . TYR D 1 77 ? -6.076 20.556 15.091 1.00 22.60 450 TYR G O 1
ATOM 2795 N N . GLY D 1 78 ? -5.378 18.505 15.509 1.00 19.08 451 GLY G N 1
ATOM 2796 C CA . GLY D 1 78 ? -4.013 18.860 15.072 1.00 18.51 451 GLY G CA 1
ATOM 2797 C C . GLY D 1 78 ? -3.083 19.037 16.218 1.00 18.10 451 GLY G C 1
ATOM 2798 O O . GLY D 1 78 ? -1.901 19.196 15.975 1.00 19.27 451 GLY G O 1
ATOM 2799 N N . GLN D 1 79 ? -3.590 18.870 17.456 1.00 14.80 452 GLN G N 1
ATOM 2800 C CA . GLN D 1 79 ? -2.659 18.857 18.623 1.00 15.78 452 GLN G CA 1
ATOM 2801 C C . GLN D 1 79 ? -2.147 17.423 18.943 1.00 14.06 452 GLN G C 1
ATOM 2802 O O . GLN D 1 79 ? -1.407 17.271 19.881 1.00 16.96 452 GLN G O 1
ATOM 2808 N N . GLY D 1 80 ? -2.509 16.443 18.161 1.00 14.07 453 GLY G N 1
ATOM 2809 C CA . GLY D 1 80 ? -1.984 15.101 18.376 1.00 15.25 453 GLY G CA 1
ATOM 2810 C C . GLY D 1 80 ? -2.162 14.216 17.176 1.00 14.05 453 GLY G C 1
ATOM 2811 O O . GLY D 1 80 ? -2.720 14.649 16.118 1.00 14.41 453 GLY G O 1
ATOM 2812 N N . GLN D 1 81 ? -1.710 12.999 17.321 1.00 13.44 454 GLN G N 1
ATOM 2813 C CA . GLN D 1 81 ? -1.825 12.012 16.254 1.00 13.31 454 GLN G CA 1
ATOM 2814 C C . GLN D 1 81 ? -1.642 10.646 16.861 1.00 12.91 454 GLN G C 1
ATOM 2815 O O . GLN D 1 81 ? -1.083 10.497 17.939 1.00 13.59 454 GLN G O 1
ATOM 2821 N N . GLN D 1 82 ? -2.042 9.629 16.095 1.00 13.65 455 GLN G N 1
ATOM 2822 C CA . GLN D 1 82 ? -1.768 8.261 16.441 1.00 14.22 455 GLN G CA 1
ATOM 2823 C C . GLN D 1 82 ? -1.309 7.492 15.220 1.00 14.68 455 GLN G C 1
ATOM 2824 O O . GLN D 1 82 ? -1.855 7.751 14.118 1.00 14.61 455 GLN G O 1
ATOM 2830 N N . ILE D 1 83 ? -0.295 6.655 15.415 1.00 13.39 456 ILE G N 1
ATOM 2831 C CA . ILE D 1 83 ? 0.178 5.759 14.344 1.00 13.35 456 ILE G CA 1
ATOM 2832 C C . ILE D 1 83 ? 0.150 4.354 14.883 1.00 13.14 456 ILE G C 1
ATOM 2833 O O . ILE D 1 83 ? 0.787 4.070 15.885 1.00 15.52 456 ILE G O 1
ATOM 2838 N N . LEU D 1 84 ? -0.592 3.468 14.192 1.00 13.07 457 LEU G N 1
ATOM 2839 C CA . LEU D 1 84 ? -0.792 2.090 14.643 1.00 14.05 457 LEU G CA 1
ATOM 2840 C C . LEU D 1 84 ? -0.264 1.177 13.543 1.00 14.52 457 LEU G C 1
ATOM 2841 O O . LEU D 1 84 ? -0.556 1.378 12.371 1.00 14.38 457 LEU G O 1
ATOM 2846 N N . ASP D 1 85 ? 0.530 0.192 13.945 1.00 13.49 458 ASP G N 1
ATOM 2847 C CA . ASP D 1 85 ? 1.118 -0.798 13.012 1.00 13.81 458 ASP G CA 1
ATOM 2848 C C . ASP D 1 85 ? 0.701 -2.198 13.463 1.00 14.80 458 ASP G C 1
ATOM 2849 O O . ASP D 1 85 ? 0.750 -2.497 14.656 1.00 14.54 458 ASP G O 1
ATOM 2854 N N . ARG D 1 86 ? 0.401 -3.074 12.506 1.00 15.01 459 ARG G N 1
ATOM 2855 C CA . ARG D 1 86 ? 0.285 -4.497 12.833 1.00 15.89 459 ARG G CA 1
ATOM 2856 C C . ARG D 1 86 ? 0.645 -5.359 11.606 1.00 15.75 459 ARG G C 1
ATOM 2857 O O . ARG D 1 86 ? 0.402 -4.935 10.485 1.00 15.91 459 ARG G O 1
ATOM 2865 N N . ASN D 1 87 ? 1.250 -6.515 11.857 1.00 15.79 460 ASN G N 1
ATOM 2866 C CA . ASN D 1 87 ? 1.632 -7.416 10.802 1.00 16.46 460 ASN G CA 1
ATOM 2867 C C . ASN D 1 87 ? 0.560 -8.483 10.558 1.00 17.22 460 ASN G C 1
ATOM 2868 O O . ASN D 1 87 ? 0.011 -9.042 11.524 1.00 18.28 460 ASN G O 1
ATOM 2873 N N . ILE D 1 88 ? 0.242 -8.746 9.295 1.00 17.69 461 ILE G N 1
ATOM 2874 C CA . ILE D 1 88 ? -0.706 -9.790 8.921 1.00 18.31 461 ILE G CA 1
ATOM 2875 C C . ILE D 1 88 ? -0.196 -10.650 7.783 1.00 19.14 461 ILE G C 1
ATOM 2876 O O . ILE D 1 88 ? 0.715 -10.262 7.044 1.00 19.97 461 ILE G O 1
ATOM 2881 N N . THR D 1 89 ? -0.827 -11.813 7.604 1.00 20.80 462 THR G N 1
ATOM 2882 C CA . THR D 1 89 ? -0.691 -12.594 6.380 1.00 21.84 462 THR G CA 1
ATOM 2883 C C . THR D 1 89 ? -1.988 -12.437 5.564 1.00 20.89 462 THR G C 1
ATOM 2884 O O . THR D 1 89 ? -3.081 -12.490 6.138 1.00 23.57 462 THR G O 1
ATOM 2888 N N . PHE D 1 90 ? -1.825 -12.082 4.292 1.00 22.30 463 PHE G N 1
ATOM 2889 C CA . PHE D 1 90 ? -2.952 -11.814 3.408 1.00 21.78 463 PHE G CA 1
ATOM 2890 C C . PHE D 1 90 ? -3.638 -13.164 3.054 1.00 23.24 463 PHE G C 1
ATOM 2891 O O . PHE D 1 90 ? -3.025 -14.047 2.405 1.00 25.44 463 PHE G O 1
ATOM 2899 N N . THR D 1 91 ? -4.864 -13.276 3.545 1.00 25.20 464 THR G N 1
ATOM 2900 C CA . THR D 1 91 ? -5.755 -14.445 3.275 1.00 26.06 464 THR G CA 1
ATOM 2901 C C . THR D 1 91 ? -7.060 -14.023 2.585 1.00 27.88 464 THR G C 1
ATOM 2902 O O . THR D 1 91 ? -7.328 -12.869 2.376 1.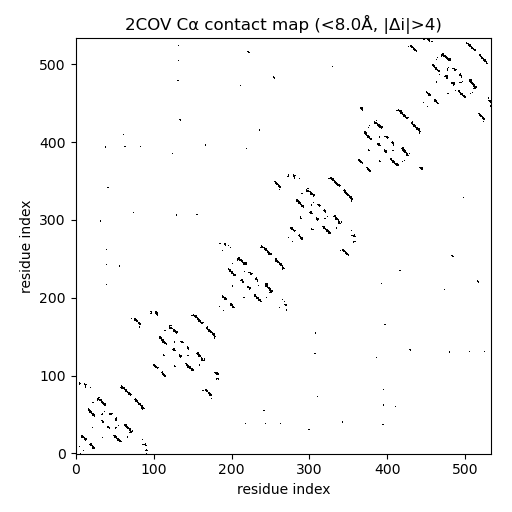00 28.00 464 THR G O 1
ATOM 2906 N N . THR D 1 92 ? -7.941 -14.999 2.289 1.00 27.95 465 THR G N 1
ATOM 2907 C CA . THR D 1 92 ? -9.233 -14.721 1.645 1.00 26.44 465 THR G CA 1
ATOM 2908 C C . THR D 1 92 ? -10.323 -14.186 2.625 1.00 26.75 465 THR G C 1
ATOM 2909 O O . THR D 1 92 ? -11.506 -14.065 2.251 1.00 29.09 465 THR G O 1
ATOM 2913 N N . GLN D 1 93 ? -9.976 -13.828 3.874 1.00 25.72 466 GLN G N 1
ATOM 2914 C CA . GLN D 1 93 ? -11.043 -13.401 4.776 1.00 27.00 466 GLN G CA 1
ATOM 2915 C C . GLN D 1 93 ? -11.757 -12.154 4.253 1.00 27.42 466 GLN G C 1
ATOM 2916 O O . GLN D 1 93 ? -11.097 -11.221 3.737 1.00 25.50 466 GLN G O 1
ATOM 2922 N N . VAL D 1 94 ? -13.089 -12.137 4.339 1.00 27.97 467 VAL G N 1
ATOM 2923 C CA . VAL D 1 94 ? -13.909 -10.959 4.104 1.00 28.86 467 VAL G CA 1
ATOM 2924 C C . VAL D 1 94 ? -14.675 -10.746 5.377 1.00 29.27 467 VAL G C 1
ATOM 2925 O O . VAL D 1 94 ? -15.451 -11.631 5.822 1.00 30.15 467 VAL G O 1
ATOM 2929 N N . CYS D 1 95 ? -14.427 -9.615 6.019 1.00 30.41 468 CYS G N 1
ATOM 2930 C CA . CYS D 1 95 ? -15.044 -9.243 7.295 1.00 30.45 468 CYS G CA 1
ATOM 2931 C C . CYS D 1 95 ? -16.241 -8.346 7.117 1.00 33.77 468 CYS G C 1
ATOM 2932 O O . CYS D 1 95 ? -17.208 -8.467 7.843 1.00 36.87 468 CYS G O 1
ATOM 2935 N N . CYS E 1 9 ? 34.329 7.056 31.276 1.00 37.04 382 CYS H N 1
ATOM 2936 C CA . CYS E 1 9 ? 35.090 7.690 30.135 1.00 35.62 382 CYS H CA 1
ATOM 2937 C C . CYS E 1 9 ? 35.631 6.688 29.125 1.00 34.20 382 CYS H C 1
ATOM 2938 O O . CYS E 1 9 ? 36.211 7.077 28.124 1.00 35.16 382 CYS H O 1
ATOM 2941 N N . GLN E 1 10 ? 35.421 5.401 29.360 1.00 31.78 383 GLN H N 1
ATOM 2942 C CA . GLN E 1 10 ? 35.796 4.378 28.394 1.00 30.14 383 GLN H CA 1
ATOM 2943 C C . GLN E 1 10 ? 34.692 4.209 27.338 1.00 27.57 383 GLN H C 1
ATOM 2944 O O . GLN E 1 10 ? 34.911 3.592 26.323 1.00 29.51 383 GLN H O 1
ATOM 2950 N N . ASP E 1 11 ? 33.488 4.674 27.637 1.00 26.12 384 ASP H N 1
ATOM 2951 C CA . ASP E 1 11 ? 32.342 4.511 26.726 1.00 23.70 384 ASP H CA 1
ATOM 2952 C C . ASP E 1 11 ? 32.600 5.229 25.398 1.00 21.30 384 ASP H C 1
ATOM 2953 O O . ASP E 1 11 ? 32.947 6.408 25.403 1.00 21.81 384 ASP H O 1
ATOM 2958 N N . ASP E 1 12 ? 32.435 4.516 24.295 1.00 19.41 385 ASP H N 1
ATOM 2959 C CA . ASP E 1 12 ? 32.624 5.103 22.969 1.00 18.83 385 ASP H CA 1
ATOM 2960 C C . ASP E 1 12 ? 31.678 6.273 22.635 1.00 16.73 385 ASP H C 1
ATOM 2961 O O . ASP E 1 12 ? 32.003 7.069 21.778 1.00 16.67 385 ASP H O 1
ATOM 2966 N N . PHE E 1 13 ? 30.517 6.316 23.302 1.00 16.68 386 PHE H N 1
ATOM 2967 C CA . PHE E 1 13 ? 29.477 7.309 22.961 1.00 16.05 386 PHE H CA 1
ATOM 2968 C C . PHE E 1 13 ? 29.281 8.092 24.243 1.00 16.04 386 PHE H C 1
ATOM 2969 O O . PHE E 1 13 ? 28.842 7.556 25.261 1.00 16.84 386 PHE H O 1
ATOM 2977 N N . ASN E 1 14 ? 29.646 9.354 24.252 1.00 15.72 387 ASN H N 1
ATOM 2978 C CA . ASN E 1 14 ? 29.735 10.091 25.503 1.00 17.61 387 ASN H CA 1
ATOM 2979 C C . ASN E 1 14 ? 29.723 11.602 25.283 1.00 17.11 387 ASN H C 1
ATOM 2980 O O . ASN E 1 14 ? 29.473 12.103 24.182 1.00 17.13 387 ASN H O 1
ATOM 2985 N N . PHE E 1 15 ? 29.981 12.352 26.368 1.00 17.79 388 PHE H N 1
ATOM 2986 C CA . PHE E 1 15 ? 30.021 13.808 26.310 1.00 17.80 388 PHE H CA 1
ATOM 2987 C C . PHE E 1 15 ? 31.146 14.337 27.190 1.00 19.30 388 PHE H C 1
ATOM 2988 O O . PHE E 1 15 ? 31.622 13.660 28.087 1.00 20.52 388 PHE H O 1
ATOM 2996 N N . ASN E 1 16 ? 31.604 15.524 26.802 1.00 18.91 389 ASN H N 1
ATOM 2997 C CA . ASN E 1 16 ? 32.525 16.322 27.638 1.00 18.81 389 ASN H CA 1
ATOM 2998 C C . ASN E 1 16 ? 31.866 17.624 28.030 1.00 20.51 389 ASN H C 1
ATOM 2999 O O . ASN E 1 16 ? 31.251 18.320 27.212 1.00 19.71 389 ASN H O 1
ATOM 3004 N N . TYR E 1 17 ? 32.048 17.990 29.303 1.00 20.99 390 TYR H N 1
ATOM 3005 C CA . TYR E 1 17 ? 31.760 19.361 29.723 1.00 20.05 390 TYR H CA 1
ATOM 3006 C C . TYR E 1 17 ? 32.686 20.377 29.002 1.00 20.27 390 TYR H C 1
ATOM 3007 O O . TYR E 1 17 ? 33.918 20.175 28.965 1.00 23.49 390 TYR H O 1
ATOM 3016 N N . VAL E 1 18 ? 32.102 21.455 28.479 1.00 21.08 391 VAL H N 1
ATOM 3017 C CA . VAL E 1 18 ? 32.860 22.551 27.899 1.00 23.09 391 VAL H CA 1
ATOM 3018 C C . VAL E 1 18 ? 32.756 23.775 28.796 1.00 24.29 391 VAL H C 1
ATOM 3019 O O . VAL E 1 18 ? 33.777 24.383 29.156 1.00 26.83 391 VAL H O 1
ATOM 3023 N N . SER E 1 19 ? 31.548 24.148 29.163 1.00 23.97 392 SER H N 1
ATOM 3024 C CA . SER E 1 19 ? 31.308 25.220 30.150 1.00 24.51 392 SER H CA 1
ATOM 3025 C C . SER E 1 19 ? 29.951 24.918 30.740 1.00 25.54 392 SER H C 1
ATOM 3026 O O . SER E 1 19 ? 29.270 23.961 30.316 1.00 23.96 392 SER H O 1
ATOM 3029 N N . ASP E 1 20 ? 29.541 25.737 31.705 1.00 25.45 393 ASP H N 1
ATOM 3030 C CA . ASP E 1 20 ? 28.257 25.565 32.285 1.00 26.18 393 ASP H CA 1
ATOM 3031 C C . ASP E 1 20 ? 27.142 25.620 31.259 1.00 24.57 393 ASP H C 1
ATOM 3032 O O . ASP E 1 20 ? 26.109 25.122 31.550 1.00 24.68 393 ASP H O 1
ATOM 3037 N N . GLN E 1 21 ? 27.365 26.258 30.114 1.00 22.58 394 GLN H N 1
ATOM 3038 C CA . GLN E 1 21 ? 26.336 26.413 29.108 1.00 23.11 394 GLN H CA 1
ATOM 3039 C C . GLN E 1 21 ? 26.642 25.690 27.783 1.00 21.62 394 GLN H C 1
ATOM 3040 O O . GLN E 1 21 ? 25.920 25.889 26.795 1.00 22.23 394 GLN H O 1
ATOM 3046 N N . GLU E 1 22 ? 27.674 24.849 27.784 1.00 20.84 395 GLU H N 1
ATOM 3047 C CA . GLU E 1 22 ? 28.085 24.094 26.583 1.00 21.93 395 GLU H CA 1
ATOM 3048 C C . GLU E 1 22 ? 28.533 22.657 26.847 1.00 20.08 395 GLU H C 1
ATOM 3049 O O . GLU E 1 22 ? 29.350 22.373 27.740 1.00 19.95 395 GLU H O 1
ATOM 3055 N N . ILE E 1 23 ? 28.066 21.749 25.986 1.00 18.39 396 ILE H N 1
ATOM 3056 C CA . ILE E 1 23 ? 28.369 20.340 26.060 1.00 17.82 396 ILE H CA 1
ATOM 3057 C C . ILE E 1 23 ? 28.918 19.872 24.717 1.00 16.88 396 ILE H C 1
ATOM 3058 O O . ILE E 1 23 ? 28.423 20.291 23.690 1.00 17.46 396 ILE H O 1
ATOM 3063 N N . GLU E 1 24 ? 29.983 19.084 24.747 1.00 17.19 397 GLU H N 1
ATOM 3064 C CA . GLU E 1 24 ? 30.503 18.431 23.534 1.00 17.70 397 GLU H CA 1
ATOM 3065 C C . GLU E 1 24 ? 29.999 17.007 23.537 1.00 17.56 397 GLU H C 1
ATOM 3066 O O . GLU E 1 24 ? 30.216 16.241 24.479 1.00 18.47 397 GLU H O 1
ATOM 3072 N N . VAL E 1 25 ? 29.321 16.613 22.489 1.00 15.95 398 VAL H N 1
ATOM 3073 C CA . VAL E 1 25 ? 28.836 15.249 22.290 1.00 15.21 398 VAL H CA 1
ATOM 3074 C C . VAL E 1 25 ? 29.793 14.550 21.311 1.00 15.09 398 VAL H C 1
ATOM 3075 O O . VAL E 1 25 ? 30.196 15.161 20.313 1.00 14.70 398 VAL H O 1
ATOM 3079 N N . TYR E 1 26 ? 30.190 13.310 21.584 1.00 15.29 399 TYR H N 1
ATOM 3080 C CA . TYR E 1 26 ? 31.113 12.596 20.688 1.00 15.10 399 TYR H CA 1
ATOM 3081 C C . TYR E 1 26 ? 30.795 11.122 20.575 1.00 14.66 399 TYR H C 1
ATOM 3082 O O . TYR E 1 26 ? 30.220 10.505 21.478 1.00 15.20 399 TYR H O 1
ATOM 3091 N N . HIS E 1 27 ? 31.258 10.532 19.470 1.00 14.90 400 HIS H N 1
ATOM 3092 C CA . HIS E 1 27 ? 31.314 9.087 19.326 1.00 14.20 400 HIS H CA 1
ATOM 3093 C C . HIS E 1 27 ? 32.682 8.770 18.752 1.00 15.50 400 HIS H C 1
ATOM 3094 O O . HIS E 1 27 ? 33.063 9.293 17.706 1.00 15.51 400 HIS H O 1
ATOM 3101 N N . VAL E 1 28 ? 33.407 7.873 19.421 1.00 16.24 401 VAL H N 1
ATOM 3102 C CA . VAL E 1 28 ? 34.700 7.393 18.946 1.00 16.57 401 VAL H CA 1
ATOM 3103 C C . VAL E 1 28 ? 34.478 6.799 17.551 1.00 16.73 401 VAL H C 1
ATOM 3104 O O . VAL E 1 28 ? 33.470 6.170 17.249 1.00 16.84 401 VAL H O 1
ATOM 3108 N N . ASP E 1 29 ? 35.452 7.042 16.685 1.00 16.49 402 ASP H N 1
ATOM 3109 C CA . ASP E 1 29 ? 35.422 6.516 15.314 1.00 17.71 402 ASP H CA 1
ATOM 3110 C C . ASP E 1 29 ? 35.631 5.016 15.290 1.00 17.76 402 ASP H C 1
ATOM 3111 O O . ASP E 1 29 ? 36.738 4.533 15.610 1.00 20.45 402 ASP H O 1
ATOM 3116 N N . LYS E 1 30 ? 34.614 4.277 14.890 1.00 17.37 403 LYS H N 1
ATOM 3117 C CA . LYS E 1 30 ? 34.590 2.822 14.779 1.00 18.34 403 LYS H CA 1
ATOM 3118 C C . LYS E 1 30 ? 34.874 2.295 13.379 1.00 17.79 403 LYS H C 1
ATOM 3119 O O . LYS E 1 30 ? 34.745 1.082 13.117 1.00 21.44 403 LYS H O 1
ATOM 3125 N N . GLY E 1 31 ? 35.174 3.204 12.439 1.00 17.24 404 GLY H N 1
ATOM 3126 C CA . GLY E 1 31 ? 35.644 2.805 11.110 1.00 17.93 404 GLY H CA 1
ATOM 3127 C C . GLY E 1 31 ? 34.581 2.811 10.028 1.00 17.20 404 GLY H C 1
ATOM 3128 O O . GLY E 1 31 ? 34.832 2.291 8.932 1.00 19.44 404 GLY H O 1
ATOM 3129 N N . TRP E 1 32 ? 33.434 3.372 10.306 1.00 16.66 405 TRP H N 1
ATOM 3130 C CA . TRP E 1 32 ? 32.421 3.502 9.251 1.00 15.38 405 TRP H CA 1
ATOM 3131 C C . TRP E 1 32 ? 32.923 4.303 8.054 1.00 15.61 405 TRP H C 1
ATOM 3132 O O . TRP E 1 32 ? 33.792 5.184 8.181 1.00 15.38 405 TRP H O 1
ATOM 3143 N N . SER E 1 33 ? 32.356 4.043 6.880 1.00 14.44 406 SER H N 1
ATOM 3144 C CA . SER E 1 33 ? 32.742 4.895 5.759 1.00 14.96 406 SER H CA 1
ATOM 3145 C C . SER E 1 33 ? 32.472 6.354 5.991 1.00 14.41 406 SER H C 1
ATOM 3146 O O . SER E 1 33 ? 33.254 7.211 5.549 1.00 15.26 406 SER H O 1
ATOM 3149 N N . ALA E 1 34 ? 31.396 6.686 6.690 1.00 12.97 407 ALA H N 1
ATOM 3150 C CA . ALA E 1 34 ? 31.182 8.024 7.199 1.00 13.65 407 ALA H CA 1
ATOM 3151 C C . ALA E 1 34 ? 31.231 9.088 6.073 1.00 14.52 407 ALA H C 1
ATOM 3152 O O . ALA E 1 34 ? 31.818 10.155 6.269 1.00 14.34 407 ALA H O 1
ATOM 3154 N N . GLY E 1 35 ? 30.586 8.819 4.929 1.00 12.93 408 GLY H N 1
ATOM 3155 C CA . GLY E 1 35 ? 30.460 9.844 3.944 1.00 13.24 408 GLY H CA 1
ATOM 3156 C C . GLY E 1 35 ? 29.647 11.028 4.427 1.00 13.94 408 GLY H C 1
ATOM 3157 O O . GLY E 1 35 ? 29.748 12.099 3.862 1.00 17.00 408 GLY H O 1
ATOM 3158 N N . TRP E 1 36 ? 28.815 10.824 5.427 1.00 12.55 409 TRP H N 1
ATOM 3159 C CA . TRP E 1 36 ? 28.146 11.864 6.191 1.00 13.10 409 TRP H CA 1
ATOM 3160 C C . TRP E 1 36 ? 28.065 11.339 7.614 1.00 12.71 409 TRP H C 1
ATOM 3161 O O . TRP E 1 36 ? 28.129 10.136 7.861 1.00 11.82 409 TRP H O 1
ATOM 3172 N N . ASN E 1 37 ? 27.880 12.278 8.531 1.00 12.28 410 ASN H N 1
ATOM 3173 C CA . ASN E 1 37 ? 27.632 11.967 9.934 1.00 11.59 410 ASN H CA 1
ATOM 3174 C C . ASN E 1 37 ? 26.974 13.176 10.600 1.00 12.87 410 ASN H C 1
ATOM 3175 O O . ASN E 1 37 ? 27.270 14.312 10.251 1.00 13.56 410 ASN H O 1
ATOM 3180 N N . TYR E 1 38 ? 26.100 12.893 11.562 1.00 12.10 411 TYR H N 1
ATOM 3181 C CA . TYR E 1 38 ? 25.503 13.921 12.384 1.00 11.85 411 TYR H CA 1
ATOM 3182 C C . TYR E 1 38 ? 25.589 13.550 13.842 1.00 11.16 411 TYR H C 1
ATOM 3183 O O . TYR E 1 38 ? 25.402 12.412 14.222 1.00 11.94 411 TYR H O 1
ATOM 3192 N N . VAL E 1 39 ? 25.897 14.568 14.653 1.00 12.03 412 VAL H N 1
ATOM 3193 C CA . VAL E 1 39 ? 25.865 14.475 16.093 1.00 12.06 412 VAL H CA 1
ATOM 3194 C C . VAL E 1 39 ? 24.676 15.363 16.548 1.00 12.37 412 VAL H C 1
ATOM 3195 O O . VAL E 1 39 ? 24.528 16.469 16.039 1.00 12.54 412 VAL H O 1
ATOM 3199 N N . CYS E 1 40 ? 23.864 14.878 17.481 1.00 12.07 413 CYS H N 1
ATOM 3200 C CA . CYS E 1 40 ? 22.663 15.581 17.837 1.00 12.73 413 CYS H CA 1
ATOM 3201 C C . CYS E 1 40 ? 22.513 15.621 19.337 1.00 12.51 413 CYS H C 1
ATOM 3202 O O . CYS E 1 40 ? 22.904 14.682 20.067 1.00 12.32 413 CYS H O 1
ATOM 3205 N N . LEU E 1 41 ? 21.855 16.682 19.803 1.00 13.01 414 LEU H N 1
ATOM 3206 C CA . LEU E 1 41 ? 21.455 16.877 21.205 1.00 13.06 414 LEU H CA 1
ATOM 3207 C C . LEU E 1 41 ? 19.976 17.182 21.181 1.00 13.49 414 LEU H C 1
ATOM 3208 O O . LEU E 1 41 ? 19.565 18.139 20.544 1.00 13.82 414 LEU H O 1
ATOM 3213 N N . ASN E 1 42 ? 19.178 16.295 21.778 1.00 13.28 415 ASN H N 1
ATOM 3214 C CA . ASN E 1 42 ? 17.710 16.458 21.721 1.00 13.99 415 ASN H CA 1
ATOM 3215 C C . ASN E 1 42 ? 17.222 16.672 20.300 1.00 14.17 415 ASN H C 1
ATOM 3216 O O . ASN E 1 42 ? 16.299 17.443 20.022 1.00 15.38 415 ASN H O 1
ATOM 3221 N N . ASP E 1 43 ? 17.775 15.894 19.391 1.00 14.39 416 ASP H N 1
ATOM 3222 C CA . ASP E 1 43 ? 17.358 15.879 17.970 1.00 13.72 416 ASP H CA 1
ATOM 3223 C C . ASP E 1 43 ? 17.628 17.180 17.260 1.00 14.17 416 ASP H C 1
ATOM 3224 O O . ASP E 1 43 ? 17.143 17.357 16.157 1.00 16.46 416 ASP H O 1
ATOM 3229 N N . TYR E 1 44 ? 18.503 18.007 17.811 1.00 14.11 417 TYR H N 1
ATOM 3230 C CA . TYR E 1 44 ? 19.047 19.133 17.077 1.00 13.19 417 TYR H CA 1
ATOM 3231 C C . TYR E 1 44 ? 20.420 18.661 16.565 1.00 13.16 417 TYR H C 1
ATOM 3232 O O . TYR E 1 44 ? 21.300 18.350 17.359 1.00 13.43 417 TYR H O 1
ATOM 3241 N N . CYS E 1 45 ? 20.554 18.572 15.256 1.00 13.44 418 CYS H N 1
ATOM 3242 C CA . CYS E 1 45 ? 21.654 17.832 14.598 1.00 12.68 418 CYS H CA 1
ATOM 3243 C C . CYS E 1 45 ? 22.556 18.726 13.832 1.00 12.74 418 CYS H C 1
ATOM 3244 O O . CYS E 1 45 ? 22.107 19.624 13.130 1.00 12.89 418 CYS H O 1
ATOM 3247 N N . LEU E 1 46 ? 23.852 18.455 13.947 1.00 12.66 419 LEU H N 1
ATOM 3248 C CA . LEU E 1 46 ? 24.897 19.166 13.194 1.00 13.48 419 LEU H CA 1
ATOM 3249 C C . LEU E 1 46 ? 25.914 18.144 12.688 1.00 11.99 419 LEU H C 1
ATOM 3250 O O . LEU E 1 46 ? 26.124 17.128 13.336 1.00 12.63 419 LEU H O 1
ATOM 3255 N N . PRO E 1 47 ? 26.598 18.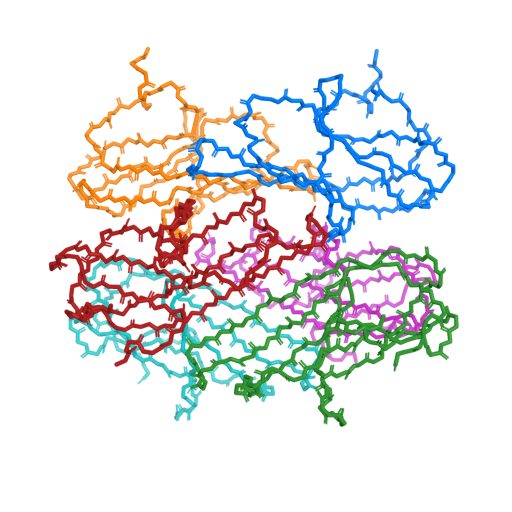428 11.591 1.00 12.04 420 PRO H N 1
ATOM 3256 C CA . PRO E 1 47 ? 27.614 17.519 11.145 1.00 13.77 420 PRO H CA 1
ATOM 3257 C C . PRO E 1 47 ? 28.759 17.397 12.124 1.00 13.59 420 PRO H C 1
ATOM 3258 O O . PRO E 1 47 ? 29.245 18.400 12.612 1.00 15.53 420 PRO H O 1
ATOM 3262 N N . GLY E 1 48 ? 29.154 16.188 12.468 1.00 14.18 421 GLY H N 1
ATOM 3263 C CA . GLY E 1 48 ? 30.265 15.988 13.381 1.00 14.53 421 GLY H CA 1
ATOM 3264 C C . GLY E 1 48 ? 31.582 16.313 12.725 1.00 15.45 421 GLY H C 1
ATOM 3265 O O . GLY E 1 48 ? 31.791 16.014 11.536 1.00 16.16 421 GLY H O 1
ATOM 3266 N N . ASN E 1 49 ? 32.502 16.843 13.523 1.00 15.71 422 ASN H N 1
ATOM 3267 C CA . ASN E 1 49 ? 33.891 17.040 13.123 1.00 17.32 422 ASN H CA 1
ATOM 3268 C C . ASN E 1 49 ? 34.706 15.870 13.623 1.00 17.35 422 ASN H C 1
ATOM 3269 O O . ASN E 1 49 ? 34.665 15.531 14.813 1.00 19.07 422 ASN H O 1
ATOM 3274 N N . LYS E 1 50 ? 35.545 15.278 12.782 1.00 19.13 423 LYS H N 1
ATOM 3275 C CA . LYS E 1 50 ? 36.401 14.170 13.225 1.00 20.98 423 LYS H CA 1
ATOM 3276 C C . LYS E 1 50 ? 37.729 14.775 13.747 1.00 21.75 423 LYS H C 1
ATOM 3277 O O . LYS E 1 50 ? 38.422 15.523 13.018 1.00 24.30 423 LYS H O 1
ATOM 3283 N N . SER E 1 51 ? 37.968 14.564 15.039 1.00 22.32 424 SER H N 1
ATOM 3284 C CA . SER E 1 51 ? 39.115 15.154 15.775 1.00 23.16 424 SER H CA 1
ATOM 3285 C C . SER E 1 51 ? 39.530 14.168 16.880 1.00 23.30 424 SER H C 1
ATOM 3286 O O . SER E 1 51 ? 38.706 13.700 17.668 1.00 23.16 424 SER H O 1
ATOM 3289 N N . ASN E 1 52 ? 40.812 13.840 16.917 1.00 25.44 425 ASN H N 1
ATOM 3290 C CA . ASN E 1 52 ? 41.358 13.023 17.952 1.00 24.86 425 ASN H CA 1
ATOM 3291 C C . ASN E 1 52 ? 40.562 11.741 18.164 1.00 23.64 425 ASN H C 1
ATOM 3292 O O . ASN E 1 52 ? 40.194 11.406 19.332 1.00 24.70 425 ASN H O 1
ATOM 3297 N N . GLY E 1 53 ? 40.253 11.051 17.061 1.00 22.48 426 GLY H N 1
ATOM 3298 C CA . GLY E 1 53 ? 39.727 9.700 17.108 1.00 21.34 426 GLY H CA 1
ATOM 3299 C C . GLY E 1 53 ? 38.230 9.634 17.311 1.00 20.18 426 GLY H C 1
ATOM 3300 O O . GLY E 1 53 ? 37.757 8.564 17.522 1.00 20.50 426 GLY H O 1
ATOM 3301 N N . ALA E 1 54 ? 37.539 10.771 17.258 1.00 18.31 427 ALA H N 1
ATOM 3302 C CA . ALA E 1 54 ? 36.078 10.773 17.475 1.00 17.60 427 ALA H CA 1
ATOM 3303 C C . ALA E 1 54 ? 35.404 11.814 16.613 1.00 17.22 427 ALA H C 1
ATOM 3304 O O . ALA E 1 54 ? 35.985 12.807 16.239 1.00 18.60 427 ALA H O 1
ATOM 3306 N N . PHE E 1 55 ? 34.131 11.568 16.365 1.00 15.27 428 PHE H N 1
ATOM 3307 C CA . PHE E 1 55 ? 33.232 12.575 15.763 1.00 15.13 428 PHE H CA 1
ATOM 3308 C C . PHE E 1 55 ? 32.624 13.392 16.867 1.00 14.85 428 PHE H C 1
ATOM 3309 O O . PHE E 1 55 ? 32.075 12.803 17.806 1.00 15.72 428 PHE H O 1
ATOM 3317 N N . ARG E 1 56 ? 32.765 14.696 16.799 1.00 15.94 429 ARG H N 1
ATOM 3318 C CA . ARG E 1 56 ? 32.406 15.581 17.895 1.00 16.91 429 ARG H CA 1
ATOM 3319 C C . ARG E 1 56 ? 31.710 16.837 17.461 1.00 16.15 429 ARG H C 1
ATOM 3320 O O . ARG E 1 56 ? 32.003 17.351 16.392 1.00 15.87 429 ARG H O 1
ATOM 3328 N N . LYS E 1 57 ? 30.835 17.398 18.319 1.00 15.52 430 LYS H N 1
ATOM 3329 C CA . LYS E 1 57 ? 30.257 18.699 18.086 1.00 15.91 430 LYS H CA 1
ATOM 3330 C C . LYS E 1 57 ? 29.823 19.255 19.440 1.00 15.98 430 LYS H C 1
ATOM 3331 O O . LYS E 1 57 ? 29.436 18.498 20.348 1.00 15.28 430 LYS H O 1
ATOM 3337 N N . THR E 1 58 ? 29.809 20.570 19.553 1.00 15.50 431 THR H N 1
ATOM 3338 C CA . THR E 1 58 ? 29.428 21.313 20.745 1.00 16.56 431 THR H CA 1
ATOM 3339 C C . THR E 1 58 ? 28.092 21.996 20.572 1.00 16.93 431 THR H C 1
ATOM 3340 O O . THR E 1 58 ? 27.748 22.504 19.483 1.00 17.86 431 THR H O 1
ATOM 3344 N N . PHE E 1 59 ? 27.299 21.998 21.653 1.00 16.36 432 PHE H N 1
ATOM 3345 C CA . PHE E 1 59 ? 25.910 22.510 21.694 1.00 16.10 432 PHE H CA 1
ATOM 3346 C C . PHE E 1 59 ? 25.738 23.374 22.932 1.00 16.86 432 PHE H C 1
ATOM 3347 O O . PHE E 1 59 ? 26.350 23.098 23.965 1.00 17.72 432 PHE H O 1
ATOM 3355 N N . ASN E 1 60 ? 24.772 24.268 22.856 1.00 17.83 433 ASN H N 1
ATOM 3356 C CA . ASN E 1 60 ? 24.294 24.938 24.074 1.00 18.41 433 ASN H CA 1
ATOM 3357 C C . ASN E 1 60 ? 23.558 23.908 24.933 1.00 19.06 433 ASN H C 1
ATOM 3358 O O . ASN E 1 60 ? 22.761 23.099 24.429 1.00 19.33 433 ASN H O 1
ATOM 3363 N N . ALA E 1 61 ? 23.757 23.976 26.256 1.00 18.78 434 ALA H N 1
ATOM 3364 C CA . ALA E 1 61 ? 23.134 23.094 27.205 1.00 18.60 434 ALA H CA 1
ATOM 3365 C C . ALA E 1 61 ? 23.128 23.728 28.583 1.00 19.56 434 ALA H C 1
ATOM 3366 O O . ALA E 1 61 ? 23.637 24.820 28.768 1.00 20.98 434 ALA H O 1
ATOM 3368 N N . VAL E 1 62 ? 22.433 23.074 29.499 1.00 20.22 435 VAL H N 1
ATOM 3369 C CA . VAL E 1 62 ? 22.304 23.580 30.850 1.00 21.07 435 VAL H CA 1
ATOM 3370 C C . VAL E 1 62 ? 22.734 22.483 31.814 1.00 21.08 435 VAL H C 1
ATOM 3371 O O . VAL E 1 62 ? 22.139 21.400 31.837 1.00 21.05 435 VAL H O 1
ATOM 3375 N N . LEU E 1 63 ? 23.744 22.784 32.625 1.00 23.49 436 LEU H N 1
ATOM 3376 C CA . LEU E 1 63 ? 24.328 21.834 33.552 1.00 23.91 436 LEU H CA 1
ATOM 3377 C C . LEU E 1 63 ? 23.193 21.300 34.434 1.00 24.80 436 LEU H C 1
ATOM 3378 O O . LEU E 1 63 ? 22.328 22.059 34.946 1.00 26.73 436 LEU H O 1
ATOM 3383 N N . GLY E 1 64 ? 23.154 19.986 34.567 1.00 24.49 437 GLY H N 1
ATOM 3384 C CA . GLY E 1 64 ? 22.157 19.322 35.386 1.00 24.90 437 GLY H CA 1
ATOM 3385 C C . GLY E 1 64 ? 20.915 18.799 34.696 1.00 25.02 437 GLY H C 1
ATOM 3386 O O . GLY E 1 64 ? 20.160 18.005 35.291 1.00 25.80 437 GLY H O 1
ATOM 3387 N N . GLN E 1 65 ? 20.698 19.229 33.458 1.00 23.27 438 GLN H N 1
ATOM 3388 C CA . GLN E 1 65 ? 19.511 18.798 32.727 1.00 21.82 438 GLN H CA 1
ATOM 3389 C C . GLN E 1 65 ? 19.836 17.451 32.029 1.00 20.26 438 GLN H C 1
ATOM 3390 O O . GLN E 1 65 ? 20.991 17.055 31.924 1.00 20.43 438 GLN H O 1
ATOM 3396 N N . ASP E 1 66 ? 18.798 16.771 31.579 1.00 19.79 439 ASP H N 1
ATOM 3397 C CA . ASP E 1 66 ? 18.904 15.512 30.884 1.00 18.96 439 ASP H CA 1
ATOM 3398 C C . ASP E 1 66 ? 18.772 15.727 29.403 1.00 18.44 439 ASP H C 1
ATOM 3399 O O . ASP E 1 66 ? 17.953 16.551 28.965 1.00 20.20 439 ASP H O 1
ATOM 3404 N N . TYR E 1 67 ? 19.526 14.970 28.612 1.00 16.00 440 TYR H N 1
ATOM 3405 C CA . TYR E 1 67 ? 19.542 15.147 27.163 1.00 15.03 440 TYR H CA 1
ATOM 3406 C C . TYR E 1 67 ? 19.618 13.777 26.462 1.00 14.58 440 TYR H C 1
ATOM 3407 O O . TYR E 1 67 ? 20.248 12.841 26.970 1.00 15.24 440 TYR H O 1
ATOM 3416 N N . LYS E 1 68 ? 19.022 13.725 25.290 1.00 13.59 441 LYS H N 1
ATOM 3417 C CA . LYS E 1 68 ? 19.163 12.623 24.379 1.00 13.07 441 LYS H CA 1
ATOM 3418 C C . LYS E 1 68 ? 20.370 12.935 23.467 1.00 12.28 441 LYS H C 1
ATOM 3419 O O . LYS E 1 68 ? 20.341 13.932 22.743 1.00 13.67 441 LYS H O 1
ATOM 3425 N N . LEU E 1 69 ? 21.344 12.063 23.464 1.00 12.59 442 LEU H N 1
ATOM 3426 C CA . LEU E 1 69 ? 22.428 12.104 22.493 1.00 12.19 442 LEU H CA 1
ATOM 3427 C C . LEU E 1 69 ? 22.110 11.230 21.329 1.00 12.59 442 LEU H C 1
ATOM 3428 O O . LEU E 1 69 ? 21.656 10.099 21.522 1.00 13.10 442 LEU H O 1
ATOM 3433 N N . THR E 1 70 ? 22.389 11.695 20.107 1.00 12.46 443 THR H N 1
ATOM 3434 C CA . THR E 1 70 ? 22.260 10.849 18.935 1.00 11.47 443 THR H CA 1
ATOM 3435 C C . THR E 1 70 ? 23.534 10.981 18.146 1.00 11.63 443 THR H C 1
ATOM 3436 O O . THR E 1 70 ? 24.074 12.064 17.911 1.00 12.52 443 THR H O 1
ATOM 3440 N N . PHE E 1 71 ? 23.949 9.845 17.551 1.00 11.52 444 PHE H N 1
ATOM 3441 C CA . PHE E 1 71 ? 24.999 9.813 16.528 1.00 11.92 444 PHE H CA 1
ATOM 3442 C C . PHE E 1 71 ? 24.422 9.039 15.336 1.00 11.20 444 PHE H C 1
ATOM 3443 O O . PHE E 1 71 ? 23.957 7.922 15.470 1.00 13.52 444 PHE H O 1
ATOM 3451 N N . LYS E 1 72 ? 24.442 9.655 14.155 1.00 11.14 445 LYS H N 1
ATOM 3452 C CA . LYS E 1 72 ? 23.961 9.048 12.915 1.00 12.14 445 LYS H CA 1
ATOM 3453 C C . LYS E 1 72 ? 25.120 9.025 11.943 1.00 11.12 445 LYS H C 1
ATOM 3454 O O . LYS E 1 72 ? 25.795 10.044 11.763 1.00 12.28 445 LYS H O 1
ATOM 3460 N N . VAL E 1 73 ? 25.336 7.899 11.270 1.00 10.51 446 VAL H N 1
ATOM 3461 C CA . VAL E 1 73 ? 26.505 7.834 10.407 1.00 12.31 446 VAL H CA 1
ATOM 3462 C C . VAL E 1 73 ? 26.287 6.921 9.229 1.00 11.60 446 VAL H C 1
ATOM 3463 O O . VAL E 1 73 ? 25.648 5.864 9.317 1.00 12.47 446 VAL H O 1
ATOM 3467 N N . GLU E 1 74 ? 26.752 7.359 8.043 1.00 12.14 447 GLU H N 1
ATOM 3468 C CA . GLU E 1 74 ? 26.763 6.500 6.861 1.00 12.93 447 GLU H CA 1
ATOM 3469 C C . GLU E 1 74 ? 27.718 5.348 7.011 1.00 12.58 447 GLU H C 1
ATOM 3470 O O . GLU E 1 74 ? 28.812 5.537 7.553 1.00 13.23 447 GLU H O 1
ATOM 3476 N N . ASP E 1 75 ? 27.346 4.172 6.522 1.00 13.68 448 ASP H N 1
ATOM 3477 C CA . ASP E 1 75 ? 28.286 3.077 6.435 1.00 13.81 448 ASP H CA 1
ATOM 3478 C C . ASP E 1 75 ? 28.121 2.366 5.125 1.00 13.95 448 ASP H C 1
ATOM 3479 O O . ASP E 1 75 ? 27.187 2.629 4.353 1.00 13.72 448 ASP H O 1
ATOM 3484 N N . ARG E 1 76 ? 29.091 1.511 4.831 1.00 13.91 449 ARG H N 1
ATOM 3485 C CA . ARG E 1 76 ? 29.055 0.655 3.656 1.00 14.11 449 ARG H CA 1
ATOM 3486 C C . ARG E 1 76 ? 28.926 1.494 2.387 1.00 15.01 449 ARG H C 1
ATOM 3487 O O . ARG E 1 76 ? 28.318 1.088 1.404 1.00 15.09 449 ARG H O 1
ATOM 3495 N N . TYR E 1 77 ? 29.555 2.667 2.398 1.00 14.95 450 TYR H N 1
ATOM 3496 C CA . TYR E 1 77 ? 29.589 3.546 1.195 1.00 17.21 450 TYR H CA 1
ATOM 3497 C C . TYR E 1 77 ? 28.157 3.978 0.748 1.00 16.75 450 TYR H C 1
ATOM 3498 O O . TYR E 1 77 ? 27.985 4.446 -0.368 1.00 21.15 450 TYR H O 1
ATOM 3507 N N . GLY E 1 78 ? 27.257 4.095 1.687 1.00 17.75 451 GLY H N 1
ATOM 3508 C CA . GLY E 1 78 ? 25.883 4.546 1.410 1.00 18.09 451 GLY H CA 1
ATOM 3509 C C . GLY E 1 78 ? 24.936 3.403 1.190 1.00 16.72 451 GLY H C 1
ATOM 3510 O O . GLY E 1 78 ? 23.729 3.649 0.940 1.00 19.16 451 GLY H O 1
ATOM 3511 N N . GLN E 1 79 ? 25.403 2.146 1.365 1.00 15.09 452 GLN H N 1
ATOM 3512 C CA . GLN E 1 79 ? 24.522 1.000 1.425 1.00 15.19 452 GLN H CA 1
ATOM 3513 C C . GLN E 1 79 ? 24.037 0.685 2.817 1.00 14.63 452 GLN H C 1
ATOM 3514 O O . GLN E 1 79 ? 23.328 -0.263 3.001 1.00 17.86 452 GLN H O 1
ATOM 3520 N N . GLY E 1 80 ? 24.356 1.510 3.786 1.00 14.56 453 GLY H N 1
ATOM 3521 C CA . GLY E 1 80 ? 23.823 1.292 5.130 1.00 14.75 453 GLY H CA 1
ATOM 3522 C C . GLY E 1 80 ? 24.019 2.533 5.999 1.00 13.71 453 GLY H C 1
ATOM 3523 O O . GLY E 1 80 ? 24.547 3.565 5.583 1.00 14.36 453 GLY H O 1
ATOM 3524 N N . GLN E 1 81 ? 23.556 2.414 7.226 1.00 14.05 454 GLN H N 1
ATOM 3525 C CA . GLN E 1 81 ? 23.743 3.482 8.196 1.00 13.96 454 GLN H CA 1
ATOM 3526 C C . GLN E 1 81 ? 23.554 2.907 9.562 1.00 13.90 454 GLN H C 1
ATOM 3527 O O . GLN E 1 81 ? 22.979 1.828 9.748 1.00 14.63 454 GLN H O 1
ATOM 3533 N N . GLN E 1 82 ? 23.977 3.688 10.548 1.00 13.52 455 GLN H N 1
ATOM 3534 C CA . GLN E 1 82 ? 23.714 3.358 11.935 1.00 14.49 455 GLN H CA 1
ATOM 3535 C C . GLN E 1 82 ? 23.256 4.620 12.673 1.00 14.09 455 GLN H C 1
ATOM 3536 O O . GLN E 1 82 ? 23.829 5.684 12.427 1.00 15.07 455 GLN H O 1
ATOM 3542 N N . ILE E 1 83 ? 22.241 4.467 13.522 1.00 13.78 456 ILE H N 1
ATOM 3543 C CA . ILE E 1 83 ? 21.758 5.555 14.377 1.00 13.24 456 ILE H CA 1
ATOM 3544 C C . ILE E 1 83 ? 21.772 5.028 15.795 1.00 13.59 456 ILE H C 1
ATOM 3545 O O . ILE E 1 83 ? 21.158 4.004 16.087 1.00 17.12 456 ILE H O 1
ATOM 3550 N N . LEU E 1 84 ? 22.487 5.719 16.678 1.00 13.14 457 LEU H N 1
ATOM 3551 C CA . LEU E 1 84 ? 22.666 5.314 18.055 1.00 13.27 457 LEU H CA 1
ATOM 3552 C C . LEU E 1 84 ? 22.123 6.465 18.939 1.00 12.39 457 LEU H C 1
ATOM 3553 O O . LEU E 1 84 ? 22.418 7.639 18.686 1.00 13.10 457 LEU H O 1
ATOM 3558 N N . ASP E 1 85 ? 21.329 6.128 19.950 1.00 12.74 458 ASP H N 1
ATOM 3559 C CA . ASP E 1 85 ? 20.807 7.108 20.888 1.00 12.90 458 ASP H CA 1
ATOM 3560 C C . ASP E 1 85 ? 21.164 6.685 22.313 1.00 13.19 458 ASP H C 1
ATOM 3561 O O . ASP E 1 85 ? 21.094 5.495 22.648 1.00 13.85 458 ASP H O 1
ATOM 3566 N N . ARG E 1 86 ? 21.474 7.664 23.169 1.00 12.63 459 ARG H N 1
ATOM 3567 C CA . ARG E 1 86 ? 21.587 7.378 24.591 1.00 13.19 459 ARG H CA 1
ATOM 3568 C C . ARG E 1 86 ? 21.195 8.626 25.393 1.00 13.56 459 ARG H C 1
ATOM 3569 O O . ARG E 1 86 ? 21.485 9.749 24.955 1.00 14.38 459 ARG H O 1
ATOM 3577 N N . ASN E 1 87 ? 20.608 8.412 26.553 1.00 13.27 460 ASN H N 1
ATOM 3578 C CA . ASN E 1 87 ? 20.235 9.543 27.414 1.00 13.17 460 ASN H CA 1
ATOM 3579 C C . ASN E 1 87 ? 21.314 9.768 28.469 1.00 13.80 460 ASN H C 1
ATOM 3580 O O . ASN E 1 87 ? 21.797 8.800 29.056 1.00 15.03 460 ASN H O 1
ATOM 3585 N N . ILE E 1 88 ? 21.599 11.038 28.735 1.00 13.71 461 ILE H N 1
ATOM 3586 C CA . ILE E 1 88 ? 22.623 11.390 29.754 1.00 15.46 461 ILE H CA 1
ATOM 3587 C C . ILE E 1 88 ? 22.124 12.574 30.571 1.00 16.24 461 ILE H C 1
ATOM 3588 O O . ILE E 1 88 ? 21.194 13.274 30.195 1.00 15.89 461 ILE H O 1
ATOM 3593 N N . THR E 1 89 ? 22.754 12.757 31.718 1.00 18.37 462 THR H N 1
ATOM 3594 C CA . THR E 1 89 ? 22.566 13.946 32.529 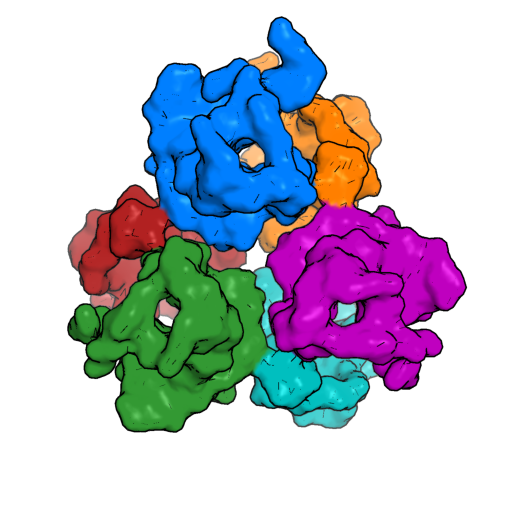1.00 18.87 462 THR H CA 1
ATOM 3595 C C . THR E 1 89 ? 23.848 14.773 32.368 1.00 20.12 462 THR H C 1
ATOM 3596 O O . THR E 1 89 ? 24.959 14.240 32.446 1.00 20.65 462 THR H O 1
ATOM 3600 N N . PHE E 1 90 ? 23.726 16.030 31.997 1.00 19.18 463 PHE H N 1
ATOM 3601 C CA . PHE E 1 90 ? 24.916 16.847 31.691 1.00 19.58 463 PHE H CA 1
ATOM 3602 C C . PHE E 1 90 ? 25.580 17.236 33.020 1.00 21.19 463 PHE H C 1
ATOM 3603 O O . PHE E 1 90 ? 25.011 17.971 33.862 1.00 22.52 463 PHE H O 1
ATOM 3611 N N . THR E 1 91 ? 26.765 16.704 33.193 1.00 22.18 464 THR H N 1
ATOM 3612 C CA . THR E 1 91 ? 27.588 16.955 34.394 1.00 23.05 464 THR H CA 1
ATOM 3613 C C . THR E 1 91 ? 28.906 17.597 33.972 1.00 23.95 464 THR H C 1
ATOM 3614 O O . THR E 1 91 ? 29.148 17.863 32.800 1.00 23.33 464 THR H O 1
ATOM 3618 N N . THR E 1 92 ? 29.846 17.747 34.924 1.00 24.79 465 THR H N 1
ATOM 3619 C CA . THR E 1 92 ? 31.112 18.415 34.660 1.00 25.05 465 THR H CA 1
ATOM 3620 C C . THR E 1 92 ? 32.174 17.449 34.190 1.00 26.52 465 THR H C 1
ATOM 3621 O O . THR E 1 92 ? 33.355 17.815 34.023 1.00 28.00 465 THR H O 1
ATOM 3625 N N . GLN E 1 93 ? 31.781 16.210 33.918 1.00 26.85 466 GLN H N 1
ATOM 3626 C CA . GLN E 1 93 ? 32.719 15.214 33.426 1.00 27.23 466 GLN H CA 1
ATOM 3627 C C . GLN E 1 93 ? 33.502 15.661 32.163 1.00 27.40 466 GLN H C 1
ATOM 3628 O O . GLN E 1 93 ? 32.935 16.215 31.212 1.00 25.17 466 GLN H O 1
ATOM 3634 N N . VAL E 1 94 ? 34.795 15.359 32.148 1.00 29.42 467 VAL H N 1
ATOM 3635 C CA . VAL E 1 94 ? 35.652 15.599 30.988 1.00 30.76 467 VAL H CA 1
ATOM 3636 C C . VAL E 1 94 ? 36.464 14.336 30.748 1.00 32.41 467 VAL H C 1
ATOM 3637 O O . VAL E 1 94 ? 37.243 13.888 31.611 1.00 32.27 467 VAL H O 1
ATOM 3641 N N . CYS E 1 95 ? 36.309 13.742 29.583 1.00 32.89 468 CYS H N 1
ATOM 3642 C CA . CYS E 1 95 ? 36.952 12.488 29.297 1.00 34.37 468 CYS H CA 1
ATOM 3643 C C . CYS E 1 95 ? 38.181 12.707 28.438 1.00 36.78 468 CYS H C 1
ATOM 3644 O O . CYS E 1 95 ? 39.194 12.087 28.690 1.00 39.68 468 CYS H O 1
ATOM 3647 N N . CYS F 1 9 ? 31.136 -13.309 4.606 1.00 34.88 382 CYS I N 1
ATOM 3648 C CA . CYS F 1 9 ? 30.552 -14.054 5.744 1.00 34.23 382 CYS I CA 1
ATOM 3649 C C . CYS F 1 9 ? 31.080 -13.672 7.128 1.00 33.46 382 CYS I C 1
ATOM 3650 O O . CYS F 1 9 ? 30.543 -14.167 8.129 1.00 34.73 382 CYS I O 1
ATOM 3653 N N . GLN F 1 10 ? 32.129 -12.848 7.217 1.00 32.92 383 GLN I N 1
ATOM 3654 C CA . GLN F 1 10 ? 32.629 -12.404 8.528 1.00 31.37 383 GLN I CA 1
ATOM 3655 C C . GLN F 1 10 ? 31.775 -11.237 9.088 1.00 30.15 383 GLN I C 1
ATOM 3656 O O . GLN F 1 10 ? 31.910 -10.897 10.246 1.00 31.73 383 GLN I O 1
ATOM 3662 N N . ASP F 1 11 ? 30.929 -10.636 8.257 1.00 27.29 384 ASP I N 1
ATOM 3663 C CA . ASP F 1 11 ? 30.142 -9.476 8.730 1.00 26.42 384 ASP I CA 1
ATOM 3664 C C . ASP F 1 11 ? 29.176 -9.832 9.843 1.00 23.60 384 ASP I C 1
ATOM 3665 O O . ASP F 1 11 ? 28.411 -10.752 9.707 1.00 24.73 384 ASP I O 1
ATOM 3670 N N . ASP F 1 12 ? 29.164 -9.045 10.907 1.00 21.83 385 ASP I N 1
ATOM 3671 C CA . ASP F 1 12 ? 28.221 -9.260 11.976 1.00 21.54 385 ASP I CA 1
ATOM 3672 C C . ASP F 1 12 ? 26.757 -9.101 11.566 1.00 19.75 385 ASP I C 1
ATOM 3673 O O . ASP F 1 12 ? 25.927 -9.639 12.240 1.00 19.33 385 ASP I O 1
ATOM 3678 N N . PHE F 1 13 ? 26.455 -8.338 10.514 1.00 18.67 386 PHE I N 1
ATOM 3679 C CA . PHE F 1 13 ? 25.064 -8.074 10.098 1.00 17.69 386 PHE I CA 1
ATOM 3680 C C . PHE F 1 13 ? 24.932 -8.650 8.713 1.00 17.50 386 PHE I C 1
ATOM 3681 O O . PHE F 1 13 ? 25.632 -8.249 7.789 1.00 18.38 386 PHE I O 1
ATOM 3689 N N . ASN F 1 14 ? 24.130 -9.700 8.580 1.00 17.16 387 ASN I N 1
ATOM 3690 C CA . ASN F 1 14 ? 24.211 -10.470 7.337 1.00 18.69 387 ASN I CA 1
ATOM 3691 C C . ASN F 1 14 ? 22.950 -11.330 7.174 1.00 18.08 387 ASN I C 1
ATOM 3692 O O . ASN F 1 14 ? 21.965 -11.184 7.904 1.00 17.41 387 ASN I O 1
ATOM 3697 N N . PHE F 1 15 ? 22.968 -12.210 6.168 1.00 18.56 388 PHE I N 1
ATOM 3698 C CA . PHE F 1 15 ? 21.870 -13.110 5.921 1.00 18.55 388 PHE I CA 1
ATOM 3699 C C . PHE F 1 15 ? 22.354 -14.476 5.455 1.00 19.12 388 PHE I C 1
ATOM 3700 O O . PHE F 1 15 ? 23.457 -14.624 4.943 1.00 18.84 388 PHE I O 1
ATOM 3708 N N . ASN F 1 16 ? 21.481 -15.443 5.617 1.00 19.30 389 ASN I N 1
ATOM 3709 C CA . ASN F 1 16 ? 21.628 -16.792 5.051 1.00 19.79 389 ASN I CA 1
ATOM 3710 C C . ASN F 1 16 ? 20.506 -17.086 4.099 1.00 20.56 389 ASN I C 1
ATOM 3711 O O . ASN F 1 16 ? 19.334 -16.850 4.405 1.00 20.03 389 ASN I O 1
ATOM 3716 N N . TYR F 1 17 ? 20.860 -17.699 2.971 1.00 20.77 390 TYR I N 1
ATOM 3717 C CA . TYR F 1 17 ? 19.877 -18.350 2.129 1.00 22.35 390 TYR I CA 1
ATOM 3718 C C . TYR F 1 17 ? 19.298 -19.530 2.870 1.00 23.81 390 TYR I C 1
ATOM 3719 O O . TYR F 1 17 ? 20.077 -20.388 3.352 1.00 24.82 390 TYR I O 1
ATOM 3728 N N . VAL F 1 18 ? 17.974 -19.622 2.936 1.00 23.77 391 VAL I N 1
ATOM 3729 C CA . VAL F 1 18 ? 17.295 -20.784 3.459 1.00 25.99 391 VAL I CA 1
ATOM 3730 C C . VAL F 1 18 ? 16.652 -21.551 2.290 1.00 26.62 391 VAL I C 1
ATOM 3731 O O . VAL F 1 18 ? 16.767 -22.801 2.163 1.00 28.45 391 VAL I O 1
ATOM 3735 N N . SER F 1 19 ? 15.986 -20.835 1.405 1.00 27.71 392 SER I N 1
ATOM 3736 C CA . SER F 1 19 ? 15.516 -21.426 0.184 1.00 27.92 392 SER I CA 1
ATOM 3737 C C . SER F 1 19 ? 15.338 -20.348 -0.829 1.00 27.99 392 SER I C 1
ATOM 3738 O O . SER F 1 19 ? 15.510 -19.166 -0.532 1.00 26.32 392 SER I O 1
ATOM 3741 N N . ASP F 1 20 ? 14.934 -20.700 -2.044 1.00 28.13 393 ASP I N 1
ATOM 3742 C CA . ASP F 1 20 ? 14.740 -19.681 -3.059 1.00 29.26 393 ASP I CA 1
ATOM 3743 C C . ASP F 1 20 ? 13.672 -18.659 -2.626 1.00 27.61 393 ASP I C 1
ATOM 3744 O O . ASP F 1 20 ? 13.603 -17.566 -3.182 1.00 29.48 393 ASP I O 1
ATOM 3749 N N . GLN F 1 21 ? 12.831 -19.030 -1.662 1.00 26.39 394 GLN I N 1
ATOM 3750 C CA . GLN F 1 21 ? 11.747 -18.160 -1.196 1.00 25.95 394 GLN I CA 1
ATOM 3751 C C . GLN F 1 21 ? 11.863 -17.663 0.252 1.00 24.06 394 GLN I C 1
ATOM 3752 O O . GLN F 1 21 ? 10.902 -17.095 0.792 1.00 23.63 394 GLN I O 1
ATOM 3758 N N . GLU F 1 22 ? 13.011 -17.900 0.865 1.00 22.99 395 GLU I N 1
ATOM 3759 C CA . GLU F 1 22 ? 13.204 -17.660 2.311 1.00 22.80 395 GLU I CA 1
ATOM 3760 C C . GLU F 1 22 ? 14.616 -17.217 2.596 1.00 20.88 395 GLU I C 1
ATOM 3761 O O . GLU F 1 22 ? 15.586 -17.884 2.241 1.00 21.70 395 GLU I O 1
ATOM 3767 N N . ILE F 1 23 ? 14.689 -16.128 3.355 1.00 19.68 396 ILE I N 1
ATOM 3768 C CA . ILE F 1 23 ? 15.919 -15.522 3.784 1.00 19.10 396 ILE I CA 1
ATOM 3769 C C . ILE F 1 23 ? 15.983 -15.437 5.307 1.00 18.45 396 ILE I C 1
ATOM 3770 O O . ILE F 1 23 ? 15.017 -15.050 5.904 1.00 18.94 396 ILE I O 1
ATOM 3775 N N . GLU F 1 24 ? 17.113 -15.777 5.914 1.00 18.52 397 GLU I N 1
ATOM 3776 C CA . GLU F 1 24 ? 17.311 -15.603 7.335 1.00 18.88 397 GLU I CA 1
ATOM 3777 C C . GLU F 1 24 ? 18.194 -14.383 7.495 1.00 17.30 397 GLU I C 1
ATOM 3778 O O . GLU F 1 24 ? 19.321 -14.334 7.020 1.00 20.10 397 GLU I O 1
ATOM 3784 N N . VAL F 1 25 ? 17.688 -13.368 8.182 1.00 16.68 398 VAL I N 1
ATOM 3785 C CA . VAL F 1 25 ? 18.458 -12.145 8.457 1.00 16.50 398 VAL I CA 1
ATOM 3786 C C . VAL F 1 25 ? 18.975 -12.246 9.893 1.00 16.90 398 VAL I C 1
ATOM 3787 O O . VAL F 1 25 ? 18.234 -12.707 10.779 1.00 16.87 398 VAL I O 1
ATOM 3791 N N . TYR F 1 26 ? 20.201 -11.827 10.128 1.00 16.77 399 TYR I N 1
ATOM 3792 C CA . TYR F 1 26 ? 20.758 -11.939 11.485 1.00 15.98 399 TYR I CA 1
ATOM 3793 C C . TYR F 1 26 ? 21.717 -10.808 11.801 1.00 17.10 399 TYR I C 1
ATOM 3794 O O . TYR F 1 26 ? 22.373 -10.249 10.917 1.00 16.59 399 TYR I O 1
ATOM 3803 N N . HIS F 1 27 ? 21.889 -10.590 13.095 1.00 15.88 400 HIS I N 1
ATOM 3804 C CA . HIS F 1 27 ? 22.935 -9.745 13.592 1.00 16.26 400 HIS I CA 1
ATOM 3805 C C . HIS F 1 27 ? 23.571 -10.489 14.771 1.00 16.94 400 HIS I C 1
ATOM 3806 O O . HIS F 1 27 ? 22.923 -10.832 15.753 1.00 17.40 400 HIS I O 1
ATOM 3813 N N . VAL F 1 28 ? 24.879 -10.640 14.708 1.00 18.37 401 VAL I N 1
ATOM 3814 C CA . VAL F 1 28 ? 25.633 -11.253 15.801 1.00 17.45 401 VAL I CA 1
ATOM 3815 C C . VAL F 1 28 ? 25.432 -10.405 17.070 1.00 18.92 401 VAL I C 1
ATOM 3816 O O . VAL F 1 28 ? 25.294 -9.159 17.042 1.00 19.00 401 VAL I O 1
ATOM 3820 N N . ASP F 1 29 ? 25.343 -11.098 18.220 1.00 18.16 402 ASP I N 1
ATOM 3821 C CA . ASP F 1 29 ? 25.044 -10.420 19.477 1.00 19.25 402 ASP I CA 1
ATOM 3822 C C . ASP F 1 29 ? 26.298 -9.685 19.921 1.00 20.05 402 ASP I C 1
ATOM 3823 O O . ASP F 1 29 ? 27.310 -10.334 20.229 1.00 24.34 402 ASP I O 1
ATOM 3828 N N . LYS F 1 30 ? 26.229 -8.387 20.040 1.00 18.71 403 LYS I N 1
ATOM 3829 C CA . LYS F 1 30 ? 27.358 -7.561 20.488 1.00 20.96 403 LYS I CA 1
ATOM 3830 C C . LYS F 1 30 ? 27.267 -7.096 21.959 1.00 20.46 403 LYS I C 1
ATOM 3831 O O . LYS F 1 30 ? 28.022 -6.255 22.409 1.00 24.48 403 LYS I O 1
ATOM 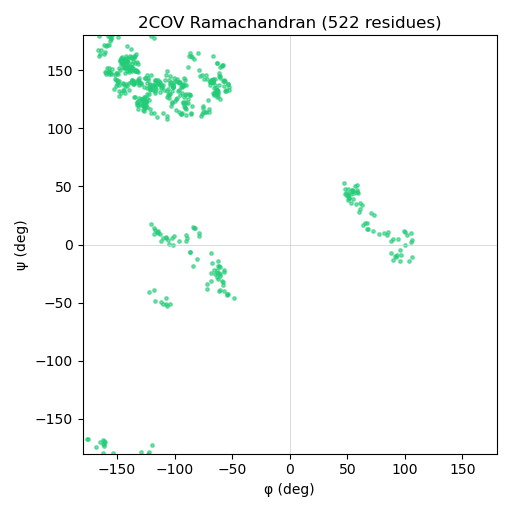3837 N N . GLY F 1 31 ? 26.283 -7.569 22.675 1.00 20.00 404 GLY I N 1
ATOM 3838 C CA . GLY F 1 31 ? 26.239 -7.410 24.118 1.00 19.85 404 GLY I CA 1
ATOM 3839 C C . GLY F 1 31 ? 25.247 -6.370 24.599 1.00 20.67 404 GLY I C 1
ATOM 3840 O O . GLY F 1 31 ? 25.275 -6.001 25.769 1.00 23.41 404 GLY I O 1
ATOM 3841 N N . TRP F 1 32 ? 24.381 -5.848 23.720 1.00 18.75 405 TRP I N 1
ATOM 3842 C CA . TRP F 1 32 ? 23.387 -4.876 24.160 1.00 18.11 405 TRP I CA 1
ATOM 3843 C C . TRP F 1 32 ? 22.478 -5.451 25.250 1.00 17.03 405 TRP I C 1
ATOM 3844 O O . TRP F 1 32 ? 22.222 -6.636 25.301 1.00 18.06 405 TRP I O 1
ATOM 3855 N N . SER F 1 33 ? 21.918 -4.572 26.065 1.00 15.62 406 SER I N 1
ATOM 3856 C CA . SER F 1 33 ? 20.939 -5.033 27.026 1.00 16.23 406 SER I CA 1
ATOM 3857 C C . SER F 1 33 ? 19.766 -5.763 26.358 1.00 16.97 406 SER I C 1
ATOM 3858 O O . SER F 1 33 ? 19.296 -6.790 26.862 1.00 18.43 406 SER I O 1
ATOM 3861 N N . ALA F 1 34 ? 19.301 -5.254 25.216 1.00 15.16 407 ALA I N 1
ATOM 3862 C CA . ALA F 1 34 ? 18.370 -6.005 24.356 1.00 15.91 407 ALA I CA 1
ATOM 3863 C C . ALA F 1 34 ? 17.134 -6.468 25.079 1.00 16.11 407 ALA I C 1
ATOM 3864 O O . ALA F 1 34 ? 16.702 -7.586 24.882 1.00 17.88 407 ALA I O 1
ATOM 3866 N N . GLY F 1 35 ? 16.515 -5.579 25.859 1.00 15.84 408 GLY I N 1
ATOM 3867 C CA . GLY F 1 35 ? 15.199 -5.908 26.445 1.00 15.91 408 GLY I CA 1
ATOM 3868 C C . GLY F 1 35 ? 14.208 -6.215 25.383 1.00 16.25 408 GLY I C 1
ATOM 3869 O O . GLY F 1 35 ? 13.234 -6.912 25.618 1.00 18.86 408 GLY I O 1
ATOM 3870 N N . TRP F 1 36 ? 14.351 -5.576 24.202 1.00 15.09 409 TRP I N 1
ATOM 3871 C CA . TRP F 1 36 ? 13.571 -5.903 22.995 1.00 14.99 409 TRP I CA 1
ATOM 3872 C C . TRP F 1 36 ? 14.522 -5.787 21.836 1.00 14.49 409 TRP I C 1
ATOM 3873 O O . TRP F 1 36 ? 15.634 -5.213 21.948 1.00 14.30 409 TRP I O 1
ATOM 3884 N N . ASN F 1 37 ? 14.146 -6.419 20.734 1.00 14.89 410 ASN I N 1
ATOM 3885 C CA . ASN F 1 37 ? 14.889 -6.345 19.500 1.00 14.05 410 ASN I CA 1
ATOM 3886 C C . ASN F 1 37 ? 13.966 -6.664 18.356 1.00 15.02 410 ASN I C 1
ATOM 3887 O O . ASN F 1 37 ? 13.035 -7.441 18.510 1.00 16.16 410 ASN I O 1
ATOM 3892 N N . TYR F 1 38 ? 14.191 -6.035 17.184 1.00 15.01 411 TYR I N 1
ATOM 3893 C CA . TYR F 1 38 ? 13.455 -6.385 15.969 1.00 14.19 411 TYR I CA 1
ATOM 3894 C C . TYR F 1 38 ? 14.459 -6.587 14.837 1.00 14.07 411 TYR I C 1
ATOM 3895 O O . TYR F 1 38 ? 15.403 -5.832 14.651 1.00 15.11 411 TYR I O 1
ATOM 3904 N N . VAL F 1 39 ? 14.216 -7.634 14.066 1.00 13.87 412 VAL I N 1
ATOM 3905 C CA . VAL F 1 39 ? 14.922 -7.901 12.830 1.00 14.84 412 VAL I CA 1
ATOM 3906 C C . VAL F 1 39 ? 13.881 -7.636 11.715 1.00 14.23 412 VAL I C 1
ATOM 3907 O O . VAL F 1 39 ? 12.682 -8.036 11.808 1.00 15.01 412 VAL I O 1
ATOM 3911 N N . CYS F 1 40 ? 14.299 -6.892 10.699 1.00 14.49 413 CYS I N 1
ATOM 3912 C CA . CYS F 1 40 ? 13.373 -6.457 9.643 1.00 15.34 413 CYS I CA 1
ATOM 3913 C C . CYS F 1 40 ? 13.933 -6.655 8.245 1.00 15.01 413 CYS I C 1
ATOM 3914 O O . CYS F 1 40 ? 15.128 -6.573 8.001 1.00 14.60 413 CYS I O 1
ATOM 3917 N N . LEU F 1 41 ? 12.999 -6.885 7.334 1.00 14.60 414 LEU I N 1
ATOM 3918 C CA . LEU F 1 41 ? 13.253 -7.025 5.920 1.00 14.91 414 LEU I CA 1
ATOM 3919 C C . LEU F 1 41 ? 12.325 -6.010 5.230 1.00 14.96 414 LEU I C 1
ATOM 3920 O O . LEU F 1 41 ? 11.092 -6.127 5.331 1.00 14.99 414 LEU I O 1
ATOM 3925 N N . ASN F 1 42 ? 12.875 -5.037 4.543 1.00 15.31 415 ASN I N 1
ATOM 3926 C CA . ASN F 1 42 ? 12.087 -3.960 3.925 1.00 14.96 415 ASN I CA 1
ATOM 3927 C C . ASN F 1 42 ? 11.113 -3.307 4.909 1.00 14.46 415 ASN I C 1
ATOM 3928 O O . ASN F 1 42 ? 9.959 -3.022 4.563 1.00 14.71 415 ASN I O 1
ATOM 3933 N N . ASP F 1 43 ? 11.521 -3.126 6.138 1.00 13.72 416 ASP I N 1
ATOM 3934 C CA . ASP F 1 43 ? 10.750 -2.465 7.184 1.00 14.89 416 ASP I CA 1
ATOM 3935 C C . ASP F 1 43 ? 9.590 -3.313 7.684 1.00 16.34 416 ASP I C 1
ATOM 3936 O O . ASP F 1 43 ? 8.707 -2.789 8.342 1.00 17.77 416 ASP I O 1
ATOM 3941 N N . TYR F 1 44 ? 9.542 -4.587 7.318 1.00 15.18 417 TYR I N 1
ATOM 3942 C CA . TYR F 1 44 ? 8.647 -5.558 7.924 1.00 14.91 417 TYR I CA 1
ATOM 3943 C C . TYR F 1 44 ? 9.399 -6.178 9.085 1.00 14.58 417 TYR I C 1
ATOM 3944 O O . TYR F 1 44 ? 10.395 -6.833 8.828 1.00 15.35 417 TYR I O 1
ATOM 3953 N N . CYS F 1 45 ? 8.956 -5.894 10.312 1.00 15.26 418 CYS I N 1
ATOM 3954 C CA . CYS F 1 45 ? 9.756 -6.205 11.489 1.00 15.03 418 CYS I CA 1
ATOM 3955 C C . CYS F 1 45 ? 9.114 -7.250 12.371 1.00 15.42 418 CYS I C 1
ATOM 3956 O O . CYS F 1 45 ? 7.901 -7.210 12.649 1.00 16.72 418 CYS I O 1
ATOM 3959 N N . LEU F 1 46 ? 9.965 -8.108 12.892 1.00 16.11 419 LEU I N 1
ATOM 3960 C CA . LEU F 1 46 ? 9.574 -9.142 13.835 1.00 17.01 419 LEU I CA 1
ATOM 3961 C C . LEU F 1 46 ? 10.601 -9.249 14.926 1.00 16.69 419 LEU I C 1
ATOM 3962 O O . LEU F 1 46 ? 11.782 -9.002 14.694 1.00 15.70 419 LEU I O 1
ATOM 3967 N N . PRO F 1 47 ? 10.207 -9.693 16.139 1.00 16.91 420 PRO I N 1
ATOM 3968 C CA . PRO F 1 47 ? 11.200 -9.894 17.198 1.00 19.18 420 PRO I CA 1
ATOM 3969 C C . PRO F 1 47 ? 12.189 -10.959 16.795 1.00 18.05 420 PRO I C 1
ATOM 3970 O O . PRO F 1 47 ? 11.830 -12.020 16.291 1.00 19.76 420 PRO I O 1
ATOM 3974 N N . GLY F 1 48 ? 13.451 -10.639 16.914 1.00 17.39 421 GLY I N 1
ATOM 3975 C CA . GLY F 1 48 ? 14.527 -11.585 16.676 1.00 18.65 421 GLY I CA 1
ATOM 3976 C C . GLY F 1 48 ? 14.655 -12.641 17.749 1.00 19.50 421 GLY I C 1
ATOM 3977 O O . GLY F 1 48 ? 14.442 -12.381 18.922 1.00 19.61 421 GLY I O 1
ATOM 3978 N N . ASN F 1 49 ? 14.966 -13.838 17.303 1.00 19.64 422 ASN I N 1
ATOM 3979 C CA . ASN F 1 49 ? 15.315 -14.920 18.235 1.00 21.23 422 ASN I CA 1
ATOM 3980 C C . ASN F 1 49 ? 16.787 -14.966 18.468 1.00 21.71 422 ASN I C 1
ATOM 3981 O O . ASN F 1 49 ? 17.564 -15.051 17.524 1.00 21.11 422 ASN I O 1
ATOM 3986 N N . LYS F 1 50 ? 17.199 -14.934 19.723 1.00 23.88 423 LYS I N 1
ATOM 3987 C CA . LYS F 1 50 ? 18.619 -15.024 20.007 1.00 23.97 423 LYS I CA 1
ATOM 3988 C C . LYS F 1 50 ? 19.018 -16.501 20.063 1.00 24.74 423 LYS I C 1
ATOM 3989 O O . LYS F 1 50 ? 18.538 -17.254 20.978 1.00 26.33 423 LYS I O 1
ATOM 3995 N N . SER F 1 51 ? 19.835 -16.959 19.115 1.00 25.25 424 SER I N 1
ATOM 3996 C CA . SER F 1 51 ? 20.311 -18.357 19.123 1.00 27.57 424 SER I CA 1
ATOM 3997 C C . SER F 1 51 ? 21.684 -18.459 18.503 1.00 27.71 424 SER I C 1
ATOM 3998 O O . SER F 1 51 ? 21.983 -17.799 17.482 1.00 27.07 424 SER I O 1
ATOM 4001 N N . ASN F 1 52 ? 22.543 -19.294 19.095 1.00 28.89 425 ASN I N 1
ATOM 4002 C CA . ASN F 1 52 ? 23.858 -19.522 18.547 1.00 27.74 425 ASN I CA 1
ATOM 4003 C C . ASN F 1 52 ? 24.665 -18.220 18.256 1.00 26.38 425 ASN I C 1
ATOM 4004 O O . ASN F 1 52 ? 25.305 -18.093 17.232 1.00 28.58 425 ASN I O 1
ATOM 4009 N N . GLY F 1 53 ? 24.557 -17.258 19.163 1.00 26.11 426 GLY I N 1
ATOM 4010 C CA . GLY F 1 53 ? 25.344 -16.063 19.160 1.00 23.58 426 GLY I CA 1
ATOM 4011 C C . GLY F 1 53 ? 24.822 -14.926 18.313 1.00 22.62 426 GLY I C 1
ATOM 4012 O O . GLY F 1 53 ? 25.521 -13.964 18.123 1.00 22.13 426 GLY I O 1
ATOM 4013 N N . ALA F 1 54 ? 23.601 -15.033 17.831 1.00 21.70 427 ALA I N 1
ATOM 4014 C CA . ALA F 1 54 ? 23.042 -13.995 16.917 1.00 19.94 427 ALA I CA 1
ATOM 4015 C C . ALA F 1 54 ? 21.539 -13.883 17.118 1.00 19.05 427 ALA I C 1
ATOM 4016 O O . ALA F 1 54 ? 20.859 -14.831 17.455 1.00 22.03 427 ALA I O 1
ATOM 4018 N N . PHE F 1 55 ? 21.026 -12.681 16.847 1.00 17.31 428 PHE I N 1
ATOM 4019 C CA . PHE F 1 55 ? 19.622 -12.429 16.762 1.00 17.46 428 PHE I CA 1
ATOM 4020 C C . PHE F 1 55 ? 19.203 -12.747 15.344 1.00 17.31 428 PHE I C 1
ATOM 4021 O O . PHE F 1 55 ? 19.815 -12.228 14.387 1.00 19.26 428 PHE I O 1
ATOM 4029 N N . ARG F 1 56 ? 18.183 -13.548 15.132 1.00 17.30 429 ARG I N 1
ATOM 4030 C CA . ARG F 1 56 ? 17.869 -14.099 13.801 1.00 19.04 429 ARG I CA 1
ATOM 4031 C C . ARG F 1 56 ? 16.373 -14.175 13.567 1.00 17.24 429 ARG I C 1
ATOM 4032 O O . ARG F 1 56 ? 15.574 -14.429 14.489 1.00 17.61 429 ARG I O 1
ATOM 4040 N N . LYS F 1 57 ? 15.972 -14.006 12.312 1.00 17.22 430 LYS I N 1
ATOM 4041 C CA . LYS F 1 57 ? 14.583 -14.227 11.932 1.00 18.14 430 LYS I CA 1
ATOM 4042 C C . LYS F 1 57 ? 14.543 -14.565 10.442 1.00 17.20 430 LYS I C 1
ATOM 4043 O O . LYS F 1 57 ? 15.311 -14.004 9.676 1.00 17.78 430 LYS I O 1
ATOM 4049 N N . THR F 1 58 ? 13.592 -15.437 10.038 1.00 18.81 431 THR I N 1
ATOM 4050 C CA . THR F 1 58 ? 13.392 -15.819 8.647 1.00 18.77 431 THR I CA 1
ATOM 4051 C C . THR F 1 58 ? 12.140 -15.128 8.067 1.00 17.84 431 THR I C 1
ATOM 4052 O O . THR F 1 58 ? 11.100 -14.918 8.782 1.00 20.25 431 THR I O 1
ATOM 4056 N N . PHE F 1 59 ? 12.294 -14.731 6.800 1.00 17.06 432 PHE I N 1
ATOM 4057 C CA . PHE F 1 59 ? 11.270 -14.007 6.074 1.00 18.54 432 PHE I CA 1
ATOM 4058 C C . PHE F 1 59 ? 11.069 -14.617 4.687 1.00 18.51 432 PHE I C 1
ATOM 4059 O O . PHE F 1 59 ? 11.947 -15.227 4.119 1.00 19.66 432 PHE I O 1
ATOM 4067 N N . ASN F 1 60 ? 9.908 -14.394 4.099 1.00 19.21 433 ASN I N 1
ATOM 4068 C CA . ASN F 1 60 ? 9.699 -14.659 2.694 1.00 20.60 433 ASN I CA 1
ATOM 4069 C C . ASN F 1 60 ? 10.497 -13.643 1.857 1.00 19.78 433 ASN I C 1
ATOM 4070 O O . ASN F 1 60 ? 10.548 -12.443 2.213 1.00 20.17 433 ASN I O 1
ATOM 4075 N N . ALA F 1 61 ? 11.141 -14.100 0.802 1.00 19.45 434 ALA I N 1
ATOM 4076 C CA . ALA F 1 61 ? 11.879 -13.210 -0.080 1.00 20.06 434 ALA I CA 1
ATOM 4077 C C . ALA F 1 61 ? 12.001 -13.871 -1.443 1.00 20.92 434 ALA I C 1
ATOM 4078 O O . ALA F 1 61 ? 11.558 -15.031 -1.622 1.00 23.40 434 ALA I O 1
ATOM 4080 N N . VAL F 1 62 ? 12.563 -13.157 -2.409 1.00 22.15 435 VAL I N 1
ATOM 4081 C CA . VAL F 1 62 ? 12.722 -13.622 -3.785 1.00 21.91 435 VAL I CA 1
ATOM 4082 C C . VAL F 1 62 ? 14.184 -13.506 -4.163 1.00 21.57 435 VAL I C 1
ATOM 4083 O O . VAL F 1 62 ? 14.792 -12.410 -4.116 1.00 21.21 435 VAL I O 1
ATOM 4087 N N . LEU F 1 63 ? 14.781 -14.643 -4.553 1.00 21.50 436 LEU I N 1
ATOM 4088 C CA . LEU F 1 63 ? 16.155 -14.650 -4.903 1.00 22.07 436 LEU I CA 1
ATOM 4089 C C . LEU F 1 63 ? 16.408 -13.662 -6.020 1.00 21.47 436 LEU I C 1
ATOM 4090 O O . LEU F 1 63 ? 15.620 -13.619 -6.992 1.00 22.69 436 LEU I O 1
ATOM 4095 N N . GLY F 1 64 ? 17.489 -12.883 -5.915 1.00 21.21 437 GLY I N 1
ATOM 4096 C CA . GLY F 1 64 ? 17.846 -11.915 -6.916 1.00 21.53 437 GLY I CA 1
ATOM 4097 C C . GLY F 1 64 ? 17.304 -10.533 -6.690 1.00 21.31 437 GLY I C 1
ATOM 4098 O O . GLY F 1 64 ? 17.731 -9.626 -7.387 1.00 22.94 437 GLY I O 1
ATOM 4099 N N . GLN F 1 65 ? 16.383 -10.367 -5.742 1.00 20.06 438 GLN I N 1
ATOM 4100 C CA . GLN F 1 65 ? 15.845 -9.044 -5.429 1.00 20.04 438 GLN I CA 1
ATOM 4101 C C . GLN F 1 65 ? 16.737 -8.374 -4.385 1.00 18.11 438 GLN I C 1
ATOM 4102 O O . GLN F 1 65 ? 17.540 -9.053 -3.720 1.00 18.75 438 GLN I O 1
ATOM 4108 N N . ASP F 1 66 ? 16.584 -7.073 -4.284 1.00 18.29 439 ASP I N 1
ATOM 4109 C CA . ASP F 1 66 ? 17.357 -6.272 -3.341 1.00 17.44 439 ASP I CA 1
ATOM 4110 C C . ASP F 1 66 ? 16.479 -5.925 -2.142 1.00 18.43 439 ASP I C 1
ATOM 4111 O O . ASP F 1 66 ? 15.296 -5.562 -2.322 1.00 19.33 439 ASP I O 1
ATOM 4116 N N . TYR F 1 67 ? 17.070 -5.986 -0.963 1.00 15.84 440 TYR I N 1
ATOM 4117 C CA . TYR F 1 67 ? 16.351 -5.758 0.275 1.00 15.31 440 TYR I CA 1
ATOM 4118 C C . TYR F 1 67 ? 17.073 -4.865 1.210 1.00 14.33 440 TYR I C 1
ATOM 4119 O O . TYR F 1 67 ? 18.294 -4.875 1.271 1.00 15.55 440 TYR I O 1
ATOM 4128 N N . LYS F 1 68 ? 16.329 -4.128 2.007 1.00 13.82 441 LYS I N 1
ATOM 4129 C CA . LYS F 1 68 ? 16.869 -3.410 3.154 1.00 14.07 441 LYS I CA 1
ATOM 4130 C C . LYS F 1 68 ? 16.781 -4.316 4.368 1.00 13.74 441 LYS I C 1
ATOM 4131 O O . LYS F 1 68 ? 15.666 -4.700 4.763 1.00 14.99 441 LYS I O 1
ATOM 4137 N N . LEU F 1 69 ? 17.909 -4.573 5.001 1.00 13.87 442 LEU I N 1
ATOM 4138 C CA . LEU F 1 69 ? 17.935 -5.283 6.272 1.00 13.74 442 LEU I CA 1
ATOM 4139 C C . LEU F 1 69 ? 17.991 -4.231 7.395 1.00 13.60 442 LEU I C 1
ATOM 4140 O O . LEU F 1 69 ? 18.730 -3.239 7.306 1.00 13.90 442 LEU I O 1
ATOM 4145 N N . THR F 1 70 ? 17.241 -4.445 8.486 1.00 13.06 443 THR I N 1
ATOM 4146 C CA . THR F 1 70 ? 17.336 -3.553 9.663 1.00 13.01 443 THR I CA 1
ATOM 4147 C C . THR F 1 70 ? 17.399 -4.397 10.926 1.00 14.33 443 THR I C 1
ATOM 4148 O O . THR F 1 70 ? 16.713 -5.427 11.033 1.00 14.33 443 THR I O 1
ATOM 4152 N N . PHE F 1 71 ? 18.244 -3.987 11.861 1.00 12.92 444 PHE I N 1
ATOM 4153 C CA . PHE F 1 71 ? 18.264 -4.509 13.195 1.00 13.98 444 PHE I CA 1
ATOM 4154 C C . PHE F 1 71 ? 18.052 -3.347 14.144 1.00 13.02 444 PHE I C 1
ATOM 4155 O O . PHE F 1 71 ? 18.809 -2.353 14.085 1.00 14.50 444 PHE I O 1
ATOM 4163 N N . LYS F 1 72 ? 17.031 -3.453 15.002 1.00 13.92 445 LYS I N 1
ATOM 4164 C CA . LYS F 1 72 ? 16.709 -2.455 15.987 1.00 13.81 445 LYS I CA 1
ATOM 4165 C C . LYS F 1 72 ? 16.867 -3.103 17.347 1.00 13.94 445 LYS I C 1
ATOM 4166 O O . LYS F 1 72 ? 16.330 -4.182 17.563 1.00 14.72 445 LYS I O 1
ATOM 4172 N N . VAL F 1 73 ? 17.587 -2.466 18.267 1.00 13.44 446 VAL I N 1
ATOM 4173 C CA . VAL F 1 73 ? 17.835 -3.122 19.543 1.00 13.38 446 VAL I CA 1
ATOM 4174 C C . VAL F 1 73 ? 17.801 -2.137 20.682 1.00 13.26 446 VAL I C 1
ATOM 4175 O O . VAL F 1 73 ? 18.362 -1.037 20.629 1.00 14.02 446 VAL I O 1
ATOM 4179 N N . GLU F 1 74 ? 17.167 -2.577 21.780 1.00 13.38 447 GLU I N 1
ATOM 4180 C CA . GLU F 1 74 ? 17.154 -1.831 23.033 1.00 14.32 447 GLU I CA 1
ATOM 4181 C C . GLU F 1 74 ? 18.582 -1.805 23.609 1.00 13.40 447 GLU I C 1
ATOM 4182 O O . GLU F 1 74 ? 19.269 -2.834 23.565 1.00 14.65 447 GLU I O 1
ATOM 4188 N N . ASP F 1 75 ? 19.017 -0.691 24.183 1.00 14.23 448 ASP I N 1
ATOM 4189 C CA . ASP F 1 75 ? 20.380 -0.562 24.661 1.00 14.81 448 ASP I CA 1
ATOM 4190 C C . ASP F 1 75 ? 20.336 0.213 25.947 1.00 15.05 448 ASP I C 1
ATOM 4191 O O . ASP F 1 75 ? 19.549 1.076 26.153 1.00 17.10 448 ASP I O 1
ATOM 4196 N N . ARG F 1 76 ? 21.345 -0.057 26.782 1.00 15.60 449 ARG I N 1
ATOM 4197 C CA . ARG F 1 76 ? 21.603 0.716 27.987 1.00 16.37 449 ARG I CA 1
ATOM 4198 C C . ARG F 1 76 ? 20.489 0.670 28.995 1.00 17.03 449 ARG I C 1
ATOM 4199 O O . ARG F 1 76 ? 20.226 1.633 29.722 1.00 17.75 449 ARG I O 1
ATOM 4207 N N . TYR F 1 77 ? 19.845 -0.464 29.059 1.00 16.99 450 TYR I N 1
ATOM 4208 C CA . TYR F 1 77 ? 18.900 -0.717 30.157 1.00 17.13 450 TYR I CA 1
ATOM 4209 C C . TYR F 1 77 ? 17.844 0.350 30.316 1.00 17.50 450 TYR I C 1
ATOM 4210 O O . TYR F 1 77 ? 17.584 0.900 31.426 1.00 19.66 450 TYR I O 1
ATOM 4219 N N . GLY F 1 78 ? 17.255 0.712 29.195 1.00 16.64 451 GLY I N 1
ATOM 4220 C CA . GLY F 1 78 ? 16.149 1.658 29.203 1.00 16.47 451 GLY I CA 1
ATOM 4221 C C . GLY F 1 78 ? 16.519 3.022 28.697 1.00 17.26 451 GLY I C 1
ATOM 4222 O O . GLY F 1 78 ? 15.666 3.848 28.406 1.00 19.88 451 GLY I O 1
ATOM 4223 N N . GLN F 1 79 ? 17.810 3.235 28.528 1.00 15.71 452 GLN I N 1
ATOM 4224 C CA . GLN F 1 79 ? 18.342 4.559 28.226 1.00 16.24 452 GLN I CA 1
ATOM 4225 C C . GLN F 1 79 ? 18.779 4.826 26.805 1.00 15.42 452 GLN I C 1
ATOM 4226 O O . GLN F 1 79 ? 19.173 5.942 26.485 1.00 17.31 452 GLN I O 1
ATOM 4232 N N . GLY F 1 80 ? 18.637 3.847 25.929 1.00 15.06 453 GLY I N 1
ATOM 4233 C CA . GLY F 1 80 ? 19.036 4.070 24.543 1.00 15.76 453 GLY I CA 1
ATOM 4234 C C . GLY F 1 80 ? 18.509 3.032 23.596 1.00 14.76 453 GLY I C 1
ATOM 4235 O O . GLY F 1 80 ? 17.723 2.140 23.958 1.00 15.65 453 GLY I O 1
ATOM 4236 N N . GLN F 1 81 ? 19.041 3.118 22.386 1.00 13.60 454 GLN I N 1
ATOM 4237 C CA . GLN F 1 81 ? 18.719 2.175 21.360 1.00 14.21 454 GLN I CA 1
ATOM 4238 C C . GLN F 1 81 ? 19.713 2.316 20.252 1.00 13.11 454 GLN I C 1
ATOM 4239 O O . GLN F 1 81 ? 20.393 3.335 20.139 1.00 13.71 454 GLN I O 1
ATOM 4245 N N . GLN F 1 82 ? 19.795 1.303 19.410 1.00 13.57 455 GLN I N 1
ATOM 4246 C CA . GLN F 1 82 ? 20.565 1.392 18.155 1.00 13.82 455 GLN I CA 1
ATOM 4247 C C . GLN F 1 82 ? 19.715 0.784 17.021 1.00 13.57 455 GLN I C 1
ATOM 4248 O O . GLN F 1 82 ? 18.979 -0.167 17.207 1.00 14.56 455 GLN I O 1
ATOM 4254 N N . ILE F 1 83 ? 19.795 1.462 15.865 1.00 13.53 456 ILE I N 1
ATOM 4255 C CA . ILE F 1 83 ? 19.184 0.963 14.624 1.00 14.17 456 ILE I CA 1
ATOM 4256 C C . ILE F 1 83 ? 20.252 0.920 13.544 1.00 13.61 456 ILE I C 1
ATOM 4257 O O . ILE F 1 83 ? 20.940 1.901 13.295 1.00 15.97 456 ILE I O 1
ATOM 4262 N N . LEU F 1 84 ? 20.377 -0.228 12.931 1.00 13.64 457 LEU I N 1
ATOM 4263 C CA . LEU F 1 84 ? 21.391 -0.507 11.919 1.00 14.55 457 LEU I CA 1
ATOM 4264 C C . LEU F 1 84 ? 20.688 -0.973 10.670 1.00 14.01 457 LEU I C 1
ATOM 4265 O O . LEU F 1 84 ? 19.770 -1.801 10.729 1.00 13.71 457 LEU I O 1
ATOM 4270 N N . ASP F 1 85 ? 21.034 -0.365 9.531 1.00 13.37 458 ASP I N 1
ATOM 4271 C CA . ASP F 1 85 ? 20.418 -0.755 8.240 1.00 14.06 458 ASP I CA 1
ATOM 4272 C C . ASP F 1 85 ? 21.570 -1.120 7.291 1.00 12.94 458 ASP I C 1
ATOM 4273 O O . ASP F 1 85 ? 22.652 -0.518 7.299 1.00 13.71 458 ASP I O 1
ATOM 4278 N N . ARG F 1 86 ? 21.307 -2.098 6.419 1.00 13.84 459 ARG I N 1
ATOM 4279 C CA . ARG F 1 86 ? 22.211 -2.404 5.300 1.00 14.67 459 ARG I CA 1
ATOM 4280 C C . ARG F 1 86 ? 21.393 -2.985 4.145 1.00 14.12 459 ARG I C 1
ATOM 4281 O O . ARG F 1 86 ? 20.455 -3.722 4.359 1.00 15.23 459 ARG I O 1
ATOM 4289 N N . ASN F 1 87 ? 21.780 -2.599 2.920 1.00 13.88 460 ASN I N 1
ATOM 4290 C CA . ASN F 1 87 ? 21.147 -3.108 1.712 1.00 14.43 460 ASN I CA 1
ATOM 4291 C C . ASN F 1 87 ? 21.884 -4.325 1.175 1.00 14.11 460 ASN I C 1
ATOM 4292 O O . ASN F 1 87 ? 23.126 -4.337 1.150 1.00 16.59 460 ASN I O 1
ATOM 4297 N N . ILE F 1 88 ? 21.102 -5.327 0.780 1.00 15.01 461 ILE I N 1
ATOM 4298 C CA . ILE F 1 88 ? 21.705 -6.529 0.210 1.00 15.94 461 ILE I CA 1
ATOM 4299 C C . ILE F 1 88 ? 20.959 -6.958 -1.026 1.00 16.51 461 ILE I C 1
ATOM 4300 O O . ILE F 1 88 ? 19.827 -6.568 -1.238 1.00 16.95 461 ILE I O 1
ATOM 4305 N N . THR F 1 89 ? 21.615 -7.777 -1.851 1.00 17.81 462 THR I N 1
ATOM 4306 C CA . THR F 1 89 ? 20.911 -8.512 -2.896 1.00 18.42 462 THR I CA 1
ATOM 4307 C C . THR F 1 89 ? 20.775 -9.944 -2.359 1.00 18.41 462 THR I C 1
ATOM 4308 O O . THR F 1 89 ? 21.753 -10.515 -1.862 1.00 20.23 462 THR I O 1
ATOM 4312 N N . PHE F 1 90 ? 19.596 -10.529 -2.422 1.00 18.19 463 PHE I N 1
ATOM 4313 C CA . PHE F 1 90 ? 19.413 -11.878 -1.878 1.00 19.31 463 PHE I CA 1
ATOM 4314 C C . PHE F 1 90 ? 20.007 -12.896 -2.829 1.00 20.78 463 PHE I C 1
ATOM 4315 O O . PHE F 1 90 ? 19.546 -13.069 -3.951 1.00 21.07 463 PHE I O 1
ATOM 4323 N N . THR F 1 91 ? 21.085 -13.521 -2.330 1.00 20.62 464 THR I N 1
ATOM 4324 C CA . THR F 1 91 ? 21.844 -14.524 -3.067 1.00 20.96 464 THR I CA 1
ATOM 4325 C C . THR F 1 91 ? 21.751 -15.843 -2.281 1.00 22.27 464 THR I C 1
ATOM 4326 O O . THR F 1 91 ? 21.123 -15.965 -1.217 1.00 23.30 464 THR I O 1
ATOM 4330 N N . THR F 1 92 ? 22.353 -16.859 -2.853 1.00 22.15 465 THR I N 1
ATOM 4331 C CA . THR F 1 92 ? 22.377 -18.191 -2.207 1.00 23.47 465 THR I CA 1
ATOM 4332 C C . THR F 1 92 ? 23.448 -18.402 -1.169 1.00 24.23 465 THR I C 1
ATOM 4333 O O . THR F 1 92 ? 23.650 -19.556 -0.746 1.00 26.11 465 THR I O 1
ATOM 4337 N N . GLN F 1 93 ? 24.102 -17.332 -0.679 1.00 23.62 466 GLN I N 1
ATOM 4338 C CA . GLN F 1 93 ? 25.117 -17.456 0.368 1.00 23.45 466 GLN I CA 1
ATOM 4339 C C . GLN F 1 93 ? 24.577 -18.030 1.656 1.00 23.33 466 GLN I C 1
ATOM 4340 O O . GLN F 1 93 ? 23.423 -17.774 2.078 1.00 22.87 466 GLN I O 1
ATOM 4346 N N . VAL F 1 94 ? 25.442 -18.808 2.307 1.00 23.45 467 VAL I N 1
ATOM 4347 C CA . VAL F 1 94 ? 25.164 -19.298 3.644 1.00 24.91 467 VAL I CA 1
ATOM 4348 C C . VAL F 1 94 ? 26.401 -18.977 4.454 1.00 25.19 467 VAL I C 1
ATOM 4349 O O . VAL F 1 94 ? 27.503 -19.450 4.132 1.00 27.12 467 VAL I O 1
ATOM 4353 N N . CYS F 1 95 ? 26.249 -18.175 5.507 1.00 26.18 468 CYS I N 1
ATOM 4354 C CA . CYS F 1 95 ? 27.392 -17.669 6.266 1.00 30.17 468 CYS I CA 1
ATOM 4355 C C . CYS F 1 95 ? 27.444 -18.104 7.718 1.00 33.19 468 CYS I C 1
ATOM 4356 O O . CYS F 1 95 ? 28.532 -18.370 8.250 1.00 35.65 468 CYS I O 1
ATOM 4359 N N . ASN F 1 96 ? 26.298 -18.145 8.386 1.00 34.52 469 ASN I N 1
ATOM 4360 C CA . ASN F 1 96 ? 26.270 -18.415 9.821 1.00 34.74 469 ASN I CA 1
ATOM 4361 C C . ASN F 1 96 ? 25.069 -19.290 10.119 1.00 35.65 469 ASN I C 1
ATOM 4362 O O . ASN F 1 96 ? 25.073 -20.532 10.059 1.00 38.66 469 ASN I O 1
#

GO terms:
  GO:0033905 xylan endo-1,3-beta-xylosidase activity (F, EXP)
  GO:0030247 polysaccharide binding (F, IDA)
  GO:0045493 xylan catabolic process (P, IDA)
  GO:0033914 xylan 1,3-beta-xylosidase activity (F, IDA)

InterPro domains:
  IPR000805 Glycoside hydrolase family 26 [PTHR40079] (64-276)
  IPR017853 Glycoside hydrolase superfamily [SSF51445] (32-308)
  IPR021016 Beta-1,3-xylanase [PF11606] (382-468)
  IPR022790 Glycosyl hydrolase family 26 domain [PS51764] (18-293)
  IPR038560 Beta-1,3-xylanase, CBM31 domain superfamily [G3DSA:2.60.40.2450] (374-469)

B-factor: mean 20.08, std 7.16, range [9.49, 52.58]

Radius of gyration: 23.28 Å; Cα contacts (8 Å, |Δi|>4): 1425; chains: 6; bounding box: 61×64×64 Å

Foldseek 3Di:
DDPQQPAQFHWADPDQFKIKTKGFDPDFPFPWKWKDKQPRIDTFDDDPRITIDMDTDHAQDKIKIKMKGHGDVNPDIDIDIDMDGDHNDGHD/DPPQQPAQFHWADPDQFKIKTKGFDPDFPFPWKWKDKQPRIDTFDDDPRITIDMDTDHQQAKIKIKMKGHGDVNPDIDIDIDMDHHHNDGHD/DPAQWDWADDDQFKIKTKGFDPDFPFPWKWKDKQPNTDTFDDDPRITIDMDTDHQFDKIKIKIKGHGDVNPDIDIDIDIDHHHNDGD/DPPDQFAWADPDQFKIKTKGFDPDFPFPWKWKDKQPRIDTFDQDPRITIDMDTDHAQDKIKIWIKGHGPPNPDIDIDIDMDGHHNDGD/DPAQWDWADDDQFKIKTKGFDPPFPFPWKWKDKQPRIDTFDDDPRITIDMDTDHQFAKIKIWIKGHGPPNPDIDIDIDMDHHHNDHD/DPAQWAWADPDQFKIKTKGFDPDFPFPWKWKDKQPRTDTFDDDPRITIDMDTDHQQAKIKIKIKGDGDPNPDIDIDIDMDHHHNDGDD

CATH classification: 2.60.40.2450

Solvent-accessible surface area: 23442 Å² total; per-residue (Å²): 149,85,147,75,18,114,64,49,2,2,7,8,55,75,37,88,111,64,0,28,0,4,7,42,48,121,59,27,35,24,66,34,17,23,1,0,12,66,28,29,25,18,40,11,84,119,51,138,42,0,7,30,60,50,11,51,6,91,65,46,77,51,20,39,0,4,1,63,0,10,17,51,187,11,65,11,53,23,44,10,17,41,18,13,65,1,61,86,27,107,37,74,131,85,150,74,13,115,47,50,3,2,7,8,59,72,29,76,120,66,0,29,0,3,8,38,49,121,59,28,36,23,65,35,17,24,1,0,10,64,27,28,24,18,42,11,85,118,51,137,40,0,6,33,57,55,11,59,7,93,62,45,74,50,20,38,0,5,1,64,0,12,18,56,186,12,66,12,55,21,45,10,17,42,16,13,66,1,60,86,30,98,32,91,89,170,47,48,5,8,7,19,59,73,34,81,122,64,0,32,0,18,8,49,42,118,63,23,30,24,68,35,17,24,2,0,10,58,29,30,24,18,46,9,88,128,54,148,42,4,6,53,61,56,11,60,7,88,62,43,73,46,17,40,0,4,1,65,0,11,21,62,183,9,68,10,49,31,43,16,18,42,17,12,64,1,59,84,58,106,67,145,50,142,36,49,4,2,7,17,60,72,31,81,126,67,0,30,0,15,10,47,45,122,64,26,40,24,60,33,17,26,1,0,11,62,29,30,25,19,50,12,91,133,41,145,45,1,10,46,66,58,13,64,9,92,66,46,70,49,19,38,0,4,2,64,0,18,32,65,189,3,69,9,51,35,45,14,22,40,18,14,65,1,59,84,34,113,68,104,183,50,48,4,9,8,18,60,71,31,68,120,65,0,31,0,15,9,49,48,125,64,22,38,18,58,31,18,26,1,0,11,64,29,33,26,18,47,11,85,130,49,141,48,2,4,48,58,55,12,69,8,92,67,44,64,47,19,40,0,4,1,64,0,18,39,67,187,3,63,10,51,27,45,11,17,39,18,14,66,1,60,84,59,105,66,102,184,51,48,6,8,8,8,57,73,30,68,116,68,0,34,0,2,9,39,46,121,63,30,30,24,67,35,17,24,2,0,10,60,30,31,26,23,46,10,87,143,50,144,46,0,7,26,50,59,12,62,7,91,56,44,72,46,19,40,0,4,1,64,0,10,15,66,192,9,67,11,51,25,43,25,21,39,18,12,64,2,62,84,59,101,30,89

Secondary structure (DSSP, 8-state):
--GGG-SSEEEEEEETTEEEEEEE------SSEEEEETTEEEEPEEETTEEEEEEE--TT-EEEEEEEEEETTTTEEEEEEEEEE--S----/--GGG--SEEEEEEETTEEEEEEE------SSEEEEETTEEEEPEEETTEEEEEEE--TT-EEEEEEEEEETTTTEEEEEEEEEE--S----/---SEEEEEEETTEEEEEEE------SSEEEEETTEEEEPEEETTEEEEEEE--TT-EEEEEEEEEETTTTEEEEEEEEEE--S---/-TT-SEEEEEEETTEEEEEEE------SSEEEEETTEEEEPEEETTEEEEEEE--TT-EEEEEEEEEEGGGTEEEEEEEEEE--S---/---SEEEEEEETTEEEEEEE------SSEEEEETTEEEEPEEETTEEEEEEE--TT-EEEEEEEEEEGGGTEEEEEEEEEE--S---/---SEEEEEEETTEEEEEEE------SSEEEEETTEEEEPEEETTEEEEEEE--TT-EEEEEEEEEETTTTEEEEEEEEEE--S----

Organism: Alcaligenes sp. (NCBI:txid512)